Protein AF-A0A1P8XC54-F1 (afdb_monomer_lite)

Secondary structure (DSSP, 8-state):
-BEEE-TT--SPPPPGGG-EEEEEEEEEETTEEEEEEEESS-PPPPPPEEEETTEEEEPTT-EEEEEEEEESSSS--EEEEPPBGGGTB-SEEEESTT-TTSPP-EEEEEEETTEEEEEEE-TT-HHHH-SSS--EEEEEEEEEE--TTSSS-EEEEEEEEE-TT-PPPPPPPP---PPPPP-------PPPPPPPTTEETTEESS-GGGB--TTSEEEEEEE-SSEEEEEEEETTEEEEEEEETTT--EEEEEEEEEETTEEEEE-TTT--EEEEETTEEEEE-SS-EEEEE-SEEEETT----S-------PEEEEETTSSEEEEE-SSEEEEEESSTT--TTSPBPTTSS-B--EEEEETT--EEEE-S----S-GGGSEEE-TT-EEEETTEEEEE-SS-EEEEETTT--EEEE-SS-EEE-

Foldseek 3Di:
DAKDFDPVDPFAADDQLPAWGDWDWDDDDPQKIKIKTFHPAAHQDAWDWDQDPVGIATAFFHKKKWKWWAWPQADKTKIWIDADPSVLRHTFIFIHPDDPPTDTQWDDWAGDGRIIMTMGGCVVPDRQCDPDDTATKIKMWMWGQHDPPDVVRIGTGTIMIHHRPDDRDDDDDDDDDDDDDDDDDDDDDDDFDQDDDCDDQQEHVVQPQAGHHPPWGFFKWFDFLFWTKTWTHDPPFIKIKIATPVSSDIDIFRQWDDDVAFIWTADPVFGWIWTDGQQFTWIDGPVDIDTTGTLDMGGGCPPPPDDDDDFPDFAWEAELVNQKIWTDGLFKIKIFGPDQQAAPPADADPPDNHGFGIWMATLQFDIDTHHGDNDDDDPVPHHYDDAPDWDDDNQWTWHHHPVFIWTARNPNRKGWTDDSHDIDID

pLDDT: mean 71.03, std 15.68, range [28.78, 96.88]

Structure (mmCIF, N/CA/C/O backbone):
data_AF-A0A1P8XC54-F1
#
_entry.id   AF-A0A1P8XC54-F1
#
loop_
_atom_site.group_PDB
_atom_site.id
_atom_site.type_symbol
_atom_site.label_atom_id
_atom_site.label_alt_id
_atom_site.label_comp_id
_atom_site.label_asym_id
_atom_site.label_entity_id
_atom_site.label_seq_id
_atom_site.pdbx_PDB_ins_code
_atom_site.Cartn_x
_atom_site.Cartn_y
_atom_site.Cartn_z
_atom_site.occupancy
_atom_site.B_iso_or_equiv
_atom_site.auth_seq_id
_atom_site.auth_comp_id
_atom_site.auth_asym_id
_atom_site.auth_atom_id
_atom_site.pdbx_PDB_model_num
ATOM 1 N N . MET A 1 1 ? 22.145 8.755 -16.764 1.00 84.75 1 MET A N 1
ATOM 2 C CA . MET A 1 1 ? 22.881 7.594 -17.297 1.00 84.75 1 MET A CA 1
ATOM 3 C C . MET A 1 1 ? 21.987 6.857 -18.277 1.00 84.75 1 MET A C 1
ATOM 5 O O . MET A 1 1 ? 20.850 6.568 -17.927 1.00 84.75 1 MET A O 1
ATOM 9 N N . ALA A 1 2 ? 22.441 6.614 -19.505 1.00 84.25 2 ALA A N 1
ATOM 10 C CA . ALA A 1 2 ? 21.738 5.711 -20.422 1.00 84.25 2 ALA A CA 1
ATOM 11 C C . ALA A 1 2 ? 22.023 4.256 -20.039 1.00 84.25 2 ALA A C 1
ATOM 13 O O . ALA A 1 2 ? 23.128 3.958 -19.583 1.00 84.25 2 ALA A O 1
ATOM 14 N N . CYS A 1 3 ? 21.057 3.373 -20.265 1.00 84.62 3 CYS A N 1
ATOM 15 C CA . CYS A 1 3 ? 21.201 1.947 -19.999 1.00 84.62 3 CYS A CA 1
ATOM 16 C C . CYS A 1 3 ? 21.340 1.169 -21.307 1.00 84.62 3 CYS A C 1
ATOM 18 O O . CYS A 1 3 ? 20.662 1.458 -22.295 1.00 84.62 3 CYS A O 1
ATOM 20 N N . VAL A 1 4 ? 22.234 0.184 -21.321 1.00 86.81 4 VAL A N 1
ATOM 21 C CA . VAL A 1 4 ? 22.440 -0.722 -22.454 1.00 86.81 4 VAL A CA 1
ATOM 22 C C . VAL A 1 4 ? 22.403 -2.163 -21.971 1.00 86.81 4 VAL A C 1
ATOM 24 O O . VAL A 1 4 ? 22.850 -2.455 -20.866 1.00 86.81 4 VAL A O 1
ATOM 27 N N . LEU A 1 5 ? 21.880 -3.072 -22.794 1.00 84.31 5 LEU A N 1
ATOM 28 C CA . LEU A 1 5 ? 21.961 -4.504 -22.507 1.00 84.31 5 LEU A CA 1
ATOM 29 C C . LEU A 1 5 ? 23.427 -4.939 -22.448 1.00 84.31 5 LEU A C 1
ATOM 31 O O . LEU A 1 5 ? 24.223 -4.517 -23.291 1.00 84.31 5 LEU A O 1
ATOM 35 N N . ASP A 1 6 ? 23.776 -5.784 -21.478 1.00 78.50 6 ASP A N 1
ATOM 36 C CA . ASP A 1 6 ? 25.136 -6.300 -21.348 1.00 78.50 6 ASP A CA 1
ATOM 37 C C . ASP A 1 6 ? 25.467 -7.210 -22.547 1.00 78.50 6 ASP A C 1
ATOM 39 O O . ASP A 1 6 ? 24.872 -8.280 -22.690 1.00 78.50 6 ASP A O 1
ATOM 43 N N . PRO A 1 7 ? 26.409 -6.828 -23.431 1.00 73.25 7 PRO A N 1
ATOM 44 C CA . PRO A 1 7 ? 26.729 -7.620 -24.614 1.00 73.25 7 PRO A CA 1
ATOM 45 C C . PRO A 1 7 ? 27.442 -8.939 -24.280 1.00 73.25 7 PRO A C 1
ATOM 47 O O . PRO A 1 7 ? 27.518 -9.822 -25.138 1.00 73.25 7 PRO A O 1
ATOM 50 N N . ALA A 1 8 ? 27.999 -9.073 -23.071 1.00 76.25 8 ALA A N 1
ATOM 51 C CA . ALA A 1 8 ? 28.631 -10.304 -22.612 1.00 76.25 8 ALA A CA 1
ATOM 52 C C . ALA A 1 8 ? 27.604 -11.345 -22.138 1.00 76.25 8 ALA A C 1
ATOM 54 O O . ALA A 1 8 ? 27.901 -12.543 -22.146 1.00 76.25 8 ALA A O 1
ATOM 55 N N . ASP A 1 9 ? 26.401 -10.905 -21.766 1.00 74.56 9 ASP A N 1
ATOM 56 C CA . ASP A 1 9 ? 25.347 -11.764 -21.248 1.00 74.56 9 ASP A CA 1
ATOM 57 C C . ASP A 1 9 ? 24.571 -12.442 -22.393 1.00 74.56 9 ASP A C 1
ATOM 59 O O . ASP A 1 9 ? 24.022 -11.817 -23.305 1.00 74.56 9 ASP A O 1
ATOM 63 N N . ARG A 1 10 ? 24.568 -13.777 -22.364 1.00 76.62 10 ARG A N 1
ATOM 64 C CA . ARG A 1 10 ? 23.982 -14.638 -23.399 1.00 76.62 10 ARG A CA 1
ATOM 65 C C . ARG A 1 10 ? 22.522 -15.001 -23.128 1.00 76.62 10 ARG A C 1
ATOM 67 O O . ARG A 1 10 ? 21.944 -15.718 -23.945 1.00 76.62 10 ARG A O 1
ATOM 74 N N . ALA A 1 11 ? 21.933 -14.534 -22.027 1.00 72.31 11 ALA A N 1
ATOM 75 C CA . ALA A 1 11 ? 20.525 -14.749 -21.724 1.00 72.31 11 ALA A CA 1
ATOM 76 C C . ALA A 1 11 ? 19.600 -14.112 -22.781 1.00 72.31 11 ALA A C 1
ATOM 78 O O . ALA A 1 11 ? 20.018 -13.310 -23.631 1.00 72.31 11 ALA A O 1
ATOM 79 N N . ALA A 1 12 ? 18.327 -14.511 -22.748 1.00 71.69 12 ALA A N 1
ATOM 80 C CA . ALA A 1 12 ? 17.292 -13.926 -23.593 1.00 71.69 12 ALA A CA 1
ATOM 81 C C . ALA A 1 12 ? 17.052 -12.461 -23.210 1.00 71.69 12 ALA A C 1
ATOM 83 O O . ALA A 1 12 ? 17.189 -12.103 -22.043 1.00 71.69 12 ALA A O 1
ATOM 84 N N . ASP A 1 13 ? 16.677 -11.624 -24.176 1.00 73.00 13 ASP A N 1
ATOM 85 C CA . ASP A 1 13 ? 16.356 -10.227 -23.882 1.00 73.00 13 ASP A CA 1
ATOM 86 C C . ASP A 1 13 ? 15.159 -10.138 -22.922 1.00 73.00 13 ASP A C 1
ATOM 88 O O . ASP A 1 13 ? 14.214 -10.929 -23.040 1.00 73.00 13 ASP A O 1
ATOM 92 N N . PRO A 1 14 ? 15.175 -9.180 -21.981 1.00 72.44 14 PRO A N 1
ATOM 93 C CA . PRO A 1 14 ? 14.047 -8.959 -21.095 1.00 72.44 14 PRO A CA 1
ATOM 94 C C . PRO A 1 14 ? 12.809 -8.517 -21.900 1.00 72.44 14 PRO A C 1
ATOM 96 O O . PRO A 1 14 ? 12.939 -7.939 -22.988 1.00 72.44 14 PRO A O 1
ATOM 99 N N . PRO A 1 15 ? 11.587 -8.743 -21.382 1.00 66.00 15 PRO A N 1
ATOM 100 C CA . PRO A 1 15 ? 10.367 -8.234 -22.001 1.00 66.00 15 PRO A CA 1
ATOM 101 C C . PRO A 1 15 ? 10.463 -6.726 -22.252 1.00 66.00 15 PRO A C 1
ATOM 103 O O . PRO A 1 15 ? 11.017 -5.995 -21.436 1.00 66.00 15 PRO A O 1
ATOM 106 N N . GLY A 1 16 ? 9.881 -6.223 -23.346 1.00 63.88 16 GLY A N 1
ATOM 107 C CA . GLY A 1 16 ? 10.019 -4.808 -23.722 1.00 63.88 16 GLY A CA 1
ATOM 108 C C . GLY A 1 16 ? 9.613 -3.817 -22.620 1.00 63.88 16 GLY A C 1
ATOM 109 O O . GLY A 1 16 ? 10.244 -2.774 -22.477 1.00 63.88 16 GLY A O 1
ATOM 110 N N . SER A 1 17 ? 8.624 -4.161 -21.788 1.00 60.19 17 SER A N 1
ATOM 111 C CA . SER A 1 17 ? 8.199 -3.371 -20.619 1.00 60.19 17 SER A CA 1
ATOM 112 C C . SER A 1 17 ? 9.244 -3.269 -19.504 1.00 60.19 17 SER A C 1
ATOM 114 O O . SER A 1 17 ? 9.131 -2.399 -18.658 1.00 60.19 17 SER A O 1
ATOM 116 N N . ALA A 1 18 ? 10.249 -4.138 -19.490 1.00 67.44 18 ALA A N 1
ATOM 117 C CA . ALA A 1 18 ? 11.311 -4.176 -18.490 1.00 67.44 18 ALA A CA 1
ATOM 118 C C . ALA A 1 18 ? 12.577 -3.412 -18.923 1.00 67.44 18 ALA A C 1
ATOM 120 O O . ALA A 1 18 ? 13.512 -3.260 -18.136 1.00 67.44 18 ALA A O 1
ATOM 121 N N . LEU A 1 19 ? 12.614 -2.913 -20.166 1.00 78.25 19 LEU A N 1
ATOM 122 C CA . LEU A 1 19 ? 13.751 -2.162 -20.688 1.00 78.25 19 LEU A CA 1
ATOM 123 C C . LEU A 1 19 ? 13.796 -0.755 -20.095 1.00 78.25 19 LEU A C 1
ATOM 125 O O . LEU A 1 19 ? 12.870 0.045 -20.273 1.00 78.25 19 LEU A O 1
ATOM 129 N N . VAL A 1 20 ? 14.915 -0.444 -19.453 1.00 85.19 20 VAL A N 1
ATOM 130 C CA . VAL A 1 20 ? 15.194 0.858 -18.862 1.00 85.19 20 VAL A CA 1
ATOM 131 C C . VAL A 1 20 ? 15.864 1.732 -19.910 1.00 85.19 20 VAL A C 1
ATOM 133 O O . VAL A 1 20 ? 16.850 1.366 -20.543 1.00 85.19 20 VAL A O 1
ATOM 136 N N . ARG A 1 21 ? 15.294 2.912 -20.113 1.00 83.06 21 ARG A N 1
ATOM 137 C CA . ARG A 1 21 ? 15.801 3.932 -21.024 1.00 83.06 21 ARG A CA 1
ATOM 138 C C . ARG A 1 21 ? 16.952 4.695 -20.385 1.00 83.06 21 ARG A C 1
ATOM 140 O O . ARG A 1 21 ? 18.004 4.901 -20.996 1.00 83.06 21 ARG A O 1
ATOM 147 N N . LYS A 1 22 ? 16.718 5.166 -19.164 1.00 86.31 22 LYS A N 1
ATOM 148 C CA . LYS A 1 22 ? 17.594 6.094 -18.462 1.00 86.31 22 LYS A CA 1
ATOM 149 C C . LYS A 1 22 ? 17.455 5.890 -16.965 1.00 86.31 22 LYS A C 1
ATOM 151 O O . LYS A 1 22 ? 16.361 5.680 -16.463 1.00 86.31 22 LYS A O 1
ATOM 156 N N . ILE A 1 23 ? 18.570 6.040 -16.267 1.00 91.44 23 ILE A N 1
ATOM 157 C CA . ILE A 1 23 ? 18.592 6.187 -14.820 1.00 91.44 23 ILE A CA 1
ATOM 158 C C . ILE A 1 23 ? 19.181 7.544 -14.441 1.00 91.44 23 ILE A C 1
ATOM 160 O O . ILE A 1 23 ? 20.177 7.987 -15.029 1.00 91.44 23 ILE A O 1
ATOM 164 N N . THR A 1 24 ? 18.578 8.199 -13.454 1.00 87.12 24 THR A N 1
ATOM 165 C CA . THR A 1 24 ? 19.103 9.404 -12.808 1.00 87.12 24 THR A CA 1
ATOM 166 C C . THR A 1 24 ? 19.350 9.107 -11.337 1.00 87.12 24 THR A C 1
ATOM 168 O O . THR A 1 24 ? 18.510 8.508 -10.679 1.00 87.12 24 THR A O 1
ATOM 171 N N . LEU A 1 25 ? 20.513 9.510 -10.836 1.00 86.94 25 LEU A N 1
ATOM 172 C CA . LEU A 1 25 ? 20.900 9.347 -9.441 1.00 86.94 25 LEU A CA 1
ATOM 173 C C . LEU A 1 25 ? 21.174 10.736 -8.874 1.00 86.94 25 LEU A C 1
ATOM 175 O O . LEU A 1 25 ? 21.906 11.513 -9.492 1.00 86.94 25 LEU A O 1
ATOM 179 N N . SER A 1 26 ? 20.539 11.070 -7.756 1.00 82.75 26 SER A N 1
ATOM 180 C CA . SER A 1 26 ? 20.585 12.415 -7.181 1.00 82.75 26 SER A CA 1
ATOM 181 C C . SER A 1 26 ? 20.662 12.389 -5.661 1.00 82.75 26 SER A C 1
ATOM 183 O O . SER A 1 26 ? 20.231 11.436 -5.017 1.00 82.75 26 SER A O 1
ATOM 185 N N . HIS A 1 27 ? 21.229 13.450 -5.094 1.00 80.44 27 HIS A N 1
ATOM 186 C CA . HIS A 1 27 ? 21.311 13.658 -3.655 1.00 80.44 27 HIS A CA 1
ATOM 187 C C . HIS A 1 27 ? 20.120 14.515 -3.218 1.00 80.44 27 HIS A C 1
ATOM 189 O O . HIS A 1 27 ? 19.969 15.639 -3.702 1.00 80.44 27 HIS A O 1
ATOM 195 N N . VAL A 1 28 ? 19.267 13.995 -2.335 1.00 75.19 28 VAL A N 1
ATOM 196 C CA . VAL A 1 28 ? 18.009 14.659 -1.923 1.00 75.19 28 VAL A CA 1
ATOM 197 C C . VAL A 1 28 ? 18.005 15.116 -0.463 1.00 75.19 28 VAL A C 1
ATOM 199 O O . VAL A 1 28 ? 17.098 15.819 -0.031 1.00 75.19 28 VAL A O 1
ATOM 202 N N . GLY A 1 29 ? 19.058 14.797 0.282 1.00 73.19 29 GLY A N 1
ATOM 203 C CA . GLY A 1 29 ? 19.293 15.225 1.660 1.00 73.19 29 GLY A CA 1
ATOM 204 C C . GLY A 1 29 ? 20.696 14.809 2.087 1.00 73.19 29 GLY A C 1
ATOM 205 O O . GLY A 1 29 ? 21.331 14.076 1.347 1.00 73.19 29 GLY A O 1
ATOM 206 N N . ALA A 1 30 ? 21.192 15.251 3.249 1.00 74.00 30 ALA A N 1
ATOM 207 C CA . ALA A 1 30 ? 22.599 15.061 3.648 1.00 74.00 30 ALA A CA 1
ATOM 208 C C . ALA A 1 30 ? 23.104 13.606 3.550 1.00 74.00 30 ALA A C 1
ATOM 210 O O . ALA A 1 30 ? 24.253 13.411 3.178 1.00 74.00 30 ALA A O 1
ATOM 211 N N . ASN A 1 31 ? 22.231 12.630 3.820 1.00 81.44 31 ASN A N 1
ATOM 212 C CA . ASN A 1 31 ? 22.537 11.201 3.748 1.00 81.44 31 ASN A CA 1
ATOM 213 C C . ASN A 1 31 ? 21.552 10.420 2.859 1.00 81.44 31 ASN A C 1
ATOM 215 O O . ASN A 1 31 ? 21.392 9.214 3.025 1.00 81.44 31 ASN A O 1
ATOM 219 N N . GLN A 1 32 ? 20.833 11.100 1.960 1.00 82.81 32 GLN A N 1
ATOM 220 C CA . GLN A 1 32 ? 19.754 10.486 1.186 1.00 82.81 32 GLN A CA 1
ATOM 221 C C . GLN A 1 32 ? 20.015 10.563 -0.310 1.00 82.81 32 GLN A C 1
ATOM 223 O O . GLN A 1 32 ? 20.270 11.641 -0.861 1.00 82.81 32 GLN A O 1
ATOM 228 N N . ILE A 1 33 ? 19.867 9.417 -0.972 1.00 86.75 33 ILE A N 1
ATOM 229 C CA . ILE A 1 33 ? 19.977 9.302 -2.425 1.00 86.75 33 ILE A CA 1
ATOM 230 C C . ILE A 1 33 ? 18.629 8.929 -3.037 1.00 86.75 33 ILE A C 1
ATOM 232 O O . ILE A 1 33 ? 17.871 8.137 -2.482 1.00 86.75 33 ILE A O 1
ATOM 236 N N . GLN A 1 34 ? 18.335 9.510 -4.195 1.00 85.88 34 GLN A N 1
ATOM 237 C CA . GLN A 1 34 ? 17.170 9.191 -5.010 1.00 85.88 34 GLN A CA 1
ATOM 238 C C . GLN A 1 34 ? 17.622 8.608 -6.347 1.00 85.88 34 GLN A C 1
ATOM 240 O O . GLN A 1 34 ? 18.469 9.185 -7.037 1.00 85.88 34 GLN A O 1
ATOM 245 N N . LEU A 1 35 ? 17.019 7.480 -6.706 1.00 89.81 35 LEU A N 1
ATOM 246 C CA . LEU A 1 35 ? 17.190 6.763 -7.957 1.00 89.81 35 LEU A CA 1
ATOM 247 C C . LEU A 1 35 ? 15.898 6.871 -8.779 1.00 89.81 35 LEU A C 1
ATOM 249 O O . LEU A 1 35 ? 14.880 6.304 -8.396 1.00 89.81 35 LEU A O 1
ATOM 253 N N . ASP A 1 36 ? 15.957 7.549 -9.923 1.00 87.44 36 ASP A N 1
ATOM 254 C CA . ASP A 1 36 ? 14.852 7.629 -10.882 1.00 87.44 36 ASP A CA 1
ATOM 255 C C . ASP A 1 36 ? 15.141 6.733 -12.088 1.00 87.44 36 ASP A C 1
ATOM 257 O O . ASP A 1 36 ? 16.096 6.964 -12.837 1.00 87.44 36 ASP A O 1
ATOM 261 N N . VAL A 1 37 ? 14.306 5.719 -12.292 1.00 91.38 37 VAL A N 1
ATOM 262 C CA . VAL A 1 37 ? 14.410 4.711 -13.350 1.00 91.38 37 VAL A CA 1
ATOM 263 C C . VAL A 1 37 ? 13.331 4.969 -14.396 1.00 91.38 37 VAL A C 1
ATOM 265 O O . VAL A 1 37 ? 12.159 4.677 -14.185 1.00 91.38 37 VAL A O 1
ATOM 268 N N . GLU A 1 38 ? 13.720 5.506 -15.548 1.00 87.12 38 GLU A N 1
ATOM 269 C CA . GLU A 1 38 ? 12.829 5.743 -16.682 1.00 87.12 38 GLU A CA 1
ATOM 270 C C . GLU A 1 38 ? 12.808 4.516 -17.600 1.00 87.12 38 GLU A C 1
ATOM 272 O O . GLU A 1 38 ? 13.828 4.148 -18.187 1.00 87.12 38 GLU A O 1
ATOM 277 N N . PHE A 1 39 ? 11.643 3.903 -17.778 1.00 82.69 39 PHE A N 1
ATOM 278 C CA . PHE A 1 39 ? 11.425 2.776 -18.682 1.00 82.69 39 PHE A CA 1
ATOM 279 C C . PHE A 1 39 ? 11.096 3.236 -20.106 1.00 82.69 39 PHE A C 1
ATOM 281 O O . PHE A 1 39 ? 10.486 4.282 -20.330 1.00 82.69 39 PHE A O 1
ATOM 288 N N . ASN A 1 40 ? 11.443 2.418 -21.103 1.00 73.19 40 ASN A N 1
ATOM 289 C CA . ASN A 1 40 ? 11.161 2.730 -22.508 1.00 73.19 40 ASN A CA 1
ATOM 290 C C . ASN A 1 40 ? 9.656 2.864 -22.791 1.00 73.19 40 ASN A C 1
ATOM 292 O O . ASN A 1 40 ? 9.243 3.759 -23.533 1.00 73.19 40 ASN A O 1
ATOM 296 N N . PHE A 1 41 ? 8.835 1.997 -22.190 1.00 69.50 41 PHE A N 1
ATOM 297 C CA . PHE A 1 41 ? 7.399 1.910 -22.483 1.00 69.50 41 PHE A CA 1
ATOM 298 C C . PHE A 1 41 ? 6.516 2.208 -21.272 1.00 69.50 41 PHE A C 1
ATOM 300 O O . PHE A 1 41 ? 5.676 3.100 -21.339 1.00 69.50 41 PHE A O 1
ATOM 307 N N . ARG A 1 42 ? 6.687 1.449 -20.190 1.00 68.25 42 ARG A N 1
ATOM 308 C CA . ARG A 1 42 ? 5.971 1.585 -18.917 1.00 68.25 42 ARG A CA 1
ATOM 309 C C . ARG A 1 42 ? 6.761 0.874 -17.830 1.00 68.25 42 ARG A C 1
ATOM 311 O O . ARG A 1 42 ? 7.575 0.017 -18.161 1.00 68.25 42 ARG A O 1
ATOM 318 N N . ILE A 1 43 ? 6.476 1.191 -16.578 1.00 67.38 43 ILE A N 1
ATOM 319 C CA . ILE A 1 43 ? 6.997 0.440 -15.435 1.00 67.38 43 ILE A CA 1
ATOM 320 C C . ILE A 1 43 ? 6.431 -0.995 -15.504 1.00 67.38 43 ILE A C 1
ATOM 322 O O . ILE A 1 43 ? 5.255 -1.162 -15.864 1.00 67.38 43 ILE A O 1
ATOM 326 N N . PRO A 1 44 ? 7.239 -2.042 -15.248 1.00 65.75 44 PRO A N 1
ATOM 327 C CA . PRO A 1 44 ? 6.748 -3.408 -15.131 1.00 65.75 44 PRO A CA 1
ATOM 328 C C . PRO A 1 44 ? 5.588 -3.489 -14.132 1.00 65.75 44 PRO A C 1
ATOM 330 O O . PRO A 1 44 ? 5.655 -2.848 -13.085 1.00 65.75 44 PRO A O 1
ATOM 333 N N . PRO A 1 45 ? 4.519 -4.242 -14.444 1.00 57.84 45 PRO A N 1
ATOM 334 C CA . PRO A 1 45 ? 3.470 -4.491 -13.465 1.00 57.84 45 PRO A CA 1
ATOM 335 C C . PRO A 1 45 ? 4.060 -5.224 -12.257 1.00 57.84 45 PRO A C 1
ATOM 337 O O . PRO A 1 45 ? 5.008 -5.999 -12.416 1.00 57.84 45 PRO A O 1
ATOM 340 N N . GLU A 1 46 ? 3.489 -4.997 -11.075 1.00 60.31 46 GLU A N 1
ATOM 341 C CA . GLU A 1 46 ? 3.926 -5.715 -9.880 1.00 60.31 46 GLU A CA 1
ATOM 342 C C . GLU A 1 46 ? 3.790 -7.237 -10.072 1.00 60.31 46 GLU A C 1
ATOM 344 O O . GLU A 1 46 ? 2.824 -7.696 -10.699 1.00 60.31 46 GLU A O 1
ATOM 349 N N . PRO A 1 47 ? 4.756 -8.028 -9.568 1.00 65.25 47 PRO A N 1
ATOM 350 C CA . PRO A 1 47 ? 4.694 -9.485 -9.587 1.00 65.25 47 PRO A CA 1
ATOM 351 C C . PRO A 1 47 ? 3.380 -10.028 -9.018 1.00 65.25 47 PRO A C 1
ATOM 353 O O . PRO A 1 47 ? 2.858 -9.530 -8.027 1.00 65.25 47 PRO A O 1
ATOM 356 N N . GLY A 1 48 ? 2.835 -11.065 -9.652 1.00 63.00 48 GLY A N 1
ATOM 357 C CA . GLY A 1 48 ? 1.626 -11.750 -9.191 1.00 63.00 48 GLY A CA 1
ATOM 358 C C . GLY A 1 48 ? 1.952 -13.041 -8.442 1.00 63.00 48 GLY A C 1
ATOM 359 O O . GLY A 1 48 ? 3.064 -13.554 -8.530 1.00 63.00 48 GLY A O 1
ATOM 360 N N . VAL A 1 49 ? 0.960 -13.626 -7.766 1.00 72.75 49 VAL A N 1
ATOM 361 C CA . VAL A 1 49 ? 1.093 -14.934 -7.098 1.00 72.75 49 VAL A CA 1
ATOM 362 C C . VAL A 1 49 ? 0.268 -15.992 -7.828 1.00 72.75 49 VAL A C 1
ATOM 364 O O . VAL A 1 49 ? -0.924 -15.811 -8.066 1.00 72.75 49 VAL A O 1
ATOM 367 N N . ALA A 1 50 ? 0.887 -17.127 -8.138 1.00 67.56 50 ALA A N 1
ATOM 368 C CA . ALA A 1 50 ? 0.227 -18.352 -8.568 1.00 67.56 50 ALA A CA 1
ATOM 369 C C . ALA A 1 50 ? 0.310 -19.411 -7.459 1.00 67.56 50 ALA A C 1
ATOM 371 O O . ALA A 1 50 ? 1.313 -19.520 -6.755 1.00 67.56 50 ALA A O 1
ATOM 372 N N . ARG A 1 51 ? -0.745 -20.219 -7.304 1.00 70.00 51 ARG A N 1
ATOM 373 C CA . ARG A 1 51 ? -0.768 -21.346 -6.359 1.00 70.00 51 ARG A CA 1
ATOM 374 C C . ARG A 1 51 ? -0.670 -22.665 -7.114 1.00 70.00 51 ARG A C 1
ATOM 376 O O . ARG A 1 51 ? -1.424 -22.887 -8.058 1.00 70.00 51 ARG A O 1
ATOM 383 N N . ASN A 1 52 ? 0.237 -23.530 -6.680 1.00 62.75 52 ASN A N 1
ATOM 384 C CA . ASN A 1 52 ? 0.450 -24.866 -7.232 1.00 62.75 52 ASN A CA 1
ATOM 385 C C . ASN A 1 52 ? 0.622 -25.900 -6.099 1.00 62.75 52 ASN A C 1
ATOM 387 O O . ASN A 1 52 ? 0.460 -25.586 -4.919 1.00 62.75 52 ASN A O 1
ATOM 391 N N . GLU A 1 53 ? 0.958 -27.140 -6.457 1.00 63.06 53 GLU A N 1
ATOM 392 C CA . GLU A 1 53 ? 1.212 -28.236 -5.507 1.00 63.06 53 GLU A CA 1
ATOM 393 C C . GLU A 1 53 ? 2.393 -27.986 -4.547 1.00 63.06 53 GLU A C 1
ATOM 395 O O . GLU A 1 53 ? 2.482 -28.627 -3.502 1.00 63.06 53 GLU A O 1
ATOM 400 N N . PHE A 1 54 ? 3.264 -27.026 -4.867 1.00 60.19 54 PHE A N 1
ATOM 401 C CA . PHE A 1 54 ? 4.412 -26.608 -4.062 1.00 60.19 54 PHE A CA 1
ATOM 402 C C . PHE A 1 54 ? 4.123 -25.375 -3.189 1.00 60.19 54 PHE A C 1
ATOM 404 O O . PHE A 1 54 ? 4.982 -24.967 -2.412 1.00 60.19 54 PHE A O 1
ATOM 411 N N . GLY A 1 55 ? 2.919 -24.797 -3.277 1.00 63.41 55 GLY A N 1
ATOM 412 C CA . GLY A 1 55 ? 2.509 -23.620 -2.513 1.00 63.41 55 GLY A CA 1
ATOM 413 C C . GLY A 1 55 ? 2.375 -22.358 -3.367 1.00 63.41 55 GLY A C 1
ATOM 414 O O . GLY A 1 55 ? 1.945 -22.407 -4.520 1.00 63.41 55 GLY A O 1
ATOM 415 N N . ALA A 1 56 ? 2.653 -21.201 -2.765 1.00 67.38 56 ALA A N 1
ATOM 416 C CA . ALA A 1 56 ? 2.663 -19.924 -3.471 1.00 67.38 56 ALA A CA 1
ATOM 417 C C . ALA A 1 56 ? 3.967 -19.780 -4.270 1.00 67.38 56 ALA A C 1
ATOM 419 O O . ALA A 1 56 ? 5.050 -20.017 -3.748 1.00 67.38 56 ALA A O 1
ATOM 420 N N . THR A 1 57 ? 3.854 -19.389 -5.536 1.00 63.81 57 THR A N 1
ATOM 421 C CA . THR A 1 57 ? 4.973 -19.133 -6.454 1.00 63.81 57 THR A CA 1
ATOM 422 C C . THR A 1 57 ? 4.699 -17.861 -7.246 1.00 63.81 57 THR A C 1
ATOM 424 O O . THR A 1 57 ? 3.543 -17.454 -7.370 1.00 63.81 57 THR A O 1
ATOM 427 N N . ASP A 1 58 ? 5.730 -17.213 -7.783 1.00 68.88 58 ASP A N 1
ATOM 428 C CA . ASP A 1 58 ? 5.523 -16.034 -8.630 1.00 68.88 58 ASP A CA 1
ATOM 429 C C . ASP A 1 58 ? 4.802 -16.424 -9.927 1.00 68.88 58 ASP A C 1
ATOM 431 O O . ASP A 1 58 ? 5.168 -17.390 -10.610 1.00 68.88 58 ASP A O 1
ATOM 435 N N . ALA A 1 59 ? 3.739 -15.686 -10.249 1.00 72.56 59 ALA A N 1
ATOM 436 C CA . ALA A 1 59 ? 2.888 -15.966 -11.394 1.00 72.56 59 ALA A CA 1
ATOM 437 C C . ALA A 1 59 ? 3.668 -15.800 -12.708 1.00 72.56 59 ALA A C 1
ATOM 439 O O . ALA A 1 59 ? 4.486 -14.880 -12.808 1.00 72.56 59 ALA A O 1
ATOM 440 N N . PRO A 1 60 ? 3.399 -16.623 -13.739 1.00 72.69 60 PRO A N 1
ATOM 441 C CA . PRO A 1 60 ? 4.051 -16.500 -15.038 1.00 72.69 60 PRO A CA 1
ATOM 442 C C . PRO A 1 60 ? 4.018 -15.071 -15.587 1.00 72.69 60 PRO A C 1
ATOM 444 O O . PRO A 1 60 ? 2.965 -14.440 -15.639 1.00 72.69 60 PRO A O 1
ATOM 447 N N . GLY A 1 61 ? 5.172 -14.571 -16.021 1.00 66.81 61 GLY A N 1
ATOM 448 C CA . GLY A 1 61 ? 5.343 -13.205 -16.515 1.00 66.81 61 GLY A CA 1
ATOM 449 C C . GLY A 1 61 ? 5.665 -12.163 -15.441 1.00 66.81 61 GLY A C 1
ATOM 450 O O . GLY A 1 61 ? 5.936 -11.021 -15.806 1.00 66.81 61 GLY A O 1
ATOM 451 N N . SER A 1 62 ? 5.691 -12.537 -14.157 1.00 77.56 62 SER A N 1
ATOM 452 C CA . SER A 1 62 ? 6.221 -11.678 -13.091 1.00 77.56 62 SER A CA 1
ATOM 453 C C . SER A 1 62 ? 7.693 -11.371 -13.347 1.00 77.56 62 SER A C 1
ATOM 455 O O . SER A 1 62 ? 8.457 -12.268 -13.711 1.00 77.56 62 SER A O 1
ATOM 457 N N . ILE A 1 63 ? 8.085 -10.110 -13.178 1.00 74.44 63 ILE A N 1
ATOM 458 C CA . ILE A 1 63 ? 9.458 -9.655 -13.403 1.00 74.44 63 ILE A CA 1
ATOM 459 C C . ILE A 1 63 ? 10.046 -9.266 -12.056 1.00 74.44 63 ILE A C 1
ATOM 461 O O . ILE A 1 63 ? 9.612 -8.287 -11.454 1.00 74.44 63 ILE A O 1
ATOM 465 N N . LEU A 1 64 ? 11.046 -10.020 -11.619 1.00 75.25 64 LEU A N 1
ATOM 466 C CA . LEU A 1 64 ? 11.865 -9.678 -10.466 1.00 75.25 64 LEU A CA 1
ATOM 467 C C . LEU A 1 64 ? 13.040 -8.841 -10.963 1.00 75.25 64 LEU A C 1
ATOM 469 O O . LEU A 1 64 ? 13.664 -9.191 -11.967 1.00 75.25 64 LEU A O 1
ATOM 473 N N . THR A 1 65 ? 13.294 -7.708 -10.322 1.00 81.56 65 THR A N 1
ATOM 474 C CA . THR A 1 65 ? 14.333 -6.756 -10.713 1.00 81.56 65 THR A CA 1
ATOM 475 C C . THR A 1 65 ? 15.161 -6.360 -9.505 1.00 81.56 65 THR A C 1
ATOM 477 O O . THR A 1 65 ? 14.605 -5.865 -8.528 1.00 81.56 65 THR A O 1
ATOM 480 N N . ASP A 1 66 ? 16.478 -6.479 -9.645 1.00 79.69 66 ASP A N 1
ATOM 481 C CA . ASP A 1 66 ? 17.449 -5.937 -8.704 1.00 79.69 66 ASP A CA 1
ATOM 482 C C . ASP A 1 66 ? 18.201 -4.773 -9.347 1.00 79.69 66 ASP A C 1
ATOM 484 O O . ASP A 1 66 ? 18.766 -4.896 -10.442 1.00 79.69 66 ASP A O 1
ATOM 488 N N . TYR A 1 67 ? 18.231 -3.637 -8.654 1.00 88.38 67 TYR A N 1
ATOM 489 C CA . TYR A 1 67 ? 19.084 -2.503 -8.994 1.00 88.38 67 TYR A CA 1
ATOM 490 C C . TYR A 1 67 ? 20.321 -2.533 -8.107 1.00 88.38 67 TYR A C 1
ATOM 492 O O . TYR A 1 67 ? 20.245 -2.237 -6.919 1.00 88.38 67 TYR A O 1
ATOM 500 N N . LEU A 1 68 ? 21.461 -2.878 -8.696 1.00 84.00 68 LEU A N 1
ATOM 501 C CA . LEU A 1 68 ? 22.748 -2.946 -8.017 1.00 84.00 68 LEU A CA 1
ATOM 502 C C . LEU A 1 68 ? 23.502 -1.641 -8.266 1.00 84.00 68 LEU A C 1
ATOM 504 O O . LEU A 1 68 ? 24.029 -1.418 -9.359 1.00 84.00 68 LEU A O 1
ATOM 508 N N . ILE A 1 69 ? 23.524 -0.762 -7.268 1.00 89.12 69 ILE A N 1
ATOM 509 C CA . ILE A 1 69 ? 24.256 0.504 -7.306 1.00 89.12 69 ILE A CA 1
ATOM 510 C C . ILE A 1 69 ? 25.672 0.243 -6.801 1.00 89.12 69 ILE A C 1
ATOM 512 O O . ILE A 1 69 ? 25.862 -0.132 -5.644 1.00 89.12 69 ILE A O 1
ATOM 516 N N . GLN A 1 70 ? 26.665 0.471 -7.657 1.00 88.31 70 GLN A N 1
ATOM 517 C CA . GLN A 1 70 ? 28.077 0.299 -7.337 1.00 88.31 70 GLN A CA 1
ATOM 518 C C . GLN A 1 70 ? 28.783 1.663 -7.299 1.00 88.31 70 GLN A C 1
ATOM 520 O O . GLN A 1 70 ? 29.129 2.202 -8.359 1.00 88.31 70 GLN A O 1
ATOM 525 N N . PRO A 1 71 ? 29.001 2.244 -6.103 1.00 87.44 71 PRO A N 1
ATOM 526 C CA . PRO A 1 71 ? 29.739 3.492 -5.960 1.00 87.44 71 PRO A CA 1
ATOM 527 C C . PRO A 1 71 ? 31.181 3.345 -6.456 1.00 87.44 71 PRO A C 1
ATOM 529 O O . PRO A 1 71 ? 31.829 2.323 -6.245 1.00 87.44 71 PRO A O 1
ATOM 532 N N . HIS A 1 72 ? 31.716 4.380 -7.101 1.00 88.44 72 HIS A N 1
ATOM 533 C CA . HIS A 1 72 ? 33.081 4.362 -7.646 1.00 88.44 72 HIS A CA 1
ATOM 534 C C . HIS A 1 72 ? 34.163 4.479 -6.569 1.00 88.44 72 HIS A C 1
ATOM 536 O O . HIS A 1 72 ? 35.293 4.045 -6.785 1.00 88.44 72 HIS A O 1
ATOM 542 N N . HIS A 1 73 ? 33.841 5.093 -5.428 1.00 82.56 73 HIS A N 1
ATOM 543 C CA . HIS A 1 73 ? 34.793 5.393 -4.353 1.00 82.56 73 HIS A CA 1
ATOM 544 C C . HIS A 1 73 ? 34.758 4.398 -3.190 1.00 82.56 73 HIS A C 1
ATOM 546 O O . HIS A 1 73 ? 35.652 4.439 -2.347 1.00 82.56 73 HIS A O 1
ATOM 552 N N . ALA A 1 74 ? 33.744 3.535 -3.121 1.00 79.38 74 ALA A N 1
ATOM 553 C CA . ALA A 1 74 ? 33.536 2.619 -2.008 1.00 79.38 74 ALA A CA 1
ATOM 554 C C . ALA A 1 74 ? 33.551 1.160 -2.471 1.00 79.38 74 ALA A C 1
ATOM 556 O O . ALA A 1 74 ? 33.143 0.826 -3.581 1.00 79.38 74 ALA A O 1
ATOM 557 N N . HIS A 1 75 ? 34.001 0.278 -1.583 1.00 72.38 75 HIS A N 1
ATOM 558 C CA . HIS A 1 75 ? 33.801 -1.156 -1.734 1.00 72.38 75 HIS A CA 1
ATOM 559 C C . HIS A 1 75 ? 32.468 -1.519 -1.075 1.00 72.38 75 HIS A C 1
ATOM 561 O O . HIS A 1 75 ? 32.326 -1.382 0.136 1.00 72.38 75 HIS A O 1
ATOM 567 N N . GLY A 1 76 ? 31.494 -1.934 -1.880 1.00 72.44 76 GLY A N 1
ATOM 568 C CA . GLY A 1 76 ? 30.141 -2.265 -1.439 1.00 72.44 76 GLY A CA 1
ATOM 569 C C . GLY A 1 76 ? 29.134 -2.037 -2.563 1.00 72.44 76 GLY A C 1
ATOM 570 O O . GLY A 1 76 ? 29.393 -1.262 -3.483 1.00 72.44 76 GLY A O 1
ATOM 571 N N . VAL A 1 77 ? 28.006 -2.734 -2.500 1.00 80.12 77 VAL A N 1
ATOM 572 C CA . VAL A 1 77 ? 26.892 -2.593 -3.445 1.00 80.12 77 VAL A CA 1
ATOM 573 C C . VAL A 1 77 ? 25.651 -2.263 -2.636 1.00 80.12 77 VAL A C 1
ATOM 575 O O . VAL A 1 77 ? 25.440 -2.864 -1.587 1.00 80.12 77 VAL A O 1
ATOM 578 N N . VAL A 1 78 ? 24.852 -1.312 -3.107 1.00 82.75 78 VAL A N 1
ATOM 579 C CA . VAL A 1 78 ? 23.486 -1.133 -2.607 1.00 82.75 78 VAL A CA 1
ATOM 580 C C . VAL A 1 78 ? 22.570 -1.901 -3.547 1.00 82.75 78 VAL A C 1
ATOM 582 O O . VAL A 1 78 ? 22.551 -1.582 -4.739 1.00 82.75 78 VAL A O 1
ATOM 585 N N . ALA A 1 79 ? 21.865 -2.917 -3.053 1.00 79.38 79 ALA A N 1
ATOM 586 C CA . ALA A 1 79 ? 20.915 -3.670 -3.860 1.00 79.38 79 ALA A CA 1
ATOM 587 C C . ALA A 1 79 ? 19.490 -3.257 -3.495 1.00 79.38 79 ALA A C 1
ATOM 589 O O . ALA A 1 79 ? 19.119 -3.217 -2.329 1.00 79.38 79 ALA A O 1
ATOM 590 N N . ILE A 1 80 ? 18.686 -2.930 -4.505 1.00 84.94 80 ILE A N 1
ATOM 591 C CA . ILE A 1 80 ? 17.256 -2.655 -4.341 1.00 84.94 80 ILE A CA 1
ATOM 592 C C . ILE A 1 80 ? 16.495 -3.763 -5.054 1.00 84.94 80 ILE A C 1
ATOM 594 O O . ILE A 1 80 ? 16.578 -3.852 -6.279 1.00 84.94 80 ILE A O 1
ATOM 598 N N . SER A 1 81 ? 15.767 -4.576 -4.293 1.00 78.81 81 SER A N 1
ATOM 599 C CA . SER A 1 81 ? 15.000 -5.719 -4.794 1.00 78.81 81 SER A CA 1
ATOM 600 C C . SER A 1 81 ? 13.529 -5.348 -4.979 1.00 78.81 81 SER A C 1
ATOM 602 O O . SER A 1 81 ? 12.909 -4.745 -4.096 1.00 78.81 81 SER A O 1
ATOM 604 N N . SER A 1 82 ? 12.953 -5.719 -6.122 1.00 72.00 82 SER A N 1
ATOM 605 C CA . SER A 1 82 ? 11.511 -5.605 -6.378 1.00 72.00 82 SER A CA 1
ATOM 606 C C . SER A 1 82 ? 10.685 -6.568 -5.507 1.00 72.00 82 SER A C 1
ATOM 608 O O . SER A 1 82 ? 11.222 -7.596 -5.096 1.00 72.00 82 SER A O 1
ATOM 610 N N . PRO A 1 83 ? 9.374 -6.330 -5.304 1.00 70.25 83 PRO A N 1
ATOM 611 C CA . PRO A 1 83 ? 8.518 -7.197 -4.502 1.00 70.25 83 PRO A CA 1
ATOM 612 C C . PRO A 1 83 ? 8.506 -8.647 -4.988 1.00 70.25 83 PRO A C 1
ATOM 614 O O . PRO A 1 83 ? 8.463 -8.908 -6.189 1.00 70.25 83 PRO A O 1
ATOM 617 N N . GLN A 1 84 ? 8.448 -9.584 -4.046 1.00 61.72 84 GLN A N 1
ATOM 618 C CA . GLN A 1 84 ? 8.238 -11.006 -4.295 1.00 61.72 84 GLN A CA 1
ATOM 619 C C . GLN A 1 84 ? 7.081 -11.513 -3.412 1.00 61.72 84 GLN A C 1
ATOM 621 O O . GLN A 1 84 ? 7.282 -12.041 -2.311 1.00 61.72 84 GLN A O 1
ATOM 626 N N . PRO A 1 85 ? 5.827 -11.352 -3.867 1.00 49.41 85 PRO A N 1
ATOM 627 C CA . PRO A 1 85 ? 4.649 -11.602 -3.041 1.00 49.41 85 PRO A CA 1
ATOM 628 C C . PRO A 1 85 ? 4.436 -13.087 -2.730 1.00 49.41 85 PRO A C 1
ATOM 630 O O . PRO A 1 85 ? 3.755 -13.414 -1.760 1.00 49.41 85 PRO A O 1
ATOM 633 N N . SER A 1 86 ? 5.038 -13.999 -3.501 1.00 54.66 86 SER A N 1
ATOM 634 C CA . SER A 1 86 ? 4.988 -15.441 -3.227 1.00 54.66 86 SER A CA 1
ATOM 635 C C . SER A 1 86 ? 5.612 -15.825 -1.880 1.00 54.66 86 SER A C 1
ATOM 637 O O . SER A 1 86 ? 5.177 -16.802 -1.270 1.00 54.66 86 SER A O 1
ATOM 639 N N . ILE A 1 87 ? 6.564 -15.026 -1.388 1.00 53.31 87 ILE A N 1
ATOM 640 C CA . ILE A 1 87 ? 7.207 -15.186 -0.076 1.00 53.31 87 ILE A CA 1
ATOM 641 C C . ILE A 1 87 ? 6.901 -14.026 0.885 1.00 53.31 87 ILE A C 1
ATOM 643 O O . ILE A 1 87 ? 7.488 -13.947 1.960 1.00 53.31 87 ILE A O 1
ATOM 647 N N . GLY A 1 88 ? 5.969 -13.137 0.519 1.00 47.00 88 GLY A N 1
ATOM 648 C CA . GLY A 1 88 ? 5.577 -11.983 1.334 1.00 47.00 88 GLY A CA 1
ATOM 649 C C . GLY A 1 88 ? 6.606 -10.848 1.373 1.00 47.00 88 GLY A C 1
ATOM 650 O O . GLY A 1 88 ? 6.558 -10.025 2.282 1.00 47.00 88 GLY A O 1
ATOM 651 N N . GLN A 1 89 ? 7.535 -10.797 0.415 1.00 52.69 89 GLN A N 1
ATOM 652 C CA . GLN A 1 89 ? 8.555 -9.754 0.342 1.00 52.69 89 GLN A CA 1
ATOM 653 C C . GLN A 1 89 ? 8.028 -8.539 -0.438 1.00 52.69 89 GLN A C 1
ATOM 655 O O . GLN A 1 89 ? 7.555 -8.675 -1.567 1.00 52.69 89 GLN A O 1
ATOM 660 N N . GLY A 1 90 ? 8.109 -7.350 0.163 1.00 57.06 90 GLY A N 1
ATOM 661 C CA . GLY A 1 90 ? 7.856 -6.068 -0.506 1.00 57.06 90 GLY A CA 1
ATOM 662 C C . GLY A 1 90 ? 9.101 -5.526 -1.212 1.00 57.06 90 GLY A C 1
ATOM 663 O O . GLY A 1 90 ? 10.106 -6.222 -1.335 1.00 57.06 90 GLY A O 1
ATOM 664 N N . TRP A 1 91 ? 9.054 -4.269 -1.659 1.00 70.56 91 TRP A N 1
ATOM 665 C CA . TRP A 1 91 ? 10.288 -3.573 -2.028 1.00 70.56 91 TRP A CA 1
ATOM 666 C C . TRP A 1 91 ? 11.210 -3.492 -0.810 1.00 70.56 91 TRP A C 1
ATOM 668 O O . TRP A 1 91 ? 10.742 -3.210 0.290 1.00 70.56 91 TRP A O 1
ATOM 678 N N . TYR A 1 92 ? 12.499 -3.720 -1.022 1.00 69.94 92 TYR A N 1
ATOM 679 C CA . TYR A 1 92 ? 13.503 -3.710 0.038 1.00 69.94 92 TYR A CA 1
ATOM 680 C C . TYR A 1 92 ? 14.845 -3.260 -0.536 1.00 69.94 92 TYR A C 1
ATOM 682 O O . TYR A 1 92 ? 15.139 -3.554 -1.701 1.00 69.94 92 TYR A O 1
ATOM 690 N N . ALA A 1 93 ? 15.655 -2.559 0.257 1.00 76.19 93 ALA A N 1
ATOM 691 C CA . ALA A 1 93 ? 17.030 -2.262 -0.118 1.00 76.19 93 ALA A CA 1
ATOM 692 C C . ALA A 1 93 ? 18.016 -2.578 1.006 1.00 76.19 93 ALA A C 1
ATOM 694 O O . ALA A 1 93 ? 17.813 -2.183 2.153 1.00 76.19 93 ALA A O 1
ATOM 695 N N . ASP A 1 94 ? 19.129 -3.212 0.648 1.00 73.12 94 ASP A N 1
ATOM 696 C CA . ASP A 1 94 ? 20.247 -3.480 1.544 1.00 73.12 94 ASP A CA 1
ATOM 697 C C . ASP A 1 94 ? 21.562 -2.907 1.019 1.00 73.12 94 ASP A C 1
ATOM 699 O O . ASP A 1 94 ? 21.718 -2.480 -0.130 1.00 73.12 94 ASP A O 1
ATOM 703 N N . VAL A 1 95 ? 22.530 -2.859 1.927 1.00 68.88 95 VAL A N 1
ATOM 704 C CA . VAL A 1 95 ? 23.880 -2.387 1.665 1.00 68.88 95 VAL A CA 1
ATOM 705 C C . VAL A 1 95 ? 24.840 -3.515 1.992 1.00 68.88 95 VAL A C 1
ATOM 707 O O . VAL A 1 95 ? 24.898 -3.953 3.134 1.00 68.88 95 VAL A O 1
ATOM 710 N N . SER A 1 96 ? 25.643 -3.921 1.008 1.00 56.50 96 SER A N 1
ATOM 711 C CA . SER A 1 96 ? 26.551 -5.071 1.055 1.00 56.50 96 SER A CA 1
ATOM 712 C C . SER A 1 96 ? 25.826 -6.422 1.082 1.00 56.50 96 SER A C 1
ATOM 714 O O . SER A 1 96 ? 24.954 -6.667 1.903 1.00 56.50 96 SER A O 1
ATOM 716 N N . GLU A 1 97 ? 26.252 -7.310 0.182 1.00 45.62 97 GLU A N 1
ATOM 717 C CA . GLU A 1 97 ? 25.699 -8.645 -0.071 1.00 45.62 97 GLU A CA 1
ATOM 718 C C . GLU A 1 97 ? 25.238 -9.399 1.195 1.00 45.62 97 GLU A C 1
ATOM 720 O O . GLU A 1 97 ? 26.061 -9.892 1.967 1.00 45.62 97 GLU A O 1
ATOM 725 N N . PHE A 1 98 ? 23.917 -9.561 1.334 1.00 39.22 98 PHE A N 1
ATOM 726 C CA . PHE A 1 98 ? 23.256 -10.616 2.114 1.00 39.22 98 PHE A CA 1
ATOM 727 C C . PHE A 1 98 ? 23.603 -10.698 3.608 1.00 39.22 98 PHE A C 1
ATOM 729 O O . PHE A 1 98 ? 23.480 -11.772 4.208 1.00 39.22 98 PHE A O 1
ATOM 736 N N . ASP A 1 99 ? 23.993 -9.589 4.239 1.00 43.94 99 ASP A N 1
ATOM 737 C CA . ASP A 1 99 ? 24.010 -9.524 5.697 1.00 43.94 99 ASP A CA 1
ATOM 738 C C . ASP A 1 99 ? 22.652 -9.036 6.209 1.00 43.94 99 ASP A C 1
ATOM 740 O O . ASP A 1 99 ? 22.370 -7.841 6.262 1.00 43.94 99 ASP A O 1
ATOM 744 N N . SER A 1 100 ? 21.812 -9.983 6.634 1.00 42.19 100 SER A N 1
ATOM 745 C CA . SER A 1 100 ? 20.527 -9.719 7.303 1.00 42.19 100 SER A CA 1
ATOM 746 C C . SER A 1 100 ? 20.636 -8.843 8.565 1.00 42.19 100 SER A C 1
ATOM 748 O O . SER A 1 100 ? 19.613 -8.479 9.141 1.00 42.19 100 SER A O 1
ATOM 750 N N . ALA A 1 101 ? 21.854 -8.538 9.031 1.00 42.66 101 ALA A N 1
ATOM 751 C CA . ALA A 1 101 ? 22.101 -7.592 10.110 1.00 42.66 101 ALA A CA 1
ATOM 752 C C . ALA A 1 101 ? 22.000 -6.117 9.679 1.00 42.66 101 ALA A C 1
ATOM 754 O O . ALA A 1 101 ? 21.973 -5.250 10.556 1.00 42.66 101 ALA A O 1
ATOM 755 N N . ASN A 1 102 ? 21.934 -5.817 8.376 1.00 51.78 102 ASN A N 1
ATOM 756 C CA . ASN A 1 102 ? 21.804 -4.446 7.892 1.00 51.78 102 ASN A CA 1
ATOM 757 C C . ASN A 1 102 ? 20.328 -4.002 7.834 1.00 51.78 102 ASN A C 1
ATOM 759 O O . ASN A 1 102 ? 19.470 -4.756 7.368 1.00 51.78 102 ASN A O 1
ATOM 763 N N . PRO A 1 103 ? 20.005 -2.787 8.320 1.00 61.50 103 PRO A N 1
ATOM 764 C CA . PRO A 1 103 ? 18.647 -2.253 8.265 1.00 61.50 103 PRO A CA 1
ATOM 765 C C . PRO A 1 103 ? 18.207 -2.021 6.812 1.00 61.50 103 PRO A C 1
ATOM 767 O O . PRO A 1 103 ? 19.040 -1.700 5.965 1.00 61.50 103 PRO A O 1
ATOM 770 N N . ASP A 1 104 ? 16.903 -2.156 6.542 1.00 75.19 104 ASP A N 1
ATOM 771 C CA . ASP A 1 104 ? 16.314 -1.713 5.271 1.00 75.19 104 ASP A CA 1
ATOM 772 C C . ASP A 1 104 ? 16.610 -0.225 5.079 1.00 75.19 104 ASP A C 1
ATOM 774 O O . ASP A 1 104 ? 16.212 0.603 5.904 1.00 75.19 104 ASP A O 1
ATOM 778 N N . VAL A 1 105 ? 17.330 0.109 4.011 1.00 79.62 105 VAL A N 1
ATOM 779 C CA . VAL A 1 105 ? 17.676 1.500 3.697 1.00 79.62 105 VAL A CA 1
ATOM 780 C C . VAL A 1 105 ? 16.660 2.145 2.758 1.00 79.62 105 VAL A C 1
ATOM 782 O O . VAL A 1 105 ? 16.771 3.338 2.475 1.00 79.62 105 VAL A O 1
ATOM 785 N N . LEU A 1 106 ? 15.665 1.401 2.261 1.00 80.00 106 LEU A N 1
ATOM 786 C CA . LEU A 1 106 ? 14.613 1.937 1.406 1.00 80.00 106 LEU A CA 1
ATOM 787 C C . LEU A 1 106 ? 13.590 2.723 2.230 1.00 80.00 106 LEU A C 1
ATOM 789 O O . LEU A 1 106 ? 12.962 2.215 3.149 1.00 80.00 106 LEU A O 1
ATOM 793 N N . THR A 1 107 ? 13.376 3.982 1.856 1.00 73.56 107 THR A N 1
ATOM 794 C CA . THR A 1 107 ? 12.458 4.882 2.575 1.00 73.56 107 THR A CA 1
ATOM 795 C C . THR A 1 107 ? 11.203 5.225 1.790 1.00 73.56 107 THR A C 1
ATOM 797 O O . THR A 1 107 ? 10.179 5.558 2.383 1.00 73.56 107 THR A O 1
ATOM 800 N N . SER A 1 108 ? 11.252 5.170 0.457 1.00 66.88 108 SER A N 1
ATOM 801 C CA . SER A 1 108 ? 10.065 5.395 -0.368 1.00 66.88 108 SER A CA 1
ATOM 802 C C . SER A 1 108 ? 10.211 4.815 -1.767 1.00 66.88 108 SER A C 1
ATOM 804 O O . SER A 1 108 ? 11.294 4.876 -2.356 1.00 66.88 108 SER A O 1
ATOM 806 N N . VAL A 1 109 ? 9.080 4.382 -2.316 1.00 67.56 109 VAL A N 1
ATOM 807 C CA . VAL A 1 109 ? 8.891 3.975 -3.709 1.00 67.56 109 VAL A CA 1
ATOM 808 C C . VAL A 1 109 ? 7.756 4.824 -4.274 1.00 67.56 109 VAL A C 1
ATOM 810 O O . VAL A 1 109 ? 6.705 4.942 -3.646 1.00 67.56 109 VAL A O 1
ATOM 813 N N . ALA A 1 110 ? 7.957 5.427 -5.439 1.00 57.75 110 ALA A N 1
ATOM 814 C CA . ALA A 1 110 ? 6.935 6.185 -6.150 1.00 57.75 110 ALA A CA 1
ATOM 815 C C . ALA A 1 110 ? 6.995 5.881 -7.645 1.00 57.75 110 ALA A C 1
ATOM 817 O O . ALA A 1 110 ? 8.049 5.534 -8.176 1.00 57.75 110 ALA A O 1
ATOM 818 N N . THR A 1 111 ? 5.872 6.024 -8.337 1.00 63.06 111 THR A N 1
ATOM 819 C CA . THR A 1 111 ? 5.786 5.763 -9.773 1.00 63.06 111 THR A CA 1
ATOM 820 C C . THR A 1 111 ? 5.090 6.909 -10.480 1.00 63.06 111 THR A C 1
ATOM 822 O O . THR A 1 111 ? 4.015 7.318 -10.078 1.00 63.06 111 THR A O 1
ATOM 825 N N . GLU A 1 112 ? 5.657 7.414 -11.567 1.00 58.78 112 GLU A N 1
ATOM 826 C CA . GLU A 1 112 ? 5.027 8.458 -12.369 1.00 58.78 112 GLU A CA 1
ATOM 827 C C . GLU A 1 112 ? 5.211 8.154 -13.857 1.00 58.78 112 GLU A C 1
ATOM 829 O O . GLU A 1 112 ? 6.305 8.251 -14.421 1.00 58.78 112 GLU A O 1
ATOM 834 N N . GLY A 1 113 ? 4.129 7.734 -14.516 1.00 74.69 113 GLY A N 1
ATOM 835 C CA . GLY A 1 113 ? 4.135 7.366 -15.931 1.00 74.69 113 GLY A CA 1
ATOM 836 C C . GLY A 1 113 ? 5.099 6.216 -16.244 1.00 74.69 113 GLY A C 1
ATOM 837 O O . GLY A 1 113 ? 4.755 5.042 -16.124 1.00 74.69 113 GLY A O 1
ATOM 838 N N . ARG A 1 114 ? 6.307 6.551 -16.709 1.00 79.69 114 ARG A N 1
ATOM 839 C CA . ARG A 1 114 ? 7.375 5.580 -17.011 1.00 79.69 114 ARG A CA 1
ATOM 840 C C . ARG A 1 114 ? 8.536 5.647 -16.027 1.00 79.69 114 ARG A C 1
ATOM 842 O O . ARG A 1 114 ? 9.541 4.995 -16.281 1.00 79.69 114 ARG A O 1
ATOM 849 N N . ILE A 1 115 ? 8.439 6.448 -14.973 1.00 73.94 115 ILE A N 1
ATOM 850 C CA . ILE A 1 115 ? 9.524 6.696 -14.028 1.00 73.94 115 ILE A CA 1
ATOM 851 C C . ILE A 1 115 ? 9.192 6.013 -12.706 1.00 73.94 115 ILE A C 1
ATOM 853 O O . ILE A 1 115 ? 8.161 6.293 -12.108 1.00 73.94 115 ILE A O 1
ATOM 857 N N . LEU A 1 116 ? 10.065 5.119 -12.259 1.00 80.75 116 LEU A N 1
ATOM 858 C CA . LEU A 1 116 ? 10.073 4.583 -10.901 1.00 80.75 116 LEU A CA 1
ATOM 859 C C . LEU A 1 116 ? 11.094 5.380 -10.080 1.00 80.75 116 LEU A C 1
ATOM 861 O O . LEU A 1 116 ? 12.266 5.411 -10.444 1.00 80.75 116 LEU A O 1
ATOM 865 N N . THR A 1 117 ? 10.662 5.993 -8.986 1.00 73.88 117 THR A N 1
ATOM 866 C CA . THR A 1 117 ? 11.499 6.768 -8.066 1.00 73.88 117 THR A CA 1
ATOM 867 C C . THR A 1 117 ? 11.681 6.000 -6.762 1.00 73.88 117 THR A C 1
ATOM 869 O O . THR A 1 117 ? 10.712 5.671 -6.082 1.00 73.88 117 THR A O 1
ATOM 872 N N . LEU A 1 118 ? 12.933 5.737 -6.398 1.00 82.88 118 LEU A N 1
ATOM 873 C CA . LEU A 1 118 ? 13.333 5.005 -5.195 1.00 82.88 118 LEU A CA 1
ATOM 874 C C . LEU A 1 118 ? 14.195 5.926 -4.327 1.00 82.88 118 LEU A C 1
ATOM 876 O O . LEU A 1 118 ? 15.142 6.528 -4.838 1.00 82.88 118 LEU A O 1
ATOM 880 N N . ARG A 1 119 ? 13.890 6.057 -3.031 1.00 78.25 119 ARG A N 1
ATOM 881 C CA . ARG A 1 119 ? 14.697 6.862 -2.093 1.00 78.25 119 ARG A CA 1
ATOM 882 C C . ARG A 1 119 ? 15.313 6.002 -1.014 1.00 78.25 119 ARG A C 1
ATOM 884 O O . ARG A 1 119 ? 14.618 5.200 -0.393 1.00 78.25 119 ARG A O 1
ATOM 891 N N . LEU A 1 120 ? 16.590 6.236 -0.755 1.00 85.62 120 LEU A N 1
ATOM 892 C CA . LEU A 1 120 ? 17.380 5.484 0.205 1.00 85.62 120 LEU A CA 1
ATOM 893 C C . LEU A 1 120 ? 17.924 6.413 1.291 1.00 85.62 120 LEU A C 1
ATOM 895 O O . LEU A 1 120 ? 18.394 7.509 0.972 1.00 85.62 120 LEU A O 1
ATOM 899 N N . ASP A 1 121 ? 17.890 5.963 2.543 1.00 86.69 121 ASP A N 1
ATOM 900 C CA . ASP A 1 121 ? 18.568 6.603 3.670 1.00 86.69 121 ASP A CA 1
ATOM 901 C C . ASP A 1 121 ? 19.844 5.837 4.016 1.00 86.69 121 ASP A C 1
ATOM 903 O O . ASP A 1 121 ? 19.817 4.694 4.461 1.00 86.69 121 ASP A O 1
ATOM 907 N N . LEU A 1 122 ? 20.981 6.487 3.788 1.00 83.25 122 LEU A N 1
ATOM 908 C CA . LEU A 1 122 ? 22.310 5.933 4.005 1.00 83.25 122 LEU A CA 1
ATOM 909 C C . LEU A 1 122 ? 22.986 6.545 5.239 1.00 83.25 122 LEU A C 1
ATOM 911 O O . LEU A 1 122 ? 24.212 6.534 5.335 1.00 83.25 122 LEU A O 1
ATOM 915 N N . SER A 1 123 ? 22.213 7.086 6.188 1.00 82.44 123 SER A N 1
ATOM 916 C CA . SER A 1 123 ? 22.744 7.722 7.405 1.00 82.44 123 SER A CA 1
ATOM 917 C C . SER A 1 123 ? 23.630 6.790 8.232 1.00 82.44 123 SER A C 1
ATOM 919 O O . SER A 1 123 ? 24.668 7.221 8.733 1.00 82.44 123 SER A O 1
ATOM 921 N N . ASP A 1 124 ? 23.272 5.509 8.303 1.00 79.81 124 ASP A N 1
ATOM 922 C CA . ASP A 1 124 ? 24.055 4.481 8.999 1.00 79.81 124 ASP A CA 1
ATOM 923 C C . ASP A 1 124 ? 25.140 3.847 8.107 1.00 79.81 124 ASP A C 1
ATOM 925 O O . ASP A 1 124 ? 25.843 2.929 8.525 1.00 79.81 124 ASP A O 1
ATOM 929 N N . GLN A 1 125 ? 25.310 4.349 6.877 1.00 79.31 125 GLN A N 1
ATOM 930 C CA . GLN A 1 125 ? 26.207 3.811 5.846 1.00 79.31 125 GLN A CA 1
ATOM 931 C C . GLN A 1 125 ? 27.182 4.883 5.304 1.00 79.31 125 GLN A C 1
ATOM 933 O O . GLN A 1 125 ? 27.300 5.078 4.087 1.00 79.31 125 GLN A O 1
ATOM 938 N N . PRO A 1 126 ? 27.934 5.588 6.175 1.00 74.94 126 PRO A N 1
ATOM 939 C CA . PRO A 1 126 ? 28.729 6.759 5.787 1.00 74.94 126 PRO A CA 1
ATOM 940 C C . PRO A 1 126 ? 29.854 6.441 4.788 1.00 74.94 126 PRO A C 1
ATOM 942 O O . PRO A 1 126 ? 30.253 7.294 3.997 1.00 74.94 126 PRO A O 1
ATOM 945 N N . THR A 1 127 ? 30.364 5.207 4.787 1.00 77.38 127 THR A N 1
ATOM 946 C CA . THR A 1 127 ? 31.413 4.753 3.860 1.00 77.38 127 THR A CA 1
ATOM 947 C C . THR A 1 127 ? 30.903 4.565 2.433 1.00 77.38 127 THR A C 1
ATOM 949 O O . THR A 1 127 ? 31.672 4.746 1.491 1.00 77.38 127 THR A O 1
ATOM 952 N N . ILE A 1 128 ? 29.620 4.233 2.263 1.00 80.00 128 ILE A N 1
ATOM 953 C CA . ILE A 1 128 ? 28.996 4.015 0.955 1.00 80.00 128 ILE A CA 1
ATOM 954 C C . ILE A 1 128 ? 28.712 5.341 0.273 1.00 80.00 128 ILE A C 1
ATOM 956 O O . ILE A 1 128 ? 29.056 5.501 -0.895 1.00 80.00 128 ILE A O 1
ATOM 960 N N . LEU A 1 129 ? 28.152 6.311 0.999 1.00 76.75 129 LEU A N 1
ATOM 961 C CA . LEU A 1 129 ? 27.901 7.642 0.452 1.00 76.75 129 LEU A CA 1
ATOM 962 C C . LEU A 1 129 ? 29.213 8.393 0.170 1.00 76.75 129 LEU A C 1
ATOM 964 O O . LEU A 1 129 ? 29.366 8.980 -0.899 1.00 76.75 129 LEU A O 1
ATOM 968 N N . GLY A 1 130 ? 30.190 8.286 1.078 1.00 70.50 130 GLY A N 1
ATOM 969 C CA . GLY A 1 130 ? 31.490 8.952 0.973 1.00 70.50 130 GLY A CA 1
ATOM 970 C C . GLY A 1 130 ? 31.422 10.477 1.113 1.00 70.50 130 GLY A C 1
ATOM 971 O O . GLY A 1 130 ? 30.369 11.064 1.345 1.00 70.50 130 GLY A O 1
ATOM 972 N N . GLU A 1 131 ? 32.575 11.134 0.971 1.00 66.56 131 GLU A N 1
ATOM 973 C CA . GLU A 1 131 ? 32.680 12.596 0.977 1.00 66.56 131 GLU A CA 1
ATOM 974 C C . GLU A 1 131 ? 32.875 13.106 -0.463 1.00 66.56 131 GLU A C 1
ATOM 976 O O . GLU A 1 131 ? 33.899 12.830 -1.090 1.00 66.56 131 GLU A O 1
ATOM 981 N N . GLY A 1 132 ? 31.908 13.859 -1.004 1.00 66.62 132 GLY A N 1
ATOM 982 C CA . GLY A 1 132 ? 32.023 14.514 -2.317 1.00 66.62 132 GLY A CA 1
ATOM 983 C C . GLY A 1 132 ? 30.936 14.139 -3.331 1.00 66.62 132 GLY A C 1
ATOM 984 O O . GLY A 1 132 ? 29.807 13.826 -2.971 1.00 66.62 132 GLY A O 1
ATOM 985 N N . GLU A 1 133 ? 31.254 14.247 -4.627 1.00 73.12 133 GLU A N 1
ATOM 986 C CA . GLU A 1 133 ? 30.317 13.926 -5.714 1.00 73.12 133 GLU A CA 1
ATOM 987 C C . GLU A 1 133 ? 30.075 12.408 -5.780 1.00 73.12 133 GLU A C 1
ATOM 989 O O . GLU A 1 133 ? 30.978 11.651 -6.140 1.00 73.12 133 GLU A O 1
ATOM 994 N N . PHE A 1 134 ? 28.854 11.971 -5.463 1.00 80.12 134 PHE A N 1
ATOM 995 C CA . PHE A 1 134 ? 28.465 10.562 -5.506 1.00 80.12 134 PHE A CA 1
ATOM 996 C C . PHE A 1 134 ? 28.361 10.060 -6.954 1.00 80.12 134 PHE A C 1
ATOM 998 O O . PHE A 1 134 ? 27.436 10.426 -7.684 1.00 80.12 134 PHE A O 1
ATOM 1005 N N . LYS A 1 135 ? 29.316 9.218 -7.369 1.00 86.12 135 LYS A N 1
ATOM 1006 C CA . LYS A 1 135 ? 29.347 8.567 -8.690 1.00 86.12 135 LYS A CA 1
ATOM 1007 C C . LYS A 1 135 ? 29.173 7.072 -8.531 1.00 86.12 135 LYS A C 1
ATOM 1009 O O . LYS A 1 135 ? 29.876 6.454 -7.734 1.00 86.12 135 LYS A O 1
ATOM 1014 N N . ALA A 1 136 ? 28.278 6.498 -9.323 1.00 89.00 136 ALA A N 1
ATOM 1015 C CA . ALA A 1 136 ? 28.024 5.069 -9.321 1.00 89.00 136 ALA A CA 1
ATOM 1016 C C . ALA A 1 136 ? 27.689 4.571 -10.724 1.00 89.00 136 ALA A C 1
ATOM 1018 O O . ALA A 1 136 ? 27.090 5.296 -11.522 1.00 89.00 136 ALA A O 1
ATOM 1019 N N . ASP A 1 137 ? 28.036 3.315 -10.985 1.00 88.56 137 ASP A N 1
ATOM 1020 C CA . ASP A 1 137 ? 27.455 2.555 -12.086 1.00 88.56 137 ASP A CA 1
ATOM 1021 C C . ASP A 1 137 ? 26.322 1.688 -11.543 1.00 88.56 137 ASP A C 1
ATOM 1023 O O . ASP A 1 137 ? 26.360 1.246 -10.393 1.00 88.56 137 ASP A O 1
ATOM 1027 N N . ILE A 1 138 ? 25.295 1.466 -12.363 1.00 89.81 138 ILE A N 1
ATOM 1028 C CA . ILE A 1 138 ? 24.124 0.689 -11.954 1.00 89.81 138 ILE A CA 1
ATOM 1029 C C . ILE A 1 138 ? 23.970 -0.511 -12.872 1.00 89.81 138 ILE A C 1
ATOM 1031 O O . ILE A 1 138 ? 23.882 -0.367 -14.096 1.00 89.81 138 ILE A O 1
ATOM 1035 N N . GLN A 1 139 ? 23.924 -1.695 -12.273 1.00 84.81 139 GLN A N 1
ATOM 1036 C CA . GLN A 1 139 ? 23.580 -2.932 -12.954 1.00 84.81 139 GLN A CA 1
ATOM 1037 C C . GLN A 1 139 ? 22.143 -3.311 -12.608 1.00 84.81 139 GLN A C 1
ATOM 1039 O O . GLN A 1 139 ? 21.767 -3.371 -11.445 1.00 84.81 139 GLN A O 1
ATOM 1044 N N . ILE A 1 140 ? 21.342 -3.564 -13.636 1.00 88.69 140 ILE A N 1
ATOM 1045 C CA . ILE A 1 140 ? 19.965 -4.024 -13.504 1.00 88.69 140 ILE A CA 1
ATOM 1046 C C . ILE A 1 140 ? 19.960 -5.513 -13.813 1.00 88.69 140 ILE A C 1
ATOM 1048 O O . ILE A 1 140 ? 20.219 -5.914 -14.955 1.00 88.69 140 ILE A O 1
ATOM 1052 N N . VAL A 1 141 ? 19.689 -6.319 -12.794 1.00 79.56 141 VAL A N 1
ATOM 1053 C CA . VAL A 1 141 ? 19.526 -7.767 -12.918 1.00 79.56 141 VAL A CA 1
ATOM 1054 C C . VAL A 1 141 ? 18.039 -8.058 -12.939 1.00 79.56 141 VAL A C 1
ATOM 1056 O O . VAL A 1 141 ? 17.285 -7.508 -12.146 1.00 79.56 141 VAL A O 1
ATOM 1059 N N . GLN A 1 142 ? 17.600 -8.876 -13.889 1.00 80.06 142 GLN A N 1
ATOM 1060 C CA . GLN A 1 142 ? 16.192 -9.209 -14.024 1.00 80.06 142 GLN A CA 1
ATOM 1061 C C . GLN A 1 142 ? 16.009 -10.705 -14.166 1.00 80.06 142 GLN A C 1
ATOM 1063 O O . GLN A 1 142 ? 16.773 -11.396 -14.846 1.00 80.06 142 GLN A O 1
ATOM 1068 N N . MET A 1 143 ? 14.938 -11.188 -13.558 1.00 72.38 143 MET A N 1
ATOM 1069 C CA . MET A 1 143 ? 14.449 -12.532 -13.755 1.00 72.38 143 MET A CA 1
ATOM 1070 C C . MET A 1 143 ? 12.967 -12.504 -14.097 1.00 72.38 143 MET A C 1
ATOM 1072 O O . MET A 1 143 ? 12.223 -11.634 -13.653 1.00 72.38 143 MET A O 1
ATOM 1076 N N . VAL A 1 144 ? 12.532 -13.469 -14.897 1.00 74.94 144 VAL A N 1
ATOM 1077 C CA . VAL A 1 144 ? 11.136 -13.607 -15.303 1.00 74.94 144 VAL A CA 1
ATOM 1078 C C . VAL A 1 144 ? 10.606 -14.937 -14.802 1.00 74.94 144 VAL A C 1
ATOM 1080 O O . VAL A 1 144 ? 11.202 -15.990 -15.049 1.00 74.94 144 VAL A O 1
ATOM 1083 N N . ALA A 1 145 ? 9.463 -14.892 -14.125 1.00 76.00 145 ALA A N 1
ATOM 1084 C CA . ALA A 1 145 ? 8.726 -16.082 -13.756 1.00 76.00 145 ALA A CA 1
ATOM 1085 C C . ALA A 1 145 ? 8.202 -16.776 -15.026 1.00 76.00 145 ALA A C 1
ATOM 1087 O O . ALA A 1 145 ? 7.447 -16.204 -15.814 1.00 76.00 145 ALA A O 1
ATOM 1088 N N . GLY A 1 146 ? 8.650 -18.006 -15.250 1.00 68.88 146 GLY A N 1
ATOM 1089 C CA . GLY A 1 146 ? 8.225 -18.895 -16.319 1.00 68.88 146 GLY A CA 1
ATOM 1090 C C . GLY A 1 146 ? 6.952 -19.645 -15.945 1.00 68.88 146 GLY A C 1
ATOM 1091 O O . GLY A 1 146 ? 5.966 -19.045 -15.534 1.00 68.88 146 GLY A O 1
ATOM 1092 N N . ARG A 1 147 ? 6.920 -20.967 -16.136 1.00 64.31 147 ARG A N 1
ATOM 1093 C CA . ARG A 1 147 ? 5.697 -21.732 -15.867 1.00 64.31 147 ARG A CA 1
ATOM 1094 C C . ARG A 1 147 ? 5.534 -22.021 -14.379 1.00 64.31 147 ARG A C 1
ATOM 1096 O O . ARG A 1 147 ? 6.491 -22.419 -13.715 1.00 64.31 147 ARG A O 1
ATOM 1103 N N . ALA A 1 148 ? 4.300 -21.900 -13.897 1.00 54.12 148 ALA A N 1
ATOM 1104 C CA . ALA A 1 148 ? 3.953 -22.157 -12.504 1.00 54.12 148 ALA A CA 1
ATOM 1105 C C . ALA A 1 148 ? 4.142 -23.629 -12.092 1.00 54.12 148 ALA A C 1
ATOM 1107 O O . ALA A 1 148 ? 4.218 -23.908 -10.911 1.00 54.12 148 ALA A O 1
ATOM 1108 N N . ASP A 1 149 ? 4.232 -24.576 -13.027 1.00 57.47 149 ASP A N 1
ATOM 1109 C CA . ASP A 1 149 ? 4.431 -26.013 -12.777 1.00 57.47 149 ASP A CA 1
ATOM 1110 C C . ASP A 1 149 ? 5.907 -26.457 -12.865 1.00 57.47 149 ASP A C 1
ATOM 1112 O O . ASP A 1 149 ? 6.206 -27.650 -12.828 1.00 57.47 149 ASP A O 1
ATOM 1116 N N . SER A 1 150 ? 6.846 -25.512 -12.992 1.00 53.19 150 SER A N 1
ATOM 1117 C CA . SER A 1 150 ? 8.280 -25.793 -13.136 1.00 53.19 150 SER A CA 1
ATOM 1118 C C . SER A 1 150 ? 9.086 -25.345 -11.915 1.00 53.19 150 SER A C 1
ATOM 1120 O O . SER A 1 150 ? 8.771 -24.331 -11.307 1.00 53.19 150 SER A O 1
ATOM 1122 N N . MET A 1 151 ? 10.142 -26.085 -11.558 1.00 58.34 151 MET A N 1
ATOM 1123 C CA . MET A 1 151 ? 11.103 -25.702 -10.514 1.00 58.34 151 MET A CA 1
ATOM 1124 C C . MET A 1 151 ? 12.541 -25.809 -11.060 1.00 58.34 151 MET A C 1
ATOM 1126 O O . MET A 1 151 ? 12.941 -26.911 -11.450 1.00 58.34 151 MET A O 1
ATOM 1130 N N . PRO A 1 152 ? 13.322 -24.705 -11.100 1.00 57.88 152 PRO A N 1
ATOM 1131 C CA . PRO A 1 152 ? 12.936 -23.341 -10.708 1.00 57.88 152 PRO A CA 1
ATOM 1132 C C . PRO A 1 152 ? 11.909 -22.729 -11.679 1.00 57.88 152 PRO A C 1
ATOM 1134 O O . PRO A 1 152 ? 11.981 -22.969 -12.882 1.00 57.88 152 PRO A O 1
ATOM 1137 N N . ASN A 1 153 ? 10.966 -21.929 -11.165 1.00 63.56 153 ASN A N 1
ATOM 1138 C CA . ASN A 1 153 ? 9.991 -21.188 -11.979 1.00 63.56 153 ASN A CA 1
ATOM 1139 C C . ASN A 1 153 ? 10.501 -19.799 -12.384 1.00 63.56 153 ASN A C 1
ATOM 1141 O O . ASN A 1 153 ? 9.768 -19.073 -13.038 1.00 63.56 153 ASN A O 1
ATOM 1145 N N . ILE A 1 154 ? 11.716 -19.410 -12.000 1.00 67.75 154 ILE A N 1
ATOM 1146 C CA . ILE A 1 154 ? 12.281 -18.075 -12.215 1.00 67.75 154 ILE A CA 1
ATOM 1147 C C . ILE A 1 154 ? 13.518 -18.221 -13.105 1.00 67.75 154 ILE A C 1
ATOM 1149 O O . ILE A 1 154 ? 14.389 -19.048 -12.829 1.00 67.75 154 ILE A O 1
ATOM 1153 N N . PHE A 1 155 ? 13.600 -17.431 -14.178 1.00 71.31 155 PHE A N 1
ATOM 1154 C CA . PHE A 1 155 ? 14.662 -17.543 -15.178 1.00 71.31 155 PHE A CA 1
ATOM 1155 C C . PHE A 1 155 ? 15.353 -16.197 -15.412 1.00 71.31 155 PHE A C 1
ATOM 1157 O O . PHE A 1 155 ? 14.660 -15.201 -15.629 1.00 71.31 155 PHE A O 1
ATOM 1164 N N . PRO A 1 156 ? 16.697 -16.143 -15.415 1.00 68.62 156 PRO A N 1
ATOM 1165 C CA . PRO A 1 156 ? 17.416 -14.907 -15.685 1.00 68.62 156 PRO A CA 1
ATOM 1166 C C . PRO A 1 156 ? 17.209 -14.459 -17.134 1.00 68.62 156 PRO A C 1
ATOM 1168 O O . PRO A 1 156 ? 17.226 -15.266 -18.070 1.00 68.62 156 PRO A O 1
ATOM 1171 N N . VAL A 1 157 ? 17.050 -13.152 -17.309 1.00 74.44 157 VAL A N 1
ATOM 1172 C CA . VAL A 1 157 ? 17.077 -12.478 -18.611 1.00 74.44 157 VAL A CA 1
ATOM 1173 C C . VAL A 1 157 ? 18.290 -11.560 -18.682 1.00 74.44 157 VAL A C 1
ATOM 1175 O O . VAL A 1 157 ? 18.944 -11.296 -17.673 1.00 74.44 157 VAL A O 1
ATOM 1178 N N . ARG A 1 158 ? 18.612 -11.096 -19.889 1.00 78.69 158 ARG A N 1
ATOM 1179 C CA . ARG A 1 158 ? 19.808 -10.303 -20.138 1.00 78.69 158 ARG A CA 1
ATOM 1180 C C . ARG A 1 158 ? 19.786 -9.020 -19.309 1.00 78.69 158 ARG A C 1
ATOM 1182 O O . ARG A 1 158 ? 18.863 -8.215 -19.443 1.00 78.69 158 ARG A O 1
ATOM 1189 N N . GLY A 1 159 ? 20.822 -8.820 -18.497 1.00 77.88 159 GLY A N 1
ATOM 1190 C CA . GLY A 1 159 ? 20.954 -7.640 -17.643 1.00 77.88 159 GLY A CA 1
ATOM 1191 C C . GLY A 1 159 ? 21.215 -6.343 -18.418 1.00 77.88 159 GLY A C 1
ATOM 1192 O O . GLY A 1 159 ? 21.677 -6.354 -19.564 1.00 77.88 159 GLY A O 1
ATOM 1193 N N . GLN A 1 160 ? 20.950 -5.204 -17.775 1.00 86.31 160 GLN A N 1
ATOM 1194 C CA . GLN A 1 160 ? 21.254 -3.870 -18.309 1.00 86.31 160 GLN A CA 1
ATOM 1195 C C . GLN A 1 160 ? 22.337 -3.196 -17.463 1.00 86.31 160 GLN A C 1
ATOM 1197 O O . GLN A 1 160 ? 22.342 -3.308 -16.241 1.00 86.31 160 GLN A O 1
ATOM 1202 N N . LYS A 1 161 ? 23.250 -2.472 -18.107 1.00 87.31 161 LYS A N 1
ATOM 1203 C CA . LYS A 1 161 ? 24.281 -1.659 -17.455 1.00 87.31 161 LYS A CA 1
ATOM 1204 C C . LYS A 1 161 ? 24.055 -0.190 -17.772 1.00 87.31 161 LYS A C 1
ATOM 1206 O O . LYS A 1 161 ? 23.960 0.193 -18.939 1.00 87.31 161 LYS A O 1
ATOM 1211 N N . CYS A 1 162 ? 23.990 0.626 -16.730 1.00 87.81 162 CYS A N 1
ATOM 1212 C CA . CYS A 1 162 ? 23.801 2.066 -16.802 1.00 87.81 162 CYS A CA 1
ATOM 1213 C C . CYS A 1 162 ? 25.053 2.743 -16.239 1.00 87.81 162 CYS A C 1
ATOM 1215 O O . CYS A 1 162 ? 25.190 2.903 -15.028 1.00 87.81 162 CYS A O 1
ATOM 1217 N N . GLY A 1 163 ? 25.991 3.093 -17.121 1.00 85.94 163 GLY A N 1
ATOM 1218 C CA . GLY A 1 163 ? 27.261 3.692 -16.710 1.00 85.94 163 GLY A CA 1
ATOM 1219 C C . GLY A 1 163 ? 27.152 5.200 -16.478 1.00 85.94 163 GLY A C 1
ATOM 1220 O O . GLY A 1 163 ? 26.503 5.893 -17.273 1.00 85.94 163 GLY A O 1
ATOM 1221 N N . TRP A 1 164 ? 27.847 5.723 -15.463 1.00 80.06 164 TRP A N 1
ATOM 1222 C CA . TRP A 1 164 ? 27.847 7.148 -15.094 1.00 80.06 164 TRP A CA 1
ATOM 1223 C C . TRP A 1 164 ? 28.153 8.078 -16.277 1.00 80.06 164 TRP A C 1
ATOM 1225 O O . TRP A 1 164 ? 27.462 9.070 -16.513 1.00 80.06 164 TRP A O 1
ATOM 1235 N N . SER A 1 165 ? 29.153 7.717 -17.085 1.00 77.12 165 SER A N 1
ATOM 1236 C CA . SER A 1 165 ? 29.621 8.484 -18.247 1.00 77.12 165 SER A CA 1
ATOM 1237 C C . SER A 1 165 ? 28.778 8.298 -19.516 1.00 77.12 165 SER A C 1
ATOM 1239 O O . SER A 1 165 ? 29.080 8.897 -20.550 1.00 77.12 165 SER A O 1
ATOM 1241 N N . THR A 1 166 ? 27.706 7.500 -19.466 1.00 72.44 166 THR A N 1
ATOM 1242 C CA . THR A 1 166 ? 26.865 7.218 -20.637 1.00 72.44 166 THR A CA 1
ATOM 1243 C C . THR A 1 166 ? 25.744 8.250 -20.748 1.00 72.44 166 THR A C 1
ATOM 1245 O O . THR A 1 166 ? 24.772 8.233 -19.983 1.00 72.44 166 THR A O 1
ATOM 1248 N N . THR A 1 167 ? 25.851 9.159 -21.719 1.00 63.78 167 THR A N 1
ATOM 1249 C CA . THR A 1 167 ? 24.818 10.168 -21.995 1.00 63.78 167 THR A CA 1
ATOM 1250 C C . THR A 1 167 ? 23.603 9.532 -22.674 1.00 63.78 167 THR A C 1
ATOM 1252 O O . THR A 1 167 ? 23.744 8.758 -23.620 1.00 63.78 167 THR A O 1
ATOM 1255 N N . ALA A 1 168 ? 22.396 9.855 -22.199 1.00 54.28 168 ALA A N 1
ATOM 1256 C CA . ALA A 1 168 ? 21.158 9.381 -22.813 1.00 54.28 168 ALA A CA 1
ATOM 1257 C C . ALA A 1 168 ? 21.018 9.944 -24.234 1.00 54.28 168 ALA A C 1
ATOM 1259 O O . ALA A 1 168 ? 21.153 11.148 -24.443 1.00 54.28 168 ALA A O 1
ATOM 1260 N N . ARG A 1 169 ? 20.743 9.078 -25.214 1.00 49.78 169 ARG A N 1
ATOM 1261 C CA . ARG A 1 169 ? 20.435 9.516 -26.577 1.00 49.78 169 ARG A CA 1
ATOM 1262 C C . ARG A 1 169 ? 18.965 9.928 -26.638 1.00 49.78 169 ARG A C 1
ATOM 1264 O O . ARG A 1 169 ? 18.079 9.094 -26.443 1.00 49.78 169 ARG A O 1
ATOM 1271 N N . GLU A 1 170 ? 18.699 11.201 -26.914 1.00 46.31 170 GLU A N 1
ATOM 1272 C CA . GLU A 1 170 ? 17.348 11.668 -27.226 1.00 46.31 170 GLU A CA 1
ATOM 1273 C C . GLU A 1 170 ? 16.838 10.917 -28.465 1.00 46.31 170 GLU A C 1
ATOM 1275 O O . GLU A 1 170 ? 17.463 10.919 -29.527 1.00 46.31 170 GLU A O 1
ATOM 1280 N N . THR A 1 171 ? 15.726 10.204 -28.304 1.00 38.75 171 THR A N 1
ATOM 1281 C CA . THR A 1 171 ? 14.994 9.578 -29.411 1.00 38.75 171 THR A CA 1
ATOM 1282 C C . THR A 1 171 ? 13.825 10.508 -29.727 1.00 38.75 171 THR A C 1
ATOM 1284 O O . THR A 1 171 ? 13.186 10.954 -28.772 1.00 38.75 171 THR A O 1
ATOM 1287 N N . PRO A 1 172 ? 13.544 10.834 -31.003 1.00 36.56 172 PRO A N 1
ATOM 1288 C CA . PRO A 1 172 ? 12.486 11.775 -31.335 1.00 36.56 172 PRO A CA 1
ATOM 1289 C C . PRO A 1 172 ? 11.134 11.240 -30.860 1.00 36.56 172 PRO A C 1
ATOM 1291 O O . PRO A 1 172 ? 10.747 10.109 -31.153 1.00 36.56 172 PRO A O 1
ATOM 1294 N N . GLU A 1 173 ? 10.448 12.072 -30.090 1.00 36.38 173 GLU A N 1
ATOM 1295 C CA . GLU A 1 173 ? 9.161 11.812 -29.466 1.00 36.38 173 GLU A CA 1
ATOM 1296 C C . GLU A 1 173 ? 8.075 11.621 -30.540 1.00 36.38 173 GLU A C 1
ATOM 1298 O O . GLU A 1 173 ? 7.838 12.500 -31.371 1.00 36.38 173 GLU A O 1
ATOM 1303 N N . SER A 1 174 ? 7.417 10.455 -30.566 1.00 31.53 174 SER A N 1
ATOM 1304 C CA . SER A 1 174 ? 6.216 10.269 -31.390 1.00 31.53 174 SER A CA 1
ATOM 1305 C C . SER A 1 174 ? 5.075 11.087 -30.798 1.00 31.53 174 SER A 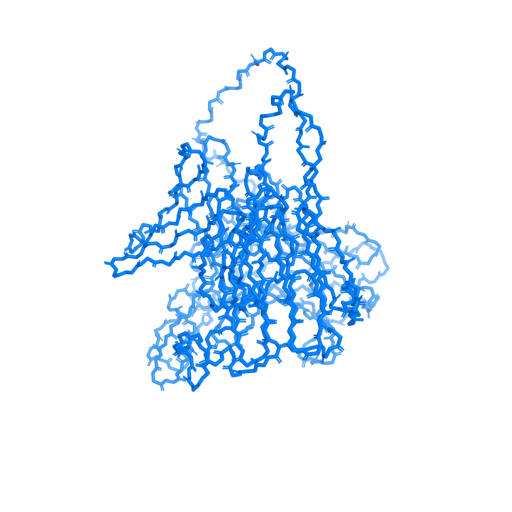C 1
ATOM 1307 O O . SER A 1 174 ? 4.629 10.844 -29.680 1.00 31.53 174 SER A O 1
ATOM 1309 N N . THR A 1 175 ? 4.609 12.061 -31.573 1.00 32.19 175 THR A N 1
ATOM 1310 C CA . THR A 1 175 ? 3.572 13.023 -31.206 1.00 32.19 175 THR A CA 1
ATOM 1311 C C . THR A 1 175 ? 2.218 12.332 -31.018 1.00 32.19 175 THR A C 1
ATOM 1313 O O . THR A 1 175 ? 1.553 11.980 -31.992 1.00 32.19 175 THR A O 1
ATOM 1316 N N . ILE A 1 176 ? 1.760 12.196 -29.774 1.00 34.88 176 ILE A N 1
ATOM 1317 C CA . ILE A 1 176 ? 0.331 12.062 -29.469 1.00 34.88 176 ILE A CA 1
ATOM 1318 C C . ILE A 1 176 ? -0.177 13.486 -29.205 1.00 34.88 176 ILE A C 1
ATOM 1320 O O . ILE A 1 176 ? 0.340 14.179 -28.334 1.00 34.88 176 ILE A O 1
ATOM 1324 N N . ARG A 1 177 ? -1.134 13.973 -30.008 1.00 28.78 177 ARG A N 1
ATOM 1325 C CA . ARG A 1 177 ? -1.686 15.335 -29.872 1.00 28.78 177 ARG A CA 1
ATOM 1326 C C . ARG A 1 177 ? -2.448 15.479 -28.554 1.00 28.78 177 ARG A C 1
ATOM 1328 O O . ARG A 1 177 ? -3.525 14.913 -28.400 1.00 28.78 177 ARG A O 1
ATOM 1335 N N . GLN A 1 178 ? -1.909 16.307 -27.670 1.00 34.03 178 GLN A N 1
ATOM 1336 C CA . GLN A 1 178 ? -2.564 16.843 -26.480 1.00 34.03 178 GLN A CA 1
ATOM 1337 C C . GLN A 1 178 ? -3.457 18.043 -26.887 1.00 34.03 178 GLN A C 1
ATOM 1339 O O . GLN A 1 178 ? -3.007 18.863 -27.696 1.00 34.03 178 GLN A O 1
ATOM 1344 N N . PRO A 1 179 ? -4.715 18.176 -26.415 1.00 30.98 179 PRO A N 1
ATOM 1345 C CA . PRO A 1 179 ? -5.531 19.361 -26.690 1.00 30.98 179 PRO A CA 1
ATOM 1346 C C . PRO A 1 179 ? -4.995 20.590 -25.941 1.00 30.98 179 PRO A C 1
ATOM 1348 O O . PRO A 1 179 ? -4.446 20.467 -24.849 1.00 30.98 179 PRO A O 1
ATOM 1351 N N . ALA A 1 180 ? -5.150 21.775 -26.538 1.00 32.12 180 ALA A N 1
ATOM 1352 C CA . ALA A 1 180 ? -4.615 23.031 -26.013 1.00 32.12 180 ALA A CA 1
ATOM 1353 C C . ALA A 1 180 ? -5.308 23.484 -24.706 1.00 32.12 180 ALA A C 1
ATOM 1355 O O . ALA A 1 180 ? -6.510 23.247 -24.552 1.00 32.12 180 ALA A O 1
ATOM 1356 N N . PRO A 1 181 ? -4.600 24.193 -23.802 1.00 34.38 181 PRO A N 1
ATOM 1357 C CA . PRO A 1 181 ? -5.174 24.686 -22.554 1.00 34.38 181 PRO A CA 1
ATOM 1358 C C . PRO A 1 181 ? -6.192 25.794 -22.837 1.00 34.38 181 PRO A C 1
ATOM 1360 O O . PRO A 1 181 ? -5.886 26.755 -23.545 1.00 34.38 181 PRO A O 1
ATOM 1363 N N . GLN A 1 182 ? -7.390 25.684 -22.265 1.00 29.42 182 GLN A N 1
ATOM 1364 C CA . GLN A 1 182 ? -8.336 26.796 -22.212 1.00 29.42 182 GLN A CA 1
ATOM 1365 C C . GLN A 1 182 ? -8.116 27.590 -20.924 1.00 29.42 182 GLN A C 1
ATOM 1367 O O . GLN A 1 182 ? -8.057 27.031 -19.832 1.00 29.42 182 GLN A O 1
ATOM 1372 N N . THR A 1 183 ? -7.982 28.906 -21.067 1.00 34.94 183 THR A N 1
ATOM 1373 C CA . THR A 1 183 ? -7.970 29.862 -19.960 1.00 34.94 183 THR A CA 1
ATOM 1374 C C . THR A 1 183 ? -9.370 29.930 -19.355 1.00 34.94 183 THR A C 1
ATOM 1376 O O . THR A 1 183 ? -10.300 30.370 -20.027 1.00 34.94 183 THR A O 1
ATOM 1379 N N . VAL A 1 184 ? -9.520 29.501 -18.102 1.00 31.55 184 VAL A N 1
ATOM 1380 C CA . VAL A 1 184 ? -10.761 29.662 -17.332 1.00 31.55 184 VAL A CA 1
ATOM 1381 C C . VAL A 1 184 ? -10.583 30.828 -16.360 1.00 31.55 184 VAL A C 1
ATOM 1383 O O . VAL A 1 184 ? -9.566 30.924 -15.672 1.00 31.55 184 VAL A O 1
ATOM 1386 N N . GLU A 1 185 ? -11.559 31.737 -16.356 1.00 29.69 185 GLU A N 1
ATOM 1387 C CA . GLU A 1 185 ? -11.679 32.862 -15.422 1.00 29.69 185 GLU A CA 1
ATOM 1388 C C . GLU A 1 185 ? -11.669 32.402 -13.952 1.00 29.69 185 GLU A C 1
ATOM 1390 O O . GLU A 1 185 ? -12.109 31.290 -13.645 1.00 29.69 185 GLU A O 1
ATOM 1395 N N . PRO A 1 186 ? -11.199 33.252 -13.018 1.00 33.31 186 PRO A N 1
ATOM 1396 C CA . PRO A 1 186 ? -11.020 32.871 -11.626 1.00 33.31 186 PRO A CA 1
ATOM 1397 C C . PRO A 1 186 ? -12.380 32.717 -10.937 1.00 33.31 186 PRO A C 1
ATOM 1399 O O . PRO A 1 186 ? -12.991 33.677 -10.471 1.00 33.31 186 PRO A O 1
ATOM 1402 N N . THR A 1 187 ? -12.849 31.474 -10.879 1.00 32.78 187 THR A N 1
ATOM 1403 C CA . THR A 1 187 ? -13.936 31.048 -9.996 1.00 32.78 187 THR A CA 1
ATOM 1404 C C . THR A 1 187 ? -13.373 30.945 -8.583 1.00 32.78 187 THR A C 1
ATOM 1406 O O . THR A 1 187 ? -12.270 30.434 -8.397 1.00 32.78 187 THR A O 1
ATOM 1409 N N . ALA A 1 188 ? -14.103 31.486 -7.604 1.00 36.56 188 ALA A N 1
ATOM 1410 C CA . ALA A 1 188 ? -13.711 31.533 -6.198 1.00 36.56 188 ALA A CA 1
ATOM 1411 C C . ALA A 1 188 ? -13.104 30.198 -5.735 1.00 36.56 188 ALA A C 1
ATOM 1413 O O . ALA A 1 188 ? -13.711 29.142 -5.920 1.00 36.56 188 ALA A O 1
ATOM 1414 N N . ALA A 1 189 ? -11.896 30.268 -5.174 1.00 37.53 189 ALA A N 1
ATOM 1415 C CA . ALA A 1 189 ? -11.144 29.112 -4.711 1.00 37.53 189 ALA A CA 1
ATOM 1416 C C . ALA A 1 189 ? -11.992 28.301 -3.719 1.00 37.53 189 ALA A C 1
ATOM 1418 O O . ALA A 1 189 ? -12.327 28.788 -2.640 1.00 37.53 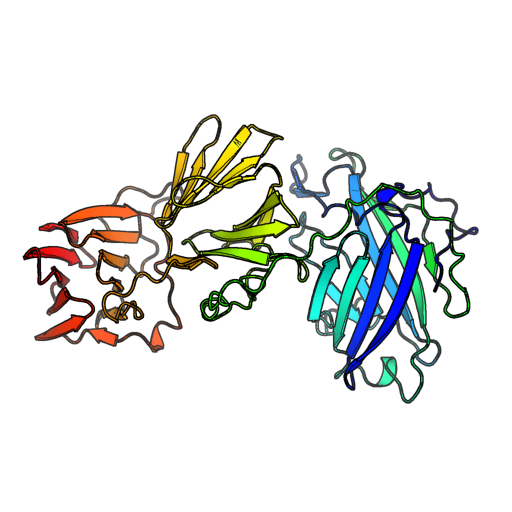189 ALA A O 1
ATOM 1419 N N . ARG A 1 190 ? -12.366 27.079 -4.111 1.00 48.25 190 ARG A N 1
ATOM 1420 C CA . ARG A 1 190 ? -12.911 26.077 -3.192 1.00 48.25 190 ARG A CA 1
ATOM 1421 C C . ARG A 1 190 ? -11.778 25.654 -2.261 1.00 48.25 190 ARG A C 1
ATOM 1423 O O . ARG A 1 190 ? -10.720 25.243 -2.734 1.00 48.25 190 ARG A O 1
ATOM 1430 N N . GLU A 1 191 ? -11.973 25.808 -0.956 1.00 47.91 191 GLU A N 1
ATOM 1431 C CA . GLU A 1 191 ? -10.995 25.362 0.036 1.00 47.91 191 GLU A CA 1
ATOM 1432 C C . GLU A 1 191 ? -11.022 23.834 0.128 1.00 47.91 191 GLU A C 1
ATOM 1434 O O . GLU A 1 191 ? -12.064 23.234 0.379 1.00 47.91 191 GLU A O 1
ATOM 1439 N N . ILE A 1 192 ? -9.864 23.212 -0.102 1.00 56.47 192 ILE A N 1
ATOM 1440 C CA . ILE A 1 192 ? -9.668 21.768 0.050 1.00 56.47 192 ILE A CA 1
ATOM 1441 C C . ILE A 1 192 ? -9.703 21.442 1.552 1.00 56.47 192 ILE A C 1
ATOM 1443 O O . ILE A 1 192 ? -8.942 22.055 2.309 1.00 56.47 192 ILE A O 1
ATOM 1447 N N . PRO A 1 193 ? -10.524 20.478 2.007 1.00 58.03 193 PRO A N 1
ATOM 1448 C CA . PRO A 1 193 ? -10.548 20.077 3.409 1.00 58.03 193 PRO A CA 1
ATOM 1449 C C . PRO A 1 193 ? -9.187 19.529 3.869 1.00 58.03 193 PRO A C 1
ATOM 1451 O O . PRO A 1 193 ? -8.515 18.833 3.101 1.00 58.03 193 PRO A O 1
ATOM 1454 N N . PRO A 1 194 ? -8.760 19.786 5.118 1.00 53.56 194 PRO A N 1
ATOM 1455 C CA . PRO A 1 194 ? -7.506 19.245 5.632 1.00 53.56 194 PRO A CA 1
ATOM 1456 C C . PRO A 1 194 ? -7.515 17.701 5.603 1.00 53.56 194 PRO A C 1
ATOM 1458 O O . PRO A 1 194 ? -8.559 17.105 5.878 1.00 53.56 194 PRO A O 1
ATOM 1461 N N . PRO A 1 195 ? -6.391 17.037 5.268 1.00 62.78 195 PRO A N 1
ATOM 1462 C CA . PRO A 1 195 ? -6.293 15.575 5.285 1.00 62.78 195 PRO A CA 1
ATOM 1463 C C . PRO A 1 195 ? -6.533 14.982 6.681 1.00 62.78 195 PRO A C 1
ATOM 1465 O O . PRO A 1 195 ? -6.241 15.629 7.689 1.00 62.78 195 PRO A O 1
ATOM 1468 N N . LEU A 1 196 ? -7.002 13.731 6.741 1.00 61.44 196 LEU A N 1
ATOM 1469 C CA . LEU A 1 196 ? -7.135 12.980 7.996 1.00 61.44 196 LEU A CA 1
ATOM 1470 C C . LEU A 1 196 ? -5.765 12.669 8.631 1.00 61.44 196 LEU A C 1
ATOM 1472 O O . LEU A 1 196 ? -4.705 12.796 8.008 1.00 61.44 196 LEU A O 1
ATOM 1476 N N . THR A 1 197 ? -5.775 12.245 9.896 1.00 58.53 197 THR A N 1
ATOM 1477 C CA . THR A 1 197 ? -4.545 11.854 10.602 1.00 58.53 197 THR A CA 1
ATOM 1478 C C . THR A 1 197 ? -3.967 10.603 9.941 1.00 58.53 197 THR A C 1
ATOM 1480 O O . THR A 1 197 ? -4.698 9.670 9.646 1.00 58.53 197 THR A O 1
ATOM 1483 N N . GLY A 1 198 ? -2.664 10.591 9.644 1.00 54.34 198 GLY A N 1
ATOM 1484 C CA . GLY A 1 198 ? -2.065 9.514 8.843 1.00 54.34 198 GLY A CA 1
ATOM 1485 C C . GLY A 1 198 ? -2.264 9.673 7.331 1.00 54.34 198 GLY A C 1
ATOM 1486 O O . GLY A 1 198 ? -1.702 8.895 6.568 1.00 54.34 198 GLY A O 1
ATOM 1487 N N . MET A 1 199 ? -2.962 10.716 6.862 1.00 72.00 199 MET A N 1
ATOM 1488 C CA . MET A 1 199 ? -3.061 11.054 5.440 1.00 72.00 199 MET A CA 1
ATOM 1489 C C . MET A 1 199 ? -2.230 12.275 5.055 1.00 72.00 199 MET A C 1
ATOM 1491 O O . MET A 1 199 ? -1.854 13.108 5.881 1.00 72.00 199 MET A O 1
ATOM 1495 N N . ASP A 1 200 ? -1.952 12.382 3.767 1.00 71.75 200 ASP A N 1
ATOM 1496 C CA . ASP A 1 200 ? -1.608 13.625 3.086 1.00 71.75 200 ASP A CA 1
ATOM 1497 C C . ASP A 1 200 ? -2.528 13.810 1.867 1.00 71.75 200 ASP A C 1
ATOM 1499 O O . ASP A 1 200 ? -3.519 13.095 1.705 1.00 71.75 200 ASP A O 1
ATOM 1503 N N . LEU A 1 201 ? -2.227 14.785 1.008 1.00 74.62 201 LEU A N 1
ATOM 1504 C CA . LEU A 1 201 ? -3.044 15.089 -0.171 1.00 74.62 201 LEU A CA 1
ATOM 1505 C C . LEU A 1 201 ? -3.024 13.990 -1.246 1.00 74.62 201 LEU A C 1
ATOM 1507 O O . LEU A 1 201 ? -3.720 14.126 -2.250 1.00 74.62 201 LEU A O 1
ATOM 1511 N N . ASN A 1 202 ? -2.265 12.912 -1.038 1.00 78.56 202 ASN A N 1
ATOM 1512 C CA . ASN A 1 202 ? -2.217 11.759 -1.922 1.00 78.56 202 ASN A CA 1
ATOM 1513 C C . ASN A 1 202 ? -2.864 10.515 -1.302 1.00 78.56 202 ASN A C 1
ATOM 1515 O O . ASN A 1 202 ? -2.991 9.523 -1.999 1.00 78.56 202 ASN A O 1
ATOM 1519 N N . GLY A 1 203 ? -3.315 10.526 -0.045 1.00 71.44 203 GLY A N 1
ATOM 1520 C CA . GLY A 1 203 ? -3.994 9.381 0.578 1.00 71.44 203 GLY A CA 1
ATOM 1521 C C . GLY A 1 203 ? -3.341 8.942 1.885 1.00 71.44 203 GLY A C 1
ATOM 1522 O O . GLY A 1 203 ? -2.682 9.735 2.559 1.00 71.44 203 GLY A O 1
ATOM 1523 N N . PHE A 1 204 ? -3.510 7.674 2.259 1.00 73.12 204 PHE A N 1
ATOM 1524 C CA . PHE A 1 204 ? -3.051 7.121 3.542 1.00 73.12 204 PHE A CA 1
ATOM 1525 C C . PHE A 1 204 ? -1.551 6.814 3.524 1.00 73.12 204 PHE A C 1
ATOM 1527 O O . PHE A 1 204 ? -1.078 6.137 2.618 1.00 73.12 204 PHE A O 1
ATOM 1534 N N . ARG A 1 205 ? -0.766 7.331 4.474 1.00 74.00 205 ARG A N 1
ATOM 1535 C CA . ARG A 1 205 ? 0.702 7.151 4.526 1.00 74.00 205 ARG A CA 1
ATOM 1536 C C . ARG A 1 205 ? 1.095 5.726 4.904 1.00 74.00 205 ARG A C 1
ATOM 1538 O O . ARG A 1 205 ? 2.047 5.199 4.342 1.00 74.00 205 ARG A O 1
ATOM 1545 N N . ASP A 1 206 ? 0.302 5.102 5.769 1.00 67.56 206 ASP A N 1
ATOM 1546 C CA . ASP A 1 206 ? 0.545 3.748 6.282 1.00 67.56 206 ASP A CA 1
ATOM 1547 C C . ASP A 1 206 ? -0.040 2.649 5.372 1.00 67.56 206 ASP A C 1
ATOM 1549 O O . ASP A 1 206 ? 0.204 1.461 5.577 1.00 67.56 206 ASP A O 1
ATOM 1553 N N . HIS A 1 207 ? -0.792 3.038 4.333 1.00 65.19 207 HIS A N 1
ATOM 1554 C CA . HIS A 1 207 ? -1.405 2.126 3.362 1.00 65.19 207 HIS A CA 1
ATOM 1555 C C . HIS A 1 207 ? -1.041 2.548 1.937 1.00 65.19 207 HIS A C 1
ATOM 1557 O O . HIS A 1 207 ? -1.844 3.184 1.251 1.00 65.19 207 HIS A O 1
ATOM 1563 N N . PRO A 1 208 ? 0.171 2.203 1.465 1.00 56.75 208 PRO A N 1
ATOM 1564 C CA . PRO A 1 208 ? 0.694 2.696 0.193 1.00 56.75 208 PRO A CA 1
ATOM 1565 C C . PRO A 1 208 ? -0.159 2.288 -1.017 1.00 56.75 208 PRO A C 1
ATOM 1567 O O . PRO A 1 208 ? -0.254 3.048 -1.978 1.00 56.75 208 PRO A O 1
ATOM 1570 N N . GLY A 1 209 ? -0.858 1.149 -0.943 1.00 51.28 209 GLY A N 1
ATOM 1571 C CA . GLY A 1 209 ? -1.810 0.705 -1.966 1.00 51.28 209 GLY A CA 1
ATOM 1572 C C . GLY A 1 209 ? -3.105 1.526 -2.046 1.00 51.28 209 GLY A C 1
ATOM 1573 O O . GLY A 1 209 ? -3.897 1.317 -2.957 1.00 51.28 209 GLY A O 1
ATOM 1574 N N . ALA A 1 210 ? -3.328 2.452 -1.112 1.00 74.06 210 ALA A N 1
ATOM 1575 C CA . ALA A 1 210 ? -4.464 3.368 -1.051 1.00 74.06 210 ALA A CA 1
ATOM 1576 C C . ALA A 1 210 ? -3.980 4.825 -1.132 1.00 74.06 210 ALA A C 1
ATOM 1578 O O . ALA A 1 210 ? -4.315 5.674 -0.300 1.00 74.06 210 ALA A O 1
ATOM 1579 N N . ARG A 1 211 ? -3.134 5.095 -2.133 1.00 84.75 211 ARG A N 1
ATOM 1580 C CA . ARG A 1 211 ? -2.588 6.421 -2.428 1.00 84.75 211 ARG A CA 1
ATOM 1581 C C . ARG A 1 211 ? -2.700 6.753 -3.912 1.00 84.75 211 ARG A C 1
ATOM 1583 O O . ARG A 1 211 ? -2.367 5.933 -4.771 1.00 84.75 211 ARG A O 1
ATOM 1590 N N . CYS A 1 212 ? -3.162 7.964 -4.194 1.00 62.78 212 CYS A N 1
ATOM 1591 C CA . CYS A 1 212 ? -3.082 8.597 -5.497 1.00 62.78 212 CYS A CA 1
ATOM 1592 C C . CYS A 1 212 ? -1.633 8.839 -5.888 1.00 62.78 212 CYS A C 1
ATOM 1594 O O . CYS A 1 212 ? -0.757 8.990 -5.033 1.00 62.78 212 CYS A O 1
ATOM 1596 N N . GLU A 1 213 ? -1.396 8.919 -7.191 1.00 77.31 213 GLU A N 1
ATOM 1597 C CA . GLU A 1 213 ? -0.096 9.335 -7.678 1.00 77.31 213 GLU A CA 1
ATOM 1598 C C . GLU A 1 213 ? 0.145 10.798 -7.277 1.00 77.31 213 GLU A C 1
ATOM 1600 O O . GLU A 1 213 ? -0.813 11.568 -7.161 1.00 77.31 213 GLU A O 1
ATOM 1605 N N . PRO A 1 214 ? 1.401 11.216 -7.056 1.00 62.91 214 PRO A N 1
ATOM 1606 C CA . PRO A 1 214 ? 1.727 12.578 -6.630 1.00 62.91 214 PRO A CA 1
ATOM 1607 C C . PRO A 1 214 ? 1.146 13.687 -7.522 1.00 62.91 214 PRO A C 1
ATOM 1609 O O . PRO A 1 214 ? 0.806 14.758 -7.021 1.00 62.91 214 PRO A O 1
ATOM 1612 N N . ALA A 1 215 ? 1.030 13.418 -8.827 1.00 61.47 215 ALA A N 1
ATOM 1613 C CA . ALA A 1 215 ? 0.503 14.338 -9.834 1.00 61.47 215 ALA A CA 1
ATOM 1614 C C . ALA A 1 215 ? -1.031 14.305 -9.969 1.00 61.47 215 ALA A C 1
ATOM 1616 O O . ALA A 1 215 ? -1.602 15.189 -10.609 1.00 61.47 215 ALA A O 1
ATOM 1617 N N . ASP A 1 216 ? -1.683 13.303 -9.377 1.00 76.69 216 ASP A N 1
ATOM 1618 C CA . ASP A 1 216 ? -3.115 13.076 -9.499 1.00 76.69 216 ASP A CA 1
ATOM 1619 C C . ASP A 1 216 ? -3.853 13.622 -8.277 1.00 76.69 216 ASP A C 1
ATOM 1621 O O . ASP A 1 216 ? -3.365 13.653 -7.144 1.00 76.69 216 ASP A O 1
ATOM 1625 N N . GLU A 1 217 ? -5.071 14.085 -8.509 1.00 82.19 217 GLU A N 1
ATOM 1626 C CA . GLU A 1 217 ? -5.843 14.739 -7.471 1.00 82.19 217 GLU A CA 1
ATOM 1627 C C . GLU A 1 217 ? -6.609 13.710 -6.642 1.00 82.19 217 GLU A C 1
ATOM 1629 O O . GLU A 1 217 ? -7.515 13.056 -7.153 1.00 82.19 217 GLU A O 1
ATOM 1634 N N . LEU A 1 218 ? -6.312 13.601 -5.345 1.00 85.50 218 LEU A N 1
ATOM 1635 C CA . LEU A 1 218 ? -7.152 12.838 -4.419 1.00 85.50 218 LEU A CA 1
ATOM 1636 C C . LEU A 1 218 ? -8.552 13.454 -4.346 1.00 85.50 218 LEU A C 1
ATOM 1638 O O . LEU A 1 218 ? -8.687 14.594 -3.905 1.00 85.50 218 LEU A O 1
ATOM 1642 N N . GLN A 1 219 ? -9.576 12.707 -4.751 1.00 85.19 219 GLN A N 1
ATOM 1643 C CA . GLN A 1 219 ? -10.976 13.150 -4.754 1.00 85.19 219 GLN A CA 1
ATOM 1644 C C . GLN A 1 219 ? -11.751 12.595 -3.566 1.00 85.19 219 GLN A C 1
ATOM 1646 O O . GLN A 1 219 ? -12.575 13.295 -2.978 1.00 85.19 219 GLN A O 1
ATOM 1651 N N . LEU A 1 220 ? -11.453 11.353 -3.193 1.00 89.56 220 LEU A N 1
ATOM 1652 C CA . LEU A 1 220 ? -12.035 10.673 -2.047 1.00 89.56 220 LEU A CA 1
ATOM 1653 C C . LEU A 1 220 ? -10.978 9.765 -1.428 1.00 89.56 220 LEU A C 1
ATOM 1655 O O . LEU A 1 220 ? -10.279 9.063 -2.152 1.00 89.56 220 LEU A O 1
ATOM 1659 N N . ALA A 1 221 ? -10.877 9.759 -0.106 1.00 82.56 221 ALA A N 1
ATOM 1660 C CA . ALA A 1 221 ? -10.164 8.738 0.647 1.00 82.56 221 ALA A CA 1
ATOM 1661 C C . ALA A 1 221 ? -11.081 8.186 1.724 1.00 82.56 221 ALA A C 1
ATOM 1663 O O . ALA A 1 221 ? -11.815 8.944 2.354 1.00 82.56 221 ALA A O 1
ATOM 1664 N N . GLN A 1 222 ? -11.030 6.885 1.949 1.00 81.38 222 GLN A N 1
ATOM 1665 C CA . GLN A 1 222 ? -11.826 6.249 2.977 1.00 81.38 222 GLN A CA 1
ATOM 1666 C C . GLN A 1 222 ? -11.075 5.064 3.573 1.00 81.38 222 GLN A C 1
ATOM 1668 O O . GLN A 1 222 ? -10.440 4.303 2.848 1.00 81.38 222 GLN A O 1
ATOM 1673 N N . THR A 1 223 ? -11.159 4.888 4.885 1.00 69.19 223 THR A N 1
ATOM 1674 C CA . THR A 1 223 ? -10.820 3.617 5.531 1.00 69.19 223 THR A CA 1
ATOM 1675 C C . THR A 1 223 ? -12.090 2.859 5.876 1.00 69.19 223 THR A C 1
ATOM 1677 O O . THR A 1 223 ? -13.148 3.438 6.113 1.00 69.19 223 THR A O 1
ATOM 1680 N N . THR A 1 224 ? -11.987 1.544 5.903 1.00 66.25 224 THR A N 1
ATOM 1681 C CA . THR A 1 224 ? -12.981 0.601 6.408 1.00 66.25 224 THR A CA 1
ATOM 1682 C C . THR A 1 224 ? -12.270 -0.315 7.413 1.00 66.25 224 THR A C 1
ATOM 1684 O O . THR A 1 224 ? -11.053 -0.209 7.580 1.00 66.25 224 THR A O 1
ATOM 1687 N N . PRO A 1 225 ? -12.958 -1.261 8.070 1.00 63.62 225 PRO A N 1
ATOM 1688 C CA . PRO A 1 225 ? -12.286 -2.250 8.912 1.00 63.62 225 PRO A CA 1
ATOM 1689 C C . PRO A 1 225 ? -11.287 -3.141 8.156 1.00 63.62 225 PRO A C 1
ATOM 1691 O O . PRO A 1 225 ? -10.438 -3.776 8.781 1.00 63.62 225 PRO A O 1
ATOM 1694 N N . TYR A 1 226 ? -11.394 -3.216 6.825 1.00 54.94 226 TYR A N 1
ATOM 1695 C CA . TYR A 1 226 ? -10.625 -4.152 6.005 1.00 54.94 226 TYR A CA 1
ATOM 1696 C C . TYR A 1 226 ? -9.858 -3.500 4.871 1.00 54.94 226 TYR A C 1
ATOM 1698 O O . TYR A 1 226 ? -8.924 -4.121 4.369 1.00 54.94 226 TYR A O 1
ATOM 1706 N N . SER A 1 227 ? -10.203 -2.276 4.490 1.00 62.81 227 SER A N 1
ATOM 1707 C CA . SER A 1 227 ? -9.680 -1.629 3.298 1.00 62.81 227 SER A CA 1
ATOM 1708 C C . SER A 1 227 ? -9.363 -0.162 3.561 1.00 62.81 227 SER A C 1
ATOM 1710 O O . SER A 1 227 ? -10.167 0.573 4.119 1.00 62.81 227 SER A O 1
ATOM 1712 N N . ALA A 1 228 ? -8.211 0.301 3.100 1.00 72.19 228 ALA A N 1
ATOM 1713 C CA . ALA A 1 228 ? -8.001 1.703 2.782 1.00 72.19 228 ALA A CA 1
ATOM 1714 C C . ALA A 1 228 ? -8.283 1.882 1.290 1.00 72.19 228 ALA A C 1
ATOM 1716 O O . ALA A 1 228 ? -7.811 1.091 0.476 1.00 72.19 228 ALA A O 1
ATOM 1717 N N . VAL A 1 229 ? -9.050 2.897 0.912 1.00 86.00 229 VAL A N 1
ATOM 1718 C CA . VAL A 1 229 ? -9.394 3.167 -0.484 1.00 86.00 229 VAL A CA 1
ATOM 1719 C C . VAL A 1 229 ? -9.232 4.635 -0.814 1.00 86.00 229 VAL A C 1
ATOM 1721 O O . VAL A 1 229 ? -9.513 5.508 0.003 1.00 86.00 229 VAL A O 1
ATOM 1724 N N . VAL A 1 230 ? -8.816 4.913 -2.039 1.00 86.25 230 VAL A N 1
ATOM 1725 C CA . VAL A 1 230 ? -8.806 6.254 -2.606 1.00 86.25 230 VAL A CA 1
ATOM 1726 C C . VAL A 1 230 ? -9.392 6.241 -4.008 1.00 86.25 230 VAL A C 1
ATOM 1728 O O . VAL A 1 230 ? -9.237 5.278 -4.763 1.00 86.25 230 VAL A O 1
ATOM 1731 N N . VAL A 1 231 ? -10.053 7.337 -4.359 1.00 89.94 231 VAL A N 1
ATOM 1732 C CA . VAL A 1 231 ? -10.422 7.664 -5.732 1.00 89.94 231 VAL A CA 1
ATOM 1733 C C . VAL A 1 231 ? -9.669 8.918 -6.125 1.00 89.94 231 VAL A C 1
ATOM 1735 O O . VAL A 1 231 ? -9.687 9.931 -5.422 1.00 89.94 231 VAL A O 1
ATOM 1738 N N . CYS A 1 232 ? -8.999 8.825 -7.259 1.00 86.75 232 CYS A N 1
ATOM 1739 C CA . CYS A 1 232 ? -8.054 9.809 -7.742 1.00 86.75 232 CYS A CA 1
ATOM 1740 C C . CYS A 1 232 ? -8.500 10.289 -9.118 1.00 86.75 232 CYS A C 1
ATOM 1742 O O . CYS A 1 232 ? -8.972 9.493 -9.931 1.00 86.75 232 CYS A O 1
ATOM 1744 N N . LEU A 1 233 ? -8.353 11.581 -9.382 1.00 80.94 233 LEU A N 1
ATOM 1745 C CA . LEU A 1 233 ? -8.611 12.180 -10.682 1.00 80.94 233 LEU A CA 1
ATOM 1746 C C . LEU A 1 233 ? -7.283 12.370 -11.417 1.00 80.94 233 LEU A C 1
ATOM 1748 O O . LEU A 1 233 ? -6.418 13.123 -10.971 1.00 80.94 233 LEU A O 1
ATOM 1752 N N . GLN A 1 234 ? -7.163 11.702 -12.560 1.00 84.19 234 GLN A N 1
ATOM 1753 C CA . GLN A 1 234 ? -6.058 11.812 -13.502 1.00 84.19 234 GLN A CA 1
ATOM 1754 C C . GLN A 1 234 ? -6.573 12.469 -14.788 1.00 84.19 234 GLN A C 1
ATOM 1756 O O . GLN A 1 234 ? -7.186 11.832 -15.655 1.00 84.19 234 GLN A O 1
ATOM 1761 N N . GLY A 1 235 ? -6.356 13.778 -14.916 1.00 77.81 235 GLY A N 1
ATOM 1762 C CA . GLY A 1 235 ? -6.949 14.565 -15.999 1.00 77.81 235 GLY A CA 1
ATOM 1763 C C . GLY A 1 235 ? -8.485 14.539 -15.919 1.00 77.81 235 GLY A C 1
ATOM 1764 O O . GLY A 1 235 ? -9.024 14.990 -14.916 1.00 77.81 235 GLY A O 1
ATOM 1765 N N . PRO A 1 236 ? -9.215 14.051 -16.943 1.00 69.50 236 PRO A N 1
ATOM 1766 C CA . PRO A 1 236 ? -10.675 13.929 -16.891 1.00 69.50 236 PRO A CA 1
ATOM 1767 C C . PRO A 1 236 ? -11.173 12.578 -16.348 1.00 69.50 236 PRO A C 1
ATOM 1769 O O . PRO A 1 236 ? -12.381 12.370 -16.288 1.00 69.50 236 PRO A O 1
ATOM 1772 N N . ASN A 1 237 ? -10.276 11.633 -16.041 1.00 68.75 237 ASN A N 1
ATOM 1773 C CA . ASN A 1 237 ? -10.646 10.257 -15.712 1.00 68.75 237 ASN A CA 1
ATOM 1774 C C . ASN A 1 237 ? -10.394 9.957 -14.238 1.00 68.75 237 ASN A C 1
ATOM 1776 O O . ASN A 1 237 ? -9.372 10.361 -13.684 1.00 68.75 237 ASN A O 1
ATOM 1780 N N . TYR A 1 238 ? -11.285 9.178 -13.634 1.00 80.88 238 TYR A N 1
ATOM 1781 C CA . TYR A 1 238 ? -11.090 8.664 -12.285 1.00 80.88 238 TYR A CA 1
ATOM 1782 C C . TYR A 1 238 ? -10.394 7.305 -12.315 1.00 80.88 238 TYR A C 1
ATOM 1784 O O . TYR A 1 238 ? -10.600 6.503 -13.228 1.00 80.88 238 TYR A O 1
ATOM 1792 N N . TYR A 1 239 ? -9.616 7.019 -11.280 1.00 72.50 239 TYR A N 1
ATOM 1793 C CA . TYR A 1 239 ? -9.162 5.669 -10.983 1.00 72.50 239 TYR A CA 1
ATOM 1794 C C . TYR A 1 239 ? -9.272 5.387 -9.485 1.00 72.50 239 TYR A C 1
ATOM 1796 O O . TYR A 1 239 ? -9.209 6.287 -8.647 1.00 72.50 239 TYR A O 1
ATOM 1804 N N . TYR A 1 240 ? -9.483 4.118 -9.163 1.00 88.75 240 TYR A N 1
ATOM 1805 C CA . TYR A 1 240 ? -9.661 3.608 -7.814 1.00 88.75 240 TYR A CA 1
ATOM 1806 C C . TYR A 1 240 ? -8.399 2.873 -7.397 1.00 88.75 240 TYR A C 1
ATOM 1808 O O . TYR A 1 240 ? -7.836 2.101 -8.179 1.00 88.75 240 TYR A O 1
ATOM 1816 N N . ARG A 1 241 ? -7.995 3.073 -6.148 1.00 82.31 241 ARG A N 1
ATOM 1817 C CA . ARG A 1 241 ? -6.974 2.273 -5.488 1.00 82.31 241 ARG A CA 1
ATOM 1818 C C . ARG A 1 241 ? -7.477 1.799 -4.146 1.00 82.31 241 ARG A C 1
ATOM 1820 O O . ARG A 1 241 ? -7.889 2.612 -3.329 1.00 82.31 241 ARG A O 1
ATOM 1827 N N . GLY A 1 242 ? -7.441 0.493 -3.935 1.00 64.06 242 GLY A N 1
ATOM 1828 C CA . GLY A 1 242 ? -7.804 -0.122 -2.668 1.00 64.06 242 GLY A CA 1
ATOM 1829 C C . GLY A 1 242 ? -6.646 -0.947 -2.147 1.00 64.06 242 GLY A C 1
ATOM 1830 O O . GLY A 1 242 ? -6.030 -1.672 -2.917 1.00 64.06 242 GLY A O 1
ATOM 1831 N N . SER A 1 243 ? -6.377 -0.858 -0.853 1.00 70.69 243 SER A N 1
ATOM 1832 C CA . SER A 1 243 ? -5.423 -1.680 -0.120 1.00 70.69 243 SER A CA 1
ATOM 1833 C C . SER A 1 243 ? -6.156 -2.378 1.000 1.00 70.69 243 SER A C 1
ATOM 1835 O O . SER A 1 243 ? -6.796 -1.720 1.814 1.00 70.69 243 SER A O 1
ATOM 1837 N N . ARG A 1 244 ? -6.008 -3.691 1.110 1.00 67.31 244 ARG A N 1
ATOM 1838 C CA . ARG A 1 244 ? -6.465 -4.414 2.289 1.00 67.31 244 ARG A CA 1
ATOM 1839 C C . ARG A 1 244 ? -5.585 -4.052 3.478 1.00 67.31 244 ARG A C 1
ATOM 1841 O O . ARG A 1 244 ? -4.366 -3.998 3.351 1.00 67.31 244 ARG A O 1
ATOM 1848 N N . LEU A 1 245 ? -6.187 -3.803 4.630 1.00 54.69 245 LEU A N 1
ATOM 1849 C CA . LEU A 1 245 ? -5.472 -3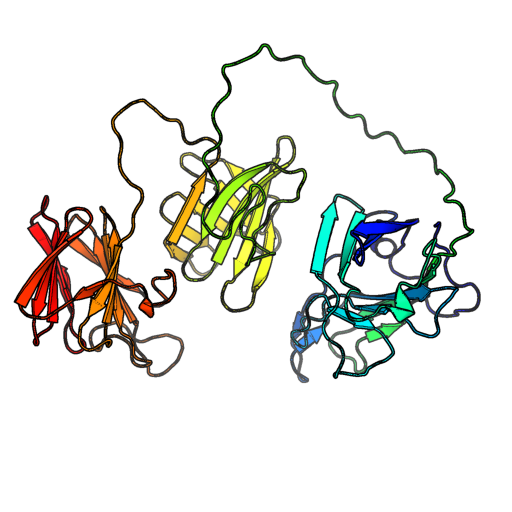.415 5.847 1.00 54.69 245 LEU A CA 1
ATOM 1850 C C . LEU A 1 245 ? -4.748 -4.595 6.491 1.00 54.69 245 LEU A C 1
ATOM 1852 O O . LEU A 1 245 ? -3.737 -4.409 7.159 1.00 54.69 245 LEU A O 1
ATOM 1856 N N . ASN A 1 246 ? -5.267 -5.810 6.299 1.00 50.31 246 ASN A N 1
ATOM 1857 C CA . ASN A 1 246 ? -4.744 -6.994 6.969 1.00 50.31 246 ASN A CA 1
ATOM 1858 C C . ASN A 1 246 ? -3.426 -7.503 6.378 1.00 50.31 246 ASN A C 1
ATOM 1860 O O . ASN A 1 246 ? -2.603 -8.038 7.113 1.00 50.31 246 ASN A O 1
ATOM 1864 N N . ASP A 1 247 ? -3.238 -7.368 5.068 1.00 46.25 247 ASP A N 1
ATOM 1865 C CA . ASP A 1 247 ? -2.062 -7.886 4.368 1.00 46.25 247 ASP A CA 1
ATOM 1866 C C . ASP A 1 247 ? -1.476 -6.908 3.345 1.00 46.25 247 ASP A C 1
ATOM 1868 O O . ASP A 1 247 ? -0.556 -7.266 2.614 1.00 46.25 247 ASP A O 1
ATOM 1872 N N . GLY A 1 248 ? -2.000 -5.682 3.270 1.00 44.66 248 GLY A N 1
ATOM 1873 C CA . GLY A 1 248 ? -1.527 -4.664 2.335 1.00 44.66 248 GLY A CA 1
ATOM 1874 C C . GLY A 1 248 ? -1.836 -4.969 0.869 1.00 44.66 248 GLY A C 1
ATOM 1875 O O . GLY A 1 248 ? -1.412 -4.210 -0.002 1.00 44.66 248 GLY A O 1
ATOM 1876 N N . ALA A 1 249 ? -2.554 -6.058 0.563 1.00 46.12 249 ALA A N 1
ATOM 1877 C CA . ALA A 1 249 ? -2.831 -6.436 -0.813 1.00 46.12 249 ALA A CA 1
ATOM 1878 C C . ALA A 1 249 ? -3.648 -5.346 -1.490 1.00 46.12 249 ALA A C 1
ATOM 1880 O O . ALA A 1 249 ? -4.717 -4.966 -1.004 1.00 46.12 249 ALA A O 1
ATOM 1881 N N . SER A 1 250 ? -3.155 -4.867 -2.625 1.00 58.09 250 SER A N 1
ATOM 1882 C CA . SER A 1 250 ? -3.730 -3.706 -3.277 1.00 58.09 250 SER A CA 1
ATOM 1883 C C . SER A 1 250 ? -4.218 -3.995 -4.687 1.00 58.09 250 SER A C 1
ATOM 1885 O O . SER A 1 250 ? -3.838 -4.976 -5.327 1.00 58.09 250 SER A O 1
ATOM 1887 N N . ILE A 1 251 ? -5.119 -3.143 -5.157 1.00 47.41 251 ILE A N 1
ATOM 1888 C CA . ILE A 1 251 ? -5.672 -3.188 -6.501 1.00 47.41 251 ILE A CA 1
ATOM 1889 C C . ILE A 1 251 ? -5.822 -1.769 -7.033 1.00 47.41 251 ILE A C 1
ATOM 1891 O O . ILE A 1 251 ? -6.231 -0.862 -6.311 1.00 47.41 251 ILE A O 1
ATOM 1895 N N . THR A 1 252 ? -5.514 -1.587 -8.316 1.00 73.38 252 THR A N 1
ATOM 1896 C CA . THR A 1 252 ? -5.782 -0.350 -9.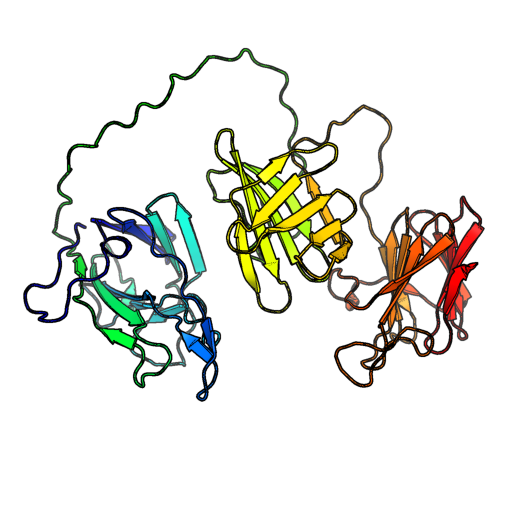055 1.00 73.38 252 THR A CA 1
ATOM 1897 C C . THR A 1 252 ? -6.771 -0.638 -10.176 1.00 73.38 252 THR A C 1
ATOM 1899 O O . THR A 1 252 ? -6.541 -1.540 -10.980 1.00 73.38 252 THR A O 1
ATOM 1902 N N . LEU A 1 253 ? -7.847 0.144 -10.258 1.00 65.44 253 LEU A N 1
ATOM 1903 C CA . LEU A 1 253 ? -8.892 0.010 -11.272 1.00 65.44 253 LEU A CA 1
ATOM 1904 C C . LEU A 1 253 ? -9.087 1.335 -12.006 1.00 65.44 253 LEU A C 1
ATOM 1906 O O . LEU A 1 253 ? -9.239 2.378 -11.380 1.00 65.44 253 LEU A O 1
ATOM 1910 N N . THR A 1 254 ? -9.118 1.294 -13.335 1.00 74.31 254 THR A N 1
ATOM 1911 C CA . THR A 1 254 ? -9.240 2.492 -14.189 1.00 74.31 254 THR A CA 1
ATOM 1912 C C . THR A 1 254 ? -10.636 2.685 -14.775 1.00 74.31 254 THR A C 1
ATOM 1914 O O . THR A 1 254 ? -10.948 3.758 -15.282 1.00 74.31 254 THR A O 1
ATOM 1917 N N . ALA A 1 255 ? -11.496 1.666 -14.716 1.00 75.12 255 ALA A N 1
ATOM 1918 C CA . ALA A 1 255 ? -12.893 1.784 -15.114 1.00 75.12 255 ALA A CA 1
ATOM 1919 C C . ALA A 1 255 ? -13.707 2.332 -13.936 1.00 75.12 255 ALA A C 1
ATOM 1921 O O . ALA A 1 255 ? -14.335 1.560 -13.215 1.00 75.12 255 ALA A O 1
ATOM 1922 N N . VAL A 1 256 ? -13.650 3.651 -13.723 1.00 82.00 256 VAL A N 1
ATOM 1923 C CA . VAL A 1 256 ? -14.325 4.335 -12.611 1.00 82.00 256 VAL A CA 1
ATOM 1924 C C . VAL A 1 256 ? -15.288 5.393 -13.129 1.00 82.00 256 VAL A C 1
ATOM 1926 O O . VAL A 1 256 ? -14.940 6.200 -13.988 1.00 82.00 256 VAL A O 1
ATOM 1929 N N . THR A 1 257 ? -16.505 5.384 -12.596 1.00 77.31 257 THR A N 1
ATOM 1930 C CA . THR A 1 257 ? -17.568 6.337 -12.923 1.00 77.31 257 THR A CA 1
ATOM 1931 C C . THR A 1 257 ? -17.982 7.082 -11.661 1.00 77.31 257 THR A C 1
ATOM 1933 O O . THR A 1 257 ? -18.255 6.463 -10.634 1.00 77.31 257 THR A O 1
ATOM 1936 N N . GLU A 1 258 ? -18.041 8.408 -11.732 1.00 76.19 258 GLU A N 1
ATOM 1937 C CA . GLU A 1 258 ? -18.642 9.223 -10.677 1.00 76.19 258 GLU A CA 1
ATOM 1938 C C . GLU A 1 258 ? -20.169 9.082 -10.709 1.00 76.19 258 GLU A C 1
ATOM 1940 O O . GLU A 1 258 ? -20.796 9.105 -11.772 1.00 76.19 258 GLU A O 1
ATOM 1945 N N . VAL A 1 259 ? -20.774 8.933 -9.536 1.00 71.19 259 VAL A N 1
ATOM 1946 C CA . VAL A 1 259 ? -22.220 8.782 -9.354 1.00 71.19 259 VAL A CA 1
ATOM 1947 C C . VAL A 1 259 ? -22.694 9.690 -8.217 1.00 71.19 259 VAL A C 1
ATOM 1949 O O . VAL A 1 259 ? -21.885 10.137 -7.403 1.00 71.19 259 VAL A O 1
ATOM 1952 N N . PRO A 1 260 ? -24.004 9.980 -8.098 1.00 67.06 260 PRO A N 1
ATOM 1953 C CA . PRO A 1 260 ? -24.500 10.757 -6.968 1.00 67.06 260 PRO A CA 1
ATOM 1954 C C . PRO A 1 260 ? -24.085 10.125 -5.628 1.00 67.06 260 PRO A C 1
ATOM 1956 O O . PRO A 1 260 ? -24.484 9.004 -5.316 1.00 67.06 260 PRO A O 1
ATOM 1959 N N . GLY A 1 261 ? -23.284 10.849 -4.841 1.00 63.50 261 GLY A N 1
ATOM 1960 C CA . GLY A 1 261 ? -22.835 10.417 -3.514 1.00 63.50 261 GLY A CA 1
ATOM 1961 C C . GLY A 1 261 ? -21.593 9.514 -3.477 1.00 63.50 261 GLY A C 1
ATOM 1962 O O . GLY A 1 261 ? -21.282 9.002 -2.400 1.00 63.50 261 GLY A O 1
ATOM 1963 N N . GLY A 1 262 ? -20.881 9.308 -4.594 1.00 79.94 262 GLY A N 1
ATOM 1964 C CA . GLY A 1 262 ? -19.613 8.571 -4.591 1.00 79.94 262 GLY A CA 1
ATOM 1965 C C . GLY A 1 262 ? -19.132 8.105 -5.968 1.00 79.94 262 GLY A C 1
ATOM 1966 O O . GLY A 1 262 ? -19.333 8.784 -6.971 1.00 79.94 262 GLY A O 1
ATOM 1967 N N . PHE A 1 263 ? -18.487 6.938 -6.018 1.00 86.94 263 PHE A N 1
ATOM 1968 C CA . PHE A 1 263 ? -17.862 6.398 -7.231 1.00 86.94 263 PHE A CA 1
ATOM 1969 C C . PHE A 1 263 ? -18.104 4.898 -7.376 1.00 86.94 263 PHE A C 1
ATOM 1971 O O . PHE A 1 263 ? -18.110 4.173 -6.384 1.00 86.94 263 PHE A O 1
ATOM 1978 N N . ASP A 1 264 ? -18.241 4.431 -8.614 1.00 75.31 264 ASP A N 1
ATOM 1979 C CA . ASP A 1 264 ? -18.305 3.011 -8.956 1.00 75.31 264 ASP A CA 1
ATOM 1980 C C . ASP A 1 264 ? -17.090 2.627 -9.800 1.00 75.31 264 ASP A C 1
ATOM 1982 O O . ASP A 1 264 ? -16.883 3.182 -10.879 1.00 75.31 264 ASP A O 1
ATOM 1986 N N . ALA A 1 265 ? -16.292 1.673 -9.322 1.00 74.06 265 ALA A N 1
ATOM 1987 C CA . ALA A 1 265 ? -15.150 1.112 -10.034 1.00 74.06 265 ALA A CA 1
ATOM 1988 C C . ALA A 1 265 ? -15.418 -0.339 -10.452 1.00 74.06 265 ALA A C 1
ATOM 1990 O O . ALA A 1 265 ? -16.019 -1.103 -9.704 1.00 74.06 265 ALA A O 1
ATOM 1991 N N . VAL A 1 266 ? -14.958 -0.742 -11.636 1.00 71.38 266 VAL A N 1
ATOM 1992 C CA . VAL A 1 266 ? -15.160 -2.101 -12.159 1.00 71.38 266 VAL A CA 1
ATOM 1993 C C . VAL A 1 266 ? -13.824 -2.760 -12.466 1.00 71.38 266 VAL A C 1
ATOM 1995 O O . VAL A 1 266 ? -13.014 -2.244 -13.240 1.00 71.38 266 VAL A O 1
ATOM 1998 N N . ASN A 1 267 ? -13.609 -3.949 -11.912 1.00 72.75 267 ASN A N 1
ATOM 1999 C CA . ASN A 1 267 ? -12.555 -4.837 -12.365 1.00 72.75 267 ASN A CA 1
ATOM 2000 C C . ASN A 1 267 ? -12.987 -5.507 -13.671 1.00 72.75 267 ASN A C 1
ATOM 2002 O O . ASN A 1 267 ? -13.788 -6.436 -13.689 1.00 72.75 267 ASN A O 1
ATOM 2006 N N . THR A 1 268 ? -12.455 -5.031 -14.793 1.00 68.62 268 THR A N 1
ATOM 2007 C CA . THR A 1 268 ? -12.815 -5.553 -16.122 1.00 68.62 268 THR A CA 1
ATOM 2008 C C . THR A 1 268 ? -12.329 -6.982 -16.376 1.00 68.62 268 THR A C 1
ATOM 2010 O O . THR A 1 268 ? -12.800 -7.613 -17.320 1.00 68.62 268 THR A O 1
ATOM 2013 N N . ALA A 1 269 ? -11.421 -7.506 -15.543 1.00 60.84 269 ALA A N 1
ATOM 2014 C CA . ALA A 1 269 ? -10.925 -8.873 -15.662 1.00 60.84 269 ALA A CA 1
ATOM 2015 C C . ALA A 1 269 ? -11.972 -9.925 -15.257 1.00 60.84 269 ALA A C 1
ATOM 2017 O O . ALA A 1 269 ? -12.014 -10.997 -15.858 1.00 60.84 269 ALA A O 1
ATOM 2018 N N . ASP A 1 270 ? -12.813 -9.621 -14.263 1.00 65.19 270 ASP A N 1
ATOM 2019 C CA . ASP A 1 270 ? -13.772 -10.573 -13.682 1.00 65.19 270 ASP A CA 1
ATOM 2020 C C . ASP A 1 270 ? -15.196 -10.012 -13.492 1.00 65.19 270 ASP A C 1
ATOM 2022 O O . ASP A 1 270 ? -16.120 -10.763 -13.185 1.00 65.19 270 ASP A O 1
ATOM 2026 N N . GLY A 1 271 ? -15.401 -8.714 -13.725 1.00 65.50 271 GLY A N 1
ATOM 2027 C CA . GLY A 1 271 ? -16.686 -8.032 -13.575 1.00 65.50 271 GLY A CA 1
ATOM 2028 C C . GLY A 1 271 ? -17.009 -7.575 -12.149 1.00 65.50 271 GLY A C 1
ATOM 2029 O O . GLY A 1 271 ? -18.112 -7.075 -11.931 1.00 65.50 271 GLY A O 1
ATOM 2030 N N . THR A 1 272 ? -16.087 -7.718 -11.191 1.00 58.66 272 THR A N 1
ATOM 2031 C CA . THR A 1 272 ? -16.285 -7.275 -9.803 1.00 58.66 272 THR A CA 1
ATOM 2032 C C . THR A 1 272 ? -16.439 -5.758 -9.738 1.00 58.66 272 THR A C 1
ATOM 2034 O O . THR A 1 272 ? -15.643 -5.020 -10.318 1.00 58.66 272 THR A O 1
ATOM 2037 N N . GLN A 1 273 ? -17.453 -5.283 -9.020 1.00 64.88 273 GLN A N 1
ATOM 2038 C CA . GLN A 1 273 ? -17.751 -3.862 -8.853 1.00 64.88 273 GLN A CA 1
ATOM 2039 C C . GLN A 1 273 ? -17.405 -3.405 -7.438 1.00 64.88 273 GLN A C 1
ATOM 2041 O O . GLN A 1 273 ? -17.672 -4.112 -6.473 1.00 64.88 273 GLN A O 1
ATOM 2046 N N . TYR A 1 274 ? -16.857 -2.205 -7.322 1.00 83.00 274 TYR A N 1
ATOM 2047 C CA . TYR A 1 274 ? -16.476 -1.554 -6.078 1.00 83.00 274 TYR A CA 1
ATOM 2048 C C . TYR A 1 274 ? -17.232 -0.231 -6.007 1.00 83.00 274 TYR A C 1
ATOM 2050 O O . TYR A 1 274 ? -16.917 0.714 -6.729 1.00 83.00 274 TYR A O 1
ATOM 2058 N N . GLN A 1 275 ? -18.259 -0.180 -5.170 1.00 83.00 275 GLN A N 1
ATOM 2059 C CA . GLN A 1 275 ? -19.076 1.005 -4.948 1.00 83.00 275 GLN A CA 1
ATOM 2060 C C . GLN A 1 275 ? -18.557 1.721 -3.707 1.00 83.00 275 GLN A C 1
ATOM 2062 O O . GLN A 1 275 ? -18.703 1.227 -2.591 1.00 83.00 275 GLN A O 1
ATOM 2067 N N . VAL A 1 276 ? -17.939 2.879 -3.903 1.00 80.69 276 VAL A N 1
ATOM 2068 C CA . VAL A 1 276 ? -17.451 3.742 -2.827 1.00 80.69 276 VAL A CA 1
ATOM 2069 C C . VAL A 1 276 ? -18.508 4.803 -2.564 1.00 80.69 276 VAL A C 1
ATOM 2071 O O . VAL A 1 276 ? -18.898 5.530 -3.483 1.00 80.69 276 VAL A O 1
ATOM 2074 N N . ARG A 1 277 ? -19.018 4.867 -1.338 1.00 82.12 277 ARG A N 1
ATOM 2075 C CA . ARG A 1 277 ? -20.074 5.787 -0.900 1.00 82.12 277 ARG A CA 1
ATOM 2076 C C . ARG A 1 277 ? -19.710 6.375 0.455 1.00 82.12 277 ARG A C 1
ATOM 2078 O O . ARG A 1 277 ? -18.826 5.874 1.135 1.00 82.12 277 ARG A O 1
ATOM 2085 N N . GLY A 1 278 ? -20.419 7.428 0.862 1.00 62.91 278 GLY A N 1
ATOM 2086 C CA . GLY A 1 278 ? -20.171 8.069 2.155 1.00 62.91 278 GLY A CA 1
ATOM 2087 C C . GLY A 1 278 ? -20.372 7.156 3.374 1.00 62.91 278 GLY A C 1
ATOM 2088 O O . GLY A 1 278 ? -19.816 7.429 4.431 1.00 62.91 278 GLY A O 1
ATOM 2089 N N . ASP A 1 279 ? -21.146 6.080 3.233 1.00 58.94 279 ASP A N 1
ATOM 2090 C CA . ASP A 1 279 ? -21.422 5.090 4.275 1.00 58.94 279 ASP A CA 1
ATOM 2091 C C . ASP A 1 279 ? -20.494 3.863 4.234 1.00 58.94 279 ASP A C 1
ATOM 2093 O O . ASP A 1 279 ? -20.411 3.145 5.231 1.00 58.94 279 ASP A O 1
ATOM 2097 N N . GLY A 1 280 ? -19.769 3.607 3.138 1.00 53.94 280 GLY A N 1
ATOM 2098 C CA . GLY A 1 280 ? -18.946 2.403 3.036 1.00 53.94 280 GLY A CA 1
ATOM 2099 C C . GLY A 1 280 ? -18.422 2.052 1.645 1.00 53.94 280 GLY A C 1
ATOM 2100 O O . GLY A 1 280 ? -18.733 2.689 0.639 1.00 53.94 280 GLY A O 1
ATOM 2101 N N . LEU A 1 281 ? -17.599 1.005 1.607 1.00 70.62 281 LEU A N 1
ATOM 2102 C CA . LEU A 1 281 ? -17.188 0.305 0.394 1.00 70.62 281 LEU A CA 1
ATOM 2103 C C . LEU A 1 281 ? -18.080 -0.927 0.218 1.00 70.62 281 LEU A C 1
ATOM 2105 O O . LEU A 1 281 ? -18.142 -1.778 1.099 1.00 70.62 281 LEU A O 1
ATOM 2109 N N . THR A 1 282 ? -18.733 -1.062 -0.933 1.00 67.00 282 THR A N 1
ATOM 2110 C CA . THR A 1 282 ? -19.457 -2.288 -1.295 1.00 67.00 282 THR A CA 1
ATOM 2111 C C . THR A 1 282 ? -18.762 -2.982 -2.459 1.00 67.00 282 THR A C 1
ATOM 2113 O O . THR A 1 282 ? -18.604 -2.392 -3.523 1.00 67.00 282 THR A O 1
ATOM 2116 N N . ILE A 1 283 ? -18.360 -4.237 -2.274 1.00 68.00 283 ILE A N 1
ATOM 2117 C CA . ILE A 1 283 ? -17.706 -5.069 -3.287 1.00 68.00 283 ILE A CA 1
ATOM 2118 C C . ILE A 1 283 ? -18.711 -6.110 -3.779 1.00 68.00 283 ILE A C 1
ATOM 2120 O O . ILE A 1 283 ? -19.165 -6.952 -3.007 1.00 68.00 283 ILE A O 1
ATOM 2124 N N . ILE A 1 284 ? -19.064 -6.063 -5.060 1.00 62.34 284 ILE A N 1
ATOM 2125 C CA . ILE A 1 284 ? -20.070 -6.924 -5.686 1.00 62.34 284 ILE A CA 1
ATOM 2126 C C . ILE A 1 284 ? -19.372 -7.811 -6.713 1.00 62.34 284 ILE A C 1
ATOM 2128 O O . ILE A 1 284 ? -18.916 -7.330 -7.749 1.00 62.34 284 ILE A O 1
ATOM 2132 N N . THR A 1 285 ? -19.295 -9.106 -6.438 1.00 64.50 285 THR A N 1
ATOM 2133 C CA . THR A 1 285 ? -18.787 -10.121 -7.368 1.00 64.50 285 THR A CA 1
ATOM 2134 C C . THR A 1 285 ? -19.945 -10.766 -8.135 1.00 64.50 285 THR A C 1
ATOM 2136 O O . THR A 1 285 ? -21.116 -10.448 -7.916 1.00 64.50 285 THR A O 1
ATOM 2139 N N . ALA A 1 286 ? -19.644 -11.716 -9.025 1.00 58.03 286 ALA A N 1
ATOM 2140 C CA . ALA A 1 286 ? -20.674 -12.509 -9.701 1.00 58.03 286 ALA A CA 1
ATOM 2141 C C . ALA A 1 286 ? -21.539 -13.347 -8.733 1.00 58.03 286 ALA A C 1
ATOM 2143 O O . ALA A 1 286 ? -22.646 -13.747 -9.087 1.00 58.03 286 ALA A O 1
ATOM 2144 N N . GLU A 1 287 ? -21.036 -13.623 -7.527 1.00 50.91 287 GLU A N 1
ATOM 2145 C CA . GLU A 1 287 ? -21.627 -14.584 -6.594 1.00 50.91 287 GLU A CA 1
ATOM 2146 C C . GLU A 1 287 ? -22.132 -13.929 -5.304 1.00 50.91 287 GLU A C 1
ATOM 2148 O O . GLU A 1 287 ? -23.072 -14.435 -4.688 1.00 50.91 287 GLU A O 1
ATOM 2153 N N . GLN A 1 288 ? -21.497 -12.838 -4.859 1.00 47.28 288 GLN A N 1
ATOM 2154 C CA . GLN A 1 288 ? -21.682 -12.279 -3.517 1.00 47.28 288 GLN A CA 1
ATOM 2155 C C . GLN A 1 288 ? -21.524 -10.754 -3.492 1.00 47.28 288 GLN A C 1
ATOM 2157 O O . GLN A 1 288 ? -20.887 -10.159 -4.357 1.00 47.28 288 GLN A O 1
ATOM 2162 N N . SER A 1 289 ? -22.097 -10.127 -2.463 1.00 57.91 289 SER A N 1
ATOM 2163 C CA . SER A 1 289 ? -21.944 -8.702 -2.164 1.00 57.91 289 SER A CA 1
ATOM 2164 C C . SER A 1 289 ? -21.416 -8.546 -0.742 1.00 57.91 289 SER A C 1
ATOM 2166 O O . SER A 1 289 ? -22.017 -9.067 0.197 1.00 57.91 289 SER A O 1
ATOM 2168 N N . PHE A 1 290 ? -20.326 -7.803 -0.586 1.00 49.94 290 PHE A N 1
ATOM 2169 C CA . PHE A 1 290 ? -19.682 -7.503 0.689 1.00 49.94 290 PHE A CA 1
ATOM 2170 C C . PHE A 1 290 ? -19.785 -6.009 0.953 1.00 49.94 290 PHE A C 1
ATOM 2172 O O . PHE A 1 290 ? -19.476 -5.222 0.067 1.00 49.94 290 PHE A O 1
ATOM 2179 N N . HIS A 1 291 ? -20.219 -5.615 2.146 1.00 67.50 291 HIS A N 1
ATOM 2180 C CA . HIS A 1 291 ? -20.284 -4.212 2.540 1.00 67.50 291 HIS A CA 1
ATOM 2181 C C . HIS A 1 291 ? -19.364 -3.972 3.734 1.00 67.50 291 HIS A C 1
ATOM 2183 O O . HIS A 1 291 ? -19.489 -4.636 4.763 1.00 67.50 291 HIS A O 1
ATOM 2189 N N . GLU A 1 292 ? -18.455 -3.018 3.582 1.00 66.00 292 GLU A N 1
ATOM 2190 C CA . GLU A 1 292 ? -17.513 -2.573 4.597 1.00 66.00 292 GLU A CA 1
ATOM 2191 C C . GLU A 1 292 ? -17.869 -1.127 4.977 1.00 66.00 292 GLU A C 1
ATOM 2193 O O . GLU A 1 292 ? -17.753 -0.237 4.130 1.00 66.00 292 GLU A O 1
ATOM 2198 N N . PRO A 1 293 ? -18.312 -0.856 6.216 1.00 49.22 293 PRO A N 1
ATOM 2199 C CA . PRO A 1 293 ? -18.696 0.496 6.607 1.00 49.22 293 PRO A CA 1
ATOM 2200 C C . PRO A 1 293 ? -17.486 1.439 6.606 1.00 49.22 293 PRO A C 1
ATOM 2202 O O . PRO A 1 293 ? -16.358 1.023 6.882 1.00 49.22 293 PRO A O 1
ATOM 2205 N N . ALA A 1 294 ? -17.717 2.719 6.315 1.00 57.94 294 ALA A N 1
ATOM 2206 C CA . ALA A 1 294 ? -16.683 3.745 6.400 1.00 57.94 294 ALA A CA 1
ATOM 2207 C C . ALA A 1 294 ? -16.266 3.976 7.866 1.00 57.94 294 ALA A C 1
ATOM 2209 O O . ALA A 1 294 ? -17.111 4.216 8.727 1.00 57.94 294 ALA A O 1
ATOM 2210 N N . VAL A 1 295 ? -14.963 3.906 8.143 1.00 55.25 295 VAL A N 1
ATOM 2211 C CA . VAL A 1 295 ? -14.345 4.241 9.438 1.00 55.25 295 VAL A CA 1
ATOM 2212 C C . VAL A 1 295 ? -13.922 5.706 9.434 1.00 55.25 295 VAL A C 1
ATOM 2214 O O . VAL A 1 295 ? -14.325 6.470 10.307 1.00 55.25 295 VAL A O 1
ATOM 2217 N N . GLU A 1 296 ? -13.176 6.123 8.414 1.00 58.62 296 GLU A N 1
ATOM 2218 C CA . GLU A 1 296 ? -12.892 7.529 8.144 1.00 58.62 296 GLU A CA 1
ATOM 2219 C C . GLU A 1 296 ? -13.171 7.841 6.676 1.00 58.62 296 GLU A C 1
ATOM 2221 O O . GLU A 1 296 ? -12.942 6.995 5.814 1.00 58.62 296 GLU A O 1
ATOM 2226 N N . LEU A 1 297 ? -13.651 9.052 6.389 1.00 71.94 297 LEU A N 1
ATOM 2227 C CA . LEU A 1 297 ? -13.937 9.531 5.039 1.00 71.94 297 LEU A CA 1
ATOM 2228 C C . LEU A 1 297 ? -13.406 10.953 4.870 1.00 71.94 297 LEU A C 1
ATOM 2230 O O . LEU A 1 297 ? -13.675 11.839 5.679 1.00 71.94 297 LEU A O 1
ATOM 2234 N N . TRP A 1 298 ? -12.711 11.179 3.765 1.00 79.06 298 TRP A N 1
ATOM 2235 C CA . TRP A 1 298 ? -12.261 12.480 3.302 1.00 79.06 298 TRP A CA 1
ATOM 2236 C C . TRP A 1 298 ? -12.698 12.667 1.847 1.00 79.06 298 TRP A C 1
ATOM 2238 O O . TRP A 1 298 ? -12.560 11.751 1.038 1.00 79.06 298 TRP A O 1
ATOM 2248 N N . GLN A 1 299 ? -13.230 13.839 1.494 1.00 78.25 299 GLN A N 1
ATOM 2249 C CA . GLN A 1 299 ? -13.653 14.168 0.126 1.00 78.25 299 GLN A CA 1
ATOM 2250 C C . GLN A 1 299 ? -13.225 15.590 -0.243 1.00 78.25 299 GLN A C 1
ATOM 2252 O O . GLN A 1 299 ? -13.365 16.502 0.570 1.00 78.25 299 GLN A O 1
ATOM 2257 N N . ARG A 1 300 ? -12.735 15.784 -1.473 1.00 72.75 300 ARG A N 1
ATOM 2258 C CA . ARG A 1 300 ? -12.183 17.065 -1.946 1.00 72.75 300 ARG A CA 1
ATOM 2259 C C . ARG A 1 300 ? -13.247 18.153 -2.093 1.00 72.75 300 ARG A C 1
ATOM 2261 O O . ARG A 1 300 ? -13.069 19.254 -1.586 1.00 72.75 300 ARG A O 1
ATOM 2268 N N . ASP A 1 301 ? -14.348 17.841 -2.770 1.00 64.38 301 ASP A N 1
ATOM 2269 C CA . ASP A 1 301 ? -15.434 18.778 -3.086 1.00 64.38 301 ASP A CA 1
ATOM 2270 C C . ASP A 1 301 ? -16.585 18.683 -2.068 1.00 64.38 301 ASP A C 1
ATOM 2272 O O . ASP A 1 301 ? -17.763 18.622 -2.430 1.00 64.38 301 ASP A O 1
ATOM 2276 N N . GLN A 1 302 ? -16.272 18.689 -0.767 1.00 51.03 302 GLN A N 1
ATOM 2277 C CA . GLN A 1 302 ? -17.311 18.909 0.239 1.00 51.03 302 GLN A CA 1
ATOM 2278 C C . GLN A 1 302 ? -17.909 20.304 0.028 1.00 51.03 302 GLN A C 1
ATOM 2280 O O . GLN A 1 302 ? -17.335 21.327 0.401 1.00 51.03 302 GLN A O 1
ATOM 2285 N N . GLN A 1 303 ? -19.067 20.354 -0.627 1.00 35.34 303 GLN A N 1
ATOM 2286 C CA . GLN A 1 303 ? -19.813 21.580 -0.840 1.00 35.34 303 GLN A CA 1
ATOM 2287 C C . GLN A 1 303 ? -20.292 22.081 0.529 1.00 35.34 303 GLN A C 1
ATOM 2289 O O . GLN A 1 303 ? -21.319 21.640 1.042 1.00 35.34 303 GLN A O 1
ATOM 2294 N N . VAL A 1 304 ? -19.533 23.006 1.127 1.00 33.62 304 VAL A N 1
ATOM 2295 C CA . VAL A 1 304 ? -19.942 23.743 2.327 1.00 33.62 304 VAL A CA 1
ATOM 2296 C C . VAL A 1 304 ? -21.099 24.660 1.932 1.00 33.62 304 VAL A C 1
ATOM 2298 O O . VAL A 1 304 ? -20.918 25.821 1.564 1.00 33.62 304 VAL A O 1
ATOM 2301 N N . ALA A 1 305 ? -22.322 24.136 1.973 1.00 32.78 305 ALA A N 1
ATOM 2302 C CA . ALA A 1 305 ? -23.480 24.987 2.179 1.00 32.78 305 ALA A CA 1
ATOM 2303 C C . ALA A 1 305 ? -23.380 25.555 3.608 1.00 32.78 305 ALA A C 1
ATOM 2305 O O . ALA A 1 305 ? -23.125 24.793 4.542 1.00 32.78 305 ALA A O 1
ATOM 2306 N N . PRO A 1 306 ? -23.555 26.868 3.823 1.00 32.81 306 PRO A N 1
ATOM 2307 C CA . PRO A 1 306 ? -23.406 27.434 5.154 1.00 32.81 306 PRO A CA 1
ATOM 2308 C C . PRO A 1 306 ? -24.628 27.093 6.018 1.00 32.81 306 PRO A C 1
ATOM 2310 O O . PRO A 1 306 ? -25.645 27.774 5.929 1.00 32.81 306 PRO A O 1
ATOM 2313 N N . VAL A 1 307 ? -24.514 26.074 6.877 1.00 28.78 307 VAL A N 1
ATOM 2314 C CA . VAL A 1 307 ? -25.288 25.893 8.127 1.00 28.78 307 VAL A CA 1
ATOM 2315 C C . VAL A 1 307 ? -24.429 25.064 9.122 1.00 28.78 307 VAL A C 1
ATOM 2317 O O . VAL A 1 307 ? -23.498 24.395 8.691 1.00 28.78 307 VAL A O 1
ATOM 2320 N N . PRO A 1 308 ? -24.635 25.186 10.447 1.00 31.73 308 PRO A N 1
ATOM 2321 C CA . PRO A 1 308 ? -23.638 25.543 11.458 1.00 31.73 308 PRO A CA 1
ATOM 2322 C C . PRO A 1 308 ? -22.733 24.382 11.939 1.00 31.73 308 PRO A C 1
ATOM 2324 O O . PRO A 1 308 ? -23.095 23.214 11.895 1.00 31.73 308 PRO A O 1
ATOM 2327 N N . VAL A 1 309 ? -21.564 24.763 12.460 1.00 35.03 309 VAL A N 1
ATOM 2328 C CA . VAL A 1 309 ? -20.448 23.935 12.962 1.00 35.03 309 VAL A CA 1
ATOM 2329 C C . VAL A 1 309 ? -20.840 22.967 14.095 1.00 35.03 309 VAL A C 1
ATOM 2331 O O . VAL A 1 309 ? -21.362 23.429 15.108 1.00 35.03 309 VAL A O 1
ATOM 2334 N N . ASP A 1 310 ? -20.546 21.664 13.931 1.00 33.97 310 ASP A N 1
ATOM 2335 C CA . ASP A 1 310 ? -19.578 20.846 14.720 1.00 33.97 310 ASP A CA 1
ATOM 2336 C C . ASP A 1 310 ? -19.833 19.322 14.529 1.00 33.97 310 ASP A C 1
ATOM 2338 O O . ASP A 1 310 ? -20.849 18.812 14.997 1.00 33.97 310 ASP A O 1
ATOM 2342 N N . GLN A 1 311 ? -18.945 18.588 13.832 1.00 33.94 311 GLN A N 1
ATOM 2343 C CA . GLN A 1 311 ? -19.038 17.117 13.644 1.00 33.94 311 GLN A CA 1
ATOM 2344 C C . GLN A 1 311 ? -17.689 16.360 13.656 1.00 33.94 311 GLN A C 1
ATOM 2346 O O . GLN A 1 311 ? -17.622 15.210 13.229 1.00 33.94 311 GLN A O 1
ATOM 2351 N N . SER A 1 312 ? -16.601 16.926 14.181 1.00 42.16 312 SER A N 1
ATOM 2352 C CA . SER A 1 312 ? -15.330 16.187 14.286 1.00 42.16 312 SER A CA 1
ATOM 2353 C C . SER A 1 312 ? -15.025 15.775 15.727 1.00 42.16 312 SER A C 1
ATOM 2355 O O . SER A 1 312 ? -14.326 16.511 16.420 1.00 42.16 312 SER A O 1
ATOM 2357 N N . GLN A 1 313 ? -15.511 14.605 16.166 1.00 60.53 313 GLN A N 1
ATOM 2358 C CA . GLN A 1 313 ? -14.863 13.766 17.196 1.00 60.53 313 GLN A CA 1
ATOM 2359 C C . GLN A 1 313 ? -15.646 12.464 17.423 1.00 60.53 313 GLN A C 1
ATOM 2361 O O . GLN A 1 313 ? -16.595 12.442 18.195 1.00 60.53 313 GLN A O 1
ATOM 2366 N N . THR A 1 314 ? -15.246 11.346 16.812 1.00 71.06 314 THR A N 1
ATOM 2367 C CA . THR A 1 314 ? -15.657 10.021 17.314 1.00 71.06 314 THR A CA 1
ATOM 2368 C C . THR A 1 314 ? -14.990 9.806 18.669 1.00 71.06 314 THR A C 1
ATOM 2370 O O . THR A 1 314 ? -13.763 9.823 18.763 1.00 71.06 314 THR A O 1
ATOM 2373 N N . GLN A 1 315 ? -15.779 9.623 19.729 1.00 81.31 315 GLN A N 1
ATOM 2374 C CA . GLN A 1 315 ? -15.240 9.386 21.065 1.00 81.31 315 GLN A CA 1
ATOM 2375 C C . GLN A 1 315 ? -15.057 7.886 21.287 1.00 81.31 315 GLN A C 1
ATOM 2377 O O . GLN A 1 315 ? -16.030 7.130 21.284 1.00 81.31 315 GLN A O 1
ATOM 2382 N N . TYR A 1 316 ? -13.819 7.468 21.542 1.00 83.94 316 TYR A N 1
ATOM 2383 C CA . TYR A 1 316 ? -13.510 6.099 21.947 1.00 83.94 316 TYR A CA 1
ATOM 2384 C C . TYR A 1 316 ? -13.583 5.958 23.462 1.00 83.94 316 TYR A C 1
ATOM 2386 O O . TYR A 1 316 ? -13.076 6.799 24.216 1.00 83.94 316 TYR A O 1
ATOM 2394 N N . VAL A 1 317 ? -14.232 4.890 23.908 1.00 85.50 317 VAL A N 1
ATOM 2395 C CA . VAL A 1 317 ? -14.388 4.564 25.321 1.00 85.50 317 VAL A CA 1
ATOM 2396 C C . VAL A 1 317 ? -14.038 3.105 25.561 1.00 85.50 317 VAL A C 1
ATOM 2398 O O . VAL A 1 317 ? -14.359 2.235 24.753 1.00 85.50 317 VAL A O 1
ATOM 2401 N N . THR A 1 318 ? -13.433 2.819 26.705 1.00 87.31 318 THR A N 1
ATOM 2402 C CA . THR A 1 318 ? -13.171 1.450 27.150 1.00 87.31 318 THR A CA 1
ATOM 2403 C C . THR A 1 318 ? -13.883 1.209 28.475 1.00 87.31 318 THR A C 1
ATOM 2405 O O . THR A 1 318 ? -13.872 2.045 29.377 1.00 87.31 318 THR A O 1
ATOM 2408 N N . THR A 1 319 ? -14.541 0.058 28.600 1.00 83.38 319 THR A N 1
ATOM 2409 C CA . THR A 1 319 ? -15.177 -0.364 29.859 1.00 83.38 319 THR A CA 1
ATOM 2410 C C . THR A 1 319 ? -14.144 -0.534 30.971 1.00 83.38 319 THR A C 1
ATOM 2412 O O . THR A 1 319 ? -13.021 -0.957 30.711 1.00 83.38 319 THR A O 1
ATOM 2415 N N . GLN A 1 320 ? -14.519 -0.290 32.232 1.00 81.31 320 GLN A N 1
ATOM 2416 C CA . GLN A 1 320 ? -13.610 -0.470 33.376 1.00 81.31 320 GLN A CA 1
ATOM 2417 C C . GLN A 1 320 ? -12.986 -1.878 33.458 1.00 81.31 320 GLN A C 1
ATOM 2419 O O . GLN A 1 320 ? -11.853 -2.024 33.922 1.00 81.31 320 GLN A O 1
ATOM 2424 N N . SER A 1 321 ? -13.688 -2.912 32.978 1.00 78.44 321 SER A N 1
ATOM 2425 C CA . SER A 1 321 ? -13.170 -4.285 32.875 1.00 78.44 321 SER A CA 1
ATOM 2426 C C . SER A 1 321 ? -12.166 -4.494 31.732 1.00 78.44 321 SER A C 1
ATOM 2428 O O . SER A 1 321 ? -11.481 -5.513 31.714 1.00 78.44 321 SER A O 1
ATOM 2430 N N . ARG A 1 322 ? -12.076 -3.549 30.785 1.00 80.50 322 ARG A N 1
ATOM 2431 C CA . ARG A 1 322 ? -11.317 -3.606 29.520 1.00 80.50 322 ARG A CA 1
ATOM 2432 C C . ARG A 1 322 ? -11.722 -4.736 28.572 1.00 80.50 322 ARG A C 1
ATOM 2434 O O . ARG A 1 322 ? -10.980 -5.082 27.654 1.00 80.50 322 ARG A O 1
ATOM 2441 N N . GLN A 1 323 ? -12.899 -5.316 28.788 1.00 79.75 323 GLN A N 1
ATOM 2442 C CA . GLN A 1 323 ? -13.402 -6.426 27.978 1.00 79.75 323 GLN A CA 1
ATOM 2443 C C . GLN A 1 323 ? -14.267 -5.969 26.803 1.00 79.75 323 GLN A C 1
ATOM 2445 O O . GLN A 1 323 ? -14.526 -6.757 25.897 1.00 79.75 323 GLN A O 1
ATOM 2450 N N . VAL A 1 324 ? -14.717 -4.715 26.814 1.00 85.25 324 VAL A N 1
ATOM 2451 C CA . VAL A 1 324 ? -15.457 -4.090 25.714 1.00 85.25 324 VAL A CA 1
ATOM 2452 C C . VAL A 1 324 ? -14.919 -2.681 25.483 1.00 85.25 324 VAL A C 1
ATOM 2454 O O . VAL A 1 324 ? -14.736 -1.926 26.447 1.00 85.25 324 VAL A O 1
ATOM 2457 N N . ARG A 1 325 ? -14.696 -2.340 24.215 1.00 89.44 325 ARG A N 1
ATOM 2458 C CA . ARG A 1 325 ? -14.322 -1.007 23.730 1.00 89.44 325 ARG A CA 1
ATOM 2459 C C . ARG A 1 325 ? -15.412 -0.509 22.790 1.00 89.44 325 ARG A C 1
ATOM 2461 O O . ARG A 1 325 ? -15.945 -1.313 22.037 1.00 89.44 325 ARG A O 1
ATOM 2468 N N . CYS A 1 326 ? -15.767 0.770 22.820 1.00 90.94 326 CYS A N 1
ATOM 2469 C CA . CYS A 1 326 ? -16.799 1.313 21.941 1.00 90.94 326 CYS A CA 1
ATOM 2470 C C . CYS A 1 326 ? -16.370 2.626 21.282 1.00 90.94 326 CYS A C 1
ATOM 2472 O O . CYS A 1 326 ? -15.711 3.456 21.905 1.00 90.94 326 CYS A O 1
ATOM 2474 N N . ALA A 1 327 ? -16.801 2.815 20.039 1.00 84.44 327 ALA A N 1
ATOM 2475 C CA . ALA A 1 327 ? -16.692 4.050 19.281 1.00 84.44 327 ALA A CA 1
ATOM 2476 C C . ALA A 1 327 ? -18.066 4.726 19.241 1.00 84.44 327 ALA A C 1
ATOM 2478 O O . ALA A 1 327 ? -19.064 4.115 18.848 1.00 84.44 327 ALA A O 1
ATOM 2479 N N . ILE A 1 328 ? -18.122 5.978 19.686 1.00 88.88 328 ILE A N 1
ATOM 2480 C CA . ILE A 1 328 ? -19.358 6.745 19.823 1.00 88.88 328 ILE A CA 1
ATOM 2481 C C . ILE A 1 328 ? -19.303 7.887 18.827 1.00 88.88 328 ILE A C 1
ATOM 2483 O O . ILE A 1 328 ? -18.538 8.833 19.003 1.00 88.88 328 ILE A O 1
ATOM 2487 N N . ALA A 1 329 ? -20.123 7.803 17.791 1.00 81.88 329 ALA A N 1
ATOM 2488 C CA . ALA A 1 329 ? -20.357 8.865 16.826 1.00 81.88 329 ALA A CA 1
ATOM 2489 C C . ALA A 1 329 ? -21.763 9.434 17.029 1.00 81.88 329 ALA A C 1
ATOM 2491 O O . ALA A 1 329 ? -22.591 8.848 17.727 1.00 81.88 329 ALA A O 1
ATOM 2492 N N . GLN A 1 330 ? -22.067 10.569 16.403 1.00 78.12 330 GLN A N 1
ATOM 2493 C CA . GLN A 1 330 ? -23.391 11.176 16.547 1.00 78.12 330 GLN A CA 1
ATOM 2494 C C . GLN A 1 330 ? -24.514 10.249 16.061 1.00 78.12 330 GLN A C 1
ATOM 2496 O O . GLN A 1 330 ? -25.555 10.131 16.709 1.00 78.12 330 GLN A O 1
ATOM 2501 N N . GLU A 1 331 ? -24.254 9.520 14.975 1.00 79.69 331 GLU A N 1
ATOM 2502 C CA . GLU A 1 331 ? -25.241 8.655 14.329 1.00 79.69 331 GLU A CA 1
ATOM 2503 C C . GLU A 1 331 ? -25.180 7.188 14.755 1.00 79.69 331 GLU A C 1
ATOM 2505 O O . GLU A 1 331 ? -26.072 6.420 14.400 1.00 79.69 331 GLU A O 1
ATOM 2510 N N . SER A 1 332 ? -24.175 6.766 15.525 1.00 82.38 332 SER A N 1
ATOM 2511 C CA . SER A 1 332 ? -24.052 5.360 15.915 1.00 82.38 332 SER A CA 1
ATOM 2512 C C . SER A 1 332 ? -23.134 5.124 17.104 1.00 82.38 332 SER A C 1
ATOM 2514 O O . SER A 1 332 ? -22.167 5.850 17.322 1.00 82.38 332 SER A O 1
ATOM 2516 N N . VAL A 1 333 ? -23.386 4.021 17.803 1.00 90.50 333 VAL A N 1
ATOM 2517 C CA . VAL A 1 333 ? -22.449 3.405 18.743 1.00 90.50 333 VAL A CA 1
ATOM 2518 C C . VAL A 1 333 ? -22.072 2.031 18.213 1.00 90.50 333 VAL A C 1
ATOM 2520 O O . VAL A 1 333 ? -22.952 1.215 17.937 1.00 90.50 333 VAL A O 1
ATOM 2523 N N . VAL A 1 334 ? -20.770 1.769 18.115 1.00 88.56 334 VAL A N 1
ATOM 2524 C CA . VAL A 1 334 ? -20.224 0.445 17.792 1.00 88.56 334 VAL A CA 1
ATOM 2525 C C . VAL A 1 334 ? -19.412 -0.042 18.978 1.00 88.56 334 VAL A C 1
ATOM 2527 O O . VAL A 1 334 ? -18.519 0.666 19.430 1.00 88.56 334 VAL A O 1
ATOM 2530 N N . CYS A 1 335 ? -19.697 -1.240 19.477 1.00 89.81 335 CYS A N 1
ATOM 2531 C CA . CYS A 1 335 ? -18.960 -1.852 20.577 1.00 89.81 335 CYS A CA 1
ATOM 2532 C C . CYS A 1 335 ? -18.277 -3.148 20.142 1.00 89.81 335 CYS A C 1
ATOM 2534 O O . CYS A 1 335 ? -18.931 -4.058 19.641 1.00 89.81 335 CYS A O 1
ATOM 2536 N N . GLU A 1 336 ? -16.977 -3.241 20.397 1.00 86.38 336 GLU A N 1
ATOM 2537 C CA . GLU A 1 336 ? -16.119 -4.397 20.167 1.00 86.38 336 GLU A CA 1
ATOM 2538 C C . GLU A 1 336 ? -15.878 -5.169 21.465 1.00 86.38 336 GLU A C 1
ATOM 2540 O O . GLU A 1 336 ? -15.450 -4.595 22.472 1.00 86.38 336 GLU A O 1
ATOM 2545 N N . ARG A 1 337 ? -16.098 -6.489 21.448 1.00 86.62 337 ARG A N 1
ATOM 2546 C CA . ARG A 1 337 ? -15.665 -7.370 22.539 1.00 86.62 337 ARG A CA 1
ATOM 2547 C C . ARG A 1 337 ? -14.185 -7.705 22.375 1.00 86.62 337 ARG A C 1
ATOM 2549 O O . ARG A 1 337 ? -13.790 -8.310 21.384 1.00 86.62 337 ARG A O 1
ATOM 2556 N N . ASN A 1 338 ? -13.393 -7.419 23.402 1.00 77.00 338 ASN A N 1
ATOM 2557 C CA . ASN A 1 338 ? -11.981 -7.783 23.486 1.00 77.00 338 ASN A CA 1
ATOM 2558 C C . ASN A 1 338 ? -11.827 -9.270 23.862 1.00 77.00 338 ASN A C 1
ATOM 2560 O O . ASN A 1 338 ? -11.497 -9.628 24.995 1.00 77.00 338 ASN A O 1
ATOM 2564 N N . SER A 1 339 ? -12.187 -10.155 22.932 1.00 73.75 339 SER A N 1
ATOM 2565 C CA . SER A 1 339 ? -12.101 -11.607 23.080 1.00 73.75 339 SER A CA 1
ATOM 2566 C C . SER A 1 339 ? -12.076 -12.279 21.712 1.00 73.75 339 SER A C 1
ATOM 2568 O O . SER A 1 339 ? -12.886 -11.944 20.851 1.00 73.75 339 SER A O 1
ATOM 2570 N N . ALA A 1 340 ? -11.226 -13.298 21.558 1.00 66.88 340 ALA A N 1
ATOM 2571 C CA . ALA A 1 340 ? -11.195 -14.146 20.365 1.00 66.88 340 ALA A CA 1
ATOM 2572 C C . ALA A 1 340 ? -12.515 -14.907 20.115 1.00 66.88 340 ALA A C 1
ATOM 2574 O O . ALA A 1 340 ? -12.729 -15.393 19.015 1.00 66.88 340 ALA A O 1
ATOM 2575 N N . GLU A 1 341 ? -13.404 -15.002 21.112 1.00 76.94 341 GLU A N 1
ATOM 2576 C CA . GLU A 1 341 ? -14.681 -15.720 21.008 1.00 76.94 341 GLU A CA 1
ATOM 2577 C C . GLU A 1 341 ? -15.843 -14.844 20.495 1.00 76.94 341 GLU A C 1
ATOM 2579 O O . GLU A 1 341 ? -16.905 -15.380 20.189 1.00 76.94 341 GLU A O 1
ATOM 2584 N N . GLY A 1 342 ? -15.681 -13.514 20.414 1.00 82.00 342 GLY A N 1
ATOM 2585 C CA . GLY A 1 342 ? -16.749 -12.575 20.026 1.00 82.00 342 GLY A CA 1
ATOM 2586 C C . GLY A 1 342 ? -17.942 -12.548 20.987 1.00 82.00 342 GLY A C 1
ATOM 2587 O O . GLY A 1 342 ? -17.860 -13.070 22.094 1.00 82.00 342 GLY A O 1
ATOM 2588 N N . PHE A 1 343 ? -19.061 -11.914 20.639 1.00 86.94 343 PHE A N 1
ATOM 2589 C CA . PHE A 1 343 ? -20.223 -11.873 21.538 1.00 86.94 343 PHE A CA 1
ATOM 2590 C C . PHE A 1 343 ? -21.011 -13.198 21.510 1.00 86.94 343 PHE A C 1
ATOM 2592 O O . PHE A 1 343 ? -21.325 -13.694 20.428 1.00 86.94 343 PHE A O 1
ATOM 2599 N N . PRO A 1 344 ? -21.424 -13.759 22.667 1.00 86.19 344 PRO A N 1
ATOM 2600 C CA . PRO A 1 344 ? -22.109 -15.058 22.710 1.00 86.19 344 PRO A CA 1
ATOM 2601 C C . PRO A 1 344 ? -23.406 -15.130 21.887 1.00 86.19 344 PRO A C 1
ATOM 2603 O O . PRO A 1 344 ? -23.748 -16.185 21.355 1.00 86.19 344 PRO A O 1
ATOM 2606 N N . GLN A 1 345 ? -24.128 -14.009 21.783 1.00 89.81 345 GLN A N 1
ATOM 2607 C CA . GLN A 1 345 ? -25.384 -13.901 21.031 1.00 89.81 345 GLN A CA 1
ATOM 2608 C C . GLN A 1 345 ? -25.192 -13.591 19.545 1.00 89.81 345 GLN A C 1
ATOM 2610 O O . GLN A 1 345 ? -26.162 -13.635 18.787 1.00 89.81 345 GLN A O 1
ATOM 2615 N N . ALA A 1 346 ? -23.974 -13.255 19.129 1.00 87.81 346 ALA A N 1
ATOM 2616 C CA . ALA A 1 346 ? -23.716 -12.886 17.755 1.00 87.81 346 ALA A CA 1
ATOM 2617 C C . ALA A 1 346 ? -23.714 -14.124 16.835 1.00 87.81 346 ALA A C 1
ATOM 2619 O O . ALA A 1 346 ? -23.631 -15.270 17.302 1.00 87.81 346 ALA A O 1
ATOM 2620 N N . PRO A 1 347 ? -23.830 -13.938 15.513 1.00 87.69 347 PRO A N 1
ATOM 2621 C CA . PRO A 1 347 ? -23.624 -15.014 14.551 1.00 87.69 347 PRO A CA 1
ATOM 2622 C C . PRO A 1 347 ? -22.237 -15.660 14.687 1.00 87.69 347 PRO A C 1
ATOM 2624 O O . PRO A 1 347 ? -21.300 -15.054 15.209 1.00 87.69 347 PRO A O 1
ATOM 2627 N N . ALA A 1 348 ? -22.115 -16.914 14.246 1.00 79.31 348 ALA A N 1
ATOM 2628 C CA . ALA A 1 348 ? -20.821 -17.590 14.177 1.00 79.31 348 ALA A CA 1
ATOM 2629 C C . ALA A 1 348 ? -19.937 -16.938 13.102 1.00 79.31 348 ALA A C 1
ATOM 2631 O O . ALA A 1 348 ? -20.434 -16.566 12.039 1.00 79.31 348 ALA A O 1
ATOM 2632 N N . SER A 1 349 ? -18.642 -16.820 13.387 1.00 68.88 349 SER A N 1
ATOM 2633 C CA . SER A 1 349 ? -17.644 -16.374 12.417 1.00 68.88 349 SER A CA 1
ATOM 2634 C C . SER A 1 349 ? -17.398 -17.461 11.369 1.00 68.88 349 SER A C 1
ATOM 2636 O O . SER A 1 349 ? -17.431 -18.657 11.666 1.00 68.88 349 SER A O 1
ATOM 2638 N N . ASN A 1 350 ? -17.090 -17.048 10.138 1.00 57.56 350 ASN A N 1
ATOM 2639 C CA . ASN A 1 350 ? -16.684 -17.965 9.069 1.00 57.56 350 ASN A CA 1
ATOM 2640 C C . ASN A 1 350 ? -15.226 -18.444 9.227 1.00 57.56 350 ASN A C 1
ATOM 2642 O O . ASN A 1 350 ? -14.810 -19.370 8.533 1.00 57.56 350 ASN A O 1
ATOM 2646 N N . ALA A 1 351 ? -14.454 -17.829 10.132 1.00 48.72 351 ALA A N 1
ATOM 2647 C CA . ALA A 1 351 ? -13.035 -18.104 10.352 1.00 48.72 351 ALA A CA 1
ATOM 2648 C C . ALA A 1 351 ? -12.752 -19.217 11.386 1.00 48.72 351 ALA A C 1
ATOM 2650 O O . ALA A 1 351 ? -11.588 -19.559 11.598 1.00 48.72 351 ALA A O 1
ATOM 2651 N N . GLY A 1 352 ? -13.768 -19.807 12.036 1.00 55.91 352 GLY A N 1
ATOM 2652 C CA . GLY A 1 352 ? -13.553 -20.885 13.013 1.00 55.91 352 GLY A CA 1
ATOM 2653 C C . G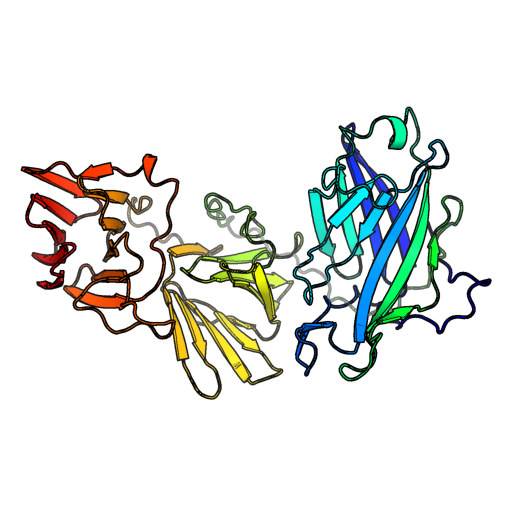LY A 1 352 ? -14.669 -21.053 14.050 1.00 55.91 352 GLY A C 1
ATOM 2654 O O . GLY A 1 352 ? -15.846 -20.929 13.735 1.00 55.91 352 GLY A O 1
ATOM 2655 N N . THR A 1 353 ? -14.305 -21.370 15.301 1.00 51.28 353 THR A N 1
ATOM 2656 C CA . THR A 1 353 ? -15.248 -21.608 16.420 1.00 51.28 353 THR A CA 1
ATOM 2657 C C . THR A 1 353 ? -15.765 -20.332 17.101 1.00 51.28 353 THR A C 1
ATOM 2659 O O . THR A 1 353 ? -16.588 -20.428 18.010 1.00 51.28 353 THR A O 1
ATOM 2662 N N . ALA A 1 354 ? -15.292 -19.159 16.674 1.00 70.88 354 ALA A N 1
ATOM 2663 C CA . ALA A 1 354 ? -15.600 -17.851 17.250 1.00 70.88 354 ALA A CA 1
ATOM 2664 C C . ALA A 1 354 ? -16.946 -17.271 16.769 1.00 70.88 354 ALA A C 1
ATOM 2666 O O . ALA A 1 354 ? -17.589 -17.787 15.851 1.00 70.88 354 ALA A O 1
ATOM 2667 N N . ARG A 1 355 ? -17.378 -16.165 17.382 1.00 80.38 355 ARG A N 1
ATOM 2668 C CA . ARG A 1 355 ? -18.567 -15.381 17.012 1.00 80.38 355 ARG A CA 1
ATOM 2669 C C . ARG A 1 355 ? -18.156 -13.984 16.553 1.00 80.38 355 ARG A C 1
ATOM 2671 O O . ARG A 1 355 ? -17.048 -13.538 16.832 1.00 80.38 355 ARG A O 1
ATOM 2678 N N . TRP A 1 356 ? -19.055 -13.270 15.886 1.00 78.75 356 TRP A N 1
ATOM 2679 C CA . TRP A 1 356 ? -18.835 -11.864 15.543 1.00 78.75 356 TRP A CA 1
ATOM 2680 C C . TRP A 1 356 ? -18.623 -11.003 16.795 1.00 78.75 356 TRP A C 1
ATOM 2682 O O . TRP A 1 356 ? -19.255 -11.206 17.837 1.00 78.75 356 TRP A O 1
ATOM 2692 N N . ASN A 1 357 ? -17.695 -10.055 16.707 1.00 78.12 357 ASN A N 1
ATOM 2693 C CA . ASN A 1 357 ? -17.179 -9.308 17.849 1.00 78.12 357 ASN A CA 1
ATOM 2694 C C . ASN A 1 357 ? -17.662 -7.854 17.915 1.00 78.12 357 ASN A C 1
ATOM 2696 O O . ASN A 1 357 ? -17.364 -7.210 18.917 1.00 78.12 357 ASN A O 1
ATOM 2700 N N . LEU A 1 358 ? -18.409 -7.352 16.922 1.00 76.25 358 LEU A N 1
ATOM 2701 C CA . LEU A 1 358 ? -18.924 -5.980 16.891 1.00 76.25 358 LEU A CA 1
ATOM 2702 C C . LEU A 1 358 ? -20.451 -5.926 16.993 1.00 76.25 358 LEU A C 1
ATOM 2704 O O . LEU A 1 358 ? -21.167 -6.580 16.234 1.00 76.25 358 LEU A O 1
ATOM 2708 N N . ALA A 1 359 ? -20.938 -5.094 17.910 1.00 82.50 359 ALA A N 1
ATOM 2709 C CA . ALA A 1 359 ? -22.343 -4.764 18.092 1.00 82.50 359 ALA A CA 1
ATOM 2710 C C . ALA A 1 359 ? -22.581 -3.288 17.759 1.00 82.50 359 ALA A C 1
ATOM 2712 O O . ALA A 1 359 ? -22.094 -2.410 18.475 1.00 82.50 359 ALA A O 1
ATOM 2713 N N . THR A 1 360 ? -23.347 -3.015 16.708 1.00 85.44 360 THR A N 1
ATOM 2714 C CA . THR A 1 360 ? -23.609 -1.656 16.228 1.00 85.44 360 THR A CA 1
ATOM 2715 C C . THR A 1 360 ? -25.065 -1.289 16.434 1.00 85.44 360 THR A C 1
ATOM 2717 O O . THR A 1 360 ? -25.960 -2.038 16.042 1.00 85.44 360 THR A O 1
ATOM 2720 N N . VAL A 1 361 ? -25.313 -0.105 16.987 1.00 85.31 361 VAL A N 1
ATOM 2721 C CA . VAL A 1 361 ? -26.630 0.530 16.964 1.00 85.31 361 VAL A CA 1
ATOM 2722 C C . VAL A 1 361 ? -26.525 1.917 16.349 1.00 85.31 361 VAL A C 1
ATOM 2724 O O . VAL A 1 361 ? -25.605 2.674 16.649 1.00 85.31 361 VAL A O 1
ATOM 2727 N N . SER A 1 362 ? -27.478 2.265 15.497 1.00 76.38 362 SER A N 1
ATOM 2728 C CA . SER A 1 362 ? -27.618 3.630 14.984 1.00 76.38 362 SER A CA 1
ATOM 2729 C C . SER A 1 362 ? -28.454 4.506 15.922 1.00 76.38 362 SER A C 1
ATOM 2731 O O . SER A 1 362 ? -29.192 4.012 16.778 1.00 76.38 362 SER A O 1
ATOM 2733 N N . SER A 1 363 ? -28.390 5.822 15.731 1.00 82.25 363 SER A N 1
ATOM 2734 C CA . SER A 1 363 ? -29.154 6.837 16.464 1.00 82.25 363 SER A CA 1
ATOM 2735 C C . SER A 1 363 ? -30.664 6.594 16.417 1.00 82.25 363 SER A C 1
ATOM 2737 O O . SER A 1 363 ? -31.370 6.973 17.348 1.00 82.25 363 SER A O 1
ATOM 2739 N N . ASN A 1 364 ? -31.177 5.910 15.389 1.00 80.25 364 ASN A N 1
ATOM 2740 C CA . ASN A 1 364 ? -32.594 5.561 15.250 1.00 80.25 364 ASN A CA 1
ATOM 2741 C C . ASN A 1 364 ? -32.977 4.189 15.851 1.00 80.25 364 ASN A C 1
ATOM 2743 O O . ASN A 1 364 ? -34.157 3.833 15.844 1.00 80.25 364 ASN A O 1
ATOM 2747 N N . GLY A 1 365 ? -32.011 3.437 16.391 1.00 78.75 365 GLY A N 1
ATOM 2748 C CA . GLY A 1 365 ? -32.223 2.137 17.032 1.00 78.75 365 GLY A CA 1
ATOM 2749 C C . GLY A 1 365 ? -32.062 0.917 16.122 1.00 78.75 365 GLY A C 1
ATOM 2750 O O . GLY A 1 365 ? -32.259 -0.204 16.596 1.00 78.75 365 GLY A O 1
ATOM 2751 N N . ALA A 1 366 ? -31.701 1.084 14.843 1.00 77.06 366 ALA A N 1
ATOM 2752 C CA . ALA A 1 366 ? -31.358 -0.057 13.996 1.00 77.06 366 ALA A CA 1
ATOM 2753 C C . ALA A 1 366 ? -30.086 -0.735 14.518 1.00 77.06 366 ALA A C 1
ATOM 2755 O O . ALA A 1 366 ? -29.086 -0.057 14.765 1.00 77.06 366 ALA A O 1
ATOM 2756 N N . PHE A 1 367 ? -30.148 -2.056 14.682 1.00 84.06 367 PHE A N 1
ATOM 2757 C CA . PHE A 1 367 ? -29.101 -2.868 15.293 1.00 84.06 367 PHE A CA 1
ATOM 2758 C C . PHE A 1 367 ? -28.530 -3.882 14.305 1.00 84.06 367 PHE A C 1
ATOM 2760 O O . PHE A 1 367 ? -29.281 -4.524 13.568 1.00 84.06 367 PHE A O 1
ATOM 2767 N N . VAL A 1 368 ? -27.208 -4.046 14.325 1.00 73.44 368 VAL A N 1
ATOM 2768 C CA . VAL A 1 368 ? -26.478 -4.968 13.457 1.00 73.44 368 VAL A CA 1
ATOM 2769 C C . VAL A 1 368 ? -25.311 -5.601 14.211 1.00 73.44 368 VAL A C 1
ATOM 2771 O O . VAL A 1 368 ? -24.637 -4.952 15.009 1.00 73.44 368 VAL A O 1
ATOM 2774 N N . TRP A 1 369 ? -25.067 -6.876 13.918 1.00 78.12 369 TRP A N 1
ATOM 2775 C CA . TRP A 1 369 ? -23.833 -7.559 14.282 1.00 78.12 369 TRP A CA 1
ATOM 2776 C C . TRP A 1 369 ? -22.867 -7.516 13.098 1.00 78.12 369 TRP A C 1
ATOM 2778 O O . TRP A 1 369 ? -23.293 -7.770 11.972 1.00 78.12 369 TRP A O 1
ATOM 2788 N N . THR A 1 370 ? -21.583 -7.277 13.348 1.00 71.88 370 THR A N 1
ATOM 2789 C CA . THR A 1 370 ? -20.514 -7.440 12.351 1.00 71.88 370 THR A CA 1
ATOM 2790 C C . THR A 1 370 ? -19.274 -8.067 12.983 1.00 71.88 370 THR A C 1
ATOM 2792 O O . THR A 1 370 ? -19.101 -8.087 14.202 1.00 71.88 370 THR A O 1
ATOM 2795 N N . GLU A 1 371 ? -18.401 -8.613 12.150 1.00 68.69 371 GLU A N 1
ATOM 2796 C CA . GLU A 1 371 ? -17.036 -8.975 12.528 1.00 68.69 371 GLU A CA 1
ATOM 2797 C C . GLU A 1 371 ? -16.109 -7.829 12.112 1.00 68.69 371 GLU A C 1
ATOM 2799 O O . GLU A 1 371 ? -16.416 -7.132 11.146 1.00 68.69 371 GLU A O 1
ATOM 2804 N N . GLY A 1 372 ? -15.016 -7.584 12.834 1.00 61.25 372 GLY A N 1
ATOM 2805 C CA . GLY A 1 372 ? -14.050 -6.548 12.452 1.00 61.25 372 GLY A CA 1
ATOM 2806 C C . GLY A 1 372 ? -13.362 -5.882 13.636 1.00 61.25 372 GLY A C 1
ATOM 2807 O O . GLY A 1 372 ? -13.330 -6.427 14.734 1.00 61.25 372 GLY A O 1
ATOM 2808 N N . ASN A 1 373 ? -12.817 -4.690 13.410 1.00 68.69 373 ASN A N 1
ATOM 2809 C CA . ASN A 1 373 ? -12.195 -3.863 14.439 1.00 68.69 373 ASN A CA 1
ATOM 2810 C C . ASN A 1 373 ? -12.742 -2.433 14.343 1.00 68.69 373 ASN A C 1
ATOM 2812 O O . ASN A 1 373 ? -12.905 -1.917 13.238 1.00 68.69 373 ASN A O 1
ATOM 2816 N N . ILE A 1 374 ? -13.041 -1.800 15.480 1.00 56.47 374 ILE A N 1
ATOM 2817 C CA . ILE A 1 374 ? -13.645 -0.451 15.511 1.00 56.47 374 ILE A CA 1
ATOM 2818 C C . ILE A 1 374 ? -12.654 0.691 15.247 1.00 56.47 374 ILE A C 1
ATOM 2820 O O . ILE A 1 374 ? -13.078 1.843 15.201 1.00 56.47 374 ILE A O 1
ATOM 2824 N N . GLY A 1 375 ? -11.360 0.402 15.073 1.00 60.47 375 GLY A N 1
ATOM 2825 C CA . GLY A 1 375 ? -10.330 1.399 14.771 1.00 60.47 375 GLY A CA 1
ATOM 2826 C C . GLY A 1 375 ? -9.984 2.308 15.956 1.00 60.47 375 GLY A C 1
ATOM 2827 O O . GLY A 1 375 ? -10.221 1.959 17.111 1.00 60.47 375 GLY A O 1
ATOM 2828 N N . GLY A 1 376 ? -9.394 3.475 15.682 1.00 54.81 376 GLY A N 1
ATOM 2829 C CA . GLY A 1 376 ? -8.965 4.458 16.690 1.00 54.81 376 GLY A CA 1
ATOM 2830 C C . GLY A 1 376 ? -7.485 4.354 17.080 1.00 54.81 376 GLY A C 1
ATOM 2831 O O . GLY A 1 376 ? -6.832 3.345 16.822 1.00 54.81 376 GLY A O 1
ATOM 2832 N N . THR A 1 377 ? -6.947 5.410 17.702 1.00 47.06 377 THR A N 1
ATOM 2833 C CA . THR A 1 377 ? -5.575 5.429 18.244 1.00 47.06 377 THR A CA 1
ATOM 2834 C C . THR A 1 377 ? -5.423 4.434 19.408 1.00 47.06 377 THR A C 1
ATOM 2836 O O . THR A 1 377 ? -6.381 3.748 19.776 1.00 47.06 377 THR A O 1
ATOM 2839 N N . ASP A 1 378 ? -4.212 4.318 19.972 1.00 57.28 378 ASP A N 1
ATOM 2840 C CA . ASP A 1 378 ? -3.897 3.416 21.091 1.00 57.28 378 ASP A CA 1
ATOM 2841 C C . ASP A 1 378 ? -5.008 3.413 22.161 1.00 57.28 378 ASP A C 1
ATOM 2843 O O . ASP A 1 378 ? -5.345 4.460 22.711 1.00 57.28 378 ASP A O 1
ATOM 2847 N N . SER A 1 379 ? -5.542 2.228 22.486 1.00 58.59 379 SER A N 1
ATOM 2848 C CA . SER A 1 379 ? -6.578 2.014 23.514 1.00 58.59 379 SER A CA 1
ATOM 2849 C C . SER A 1 379 ? -6.230 2.602 24.890 1.00 58.59 379 SER A C 1
ATOM 2851 O O . SER A 1 379 ? -7.118 2.849 25.706 1.00 58.59 379 SER A O 1
ATOM 2853 N N . ASN A 1 380 ? -4.948 2.885 25.154 1.00 60.09 380 ASN A N 1
ATOM 2854 C CA . ASN A 1 380 ? -4.504 3.618 26.342 1.00 60.09 380 ASN A CA 1
ATOM 2855 C C . ASN A 1 380 ? -4.967 5.088 26.378 1.00 60.09 380 ASN A C 1
ATOM 2857 O O . ASN A 1 380 ? -4.888 5.718 27.433 1.00 60.09 380 ASN A O 1
ATOM 2861 N N . GLN A 1 381 ? -5.435 5.636 25.254 1.00 60.84 381 GLN A N 1
ATOM 2862 C CA . GLN A 1 381 ? -5.994 6.985 25.134 1.00 60.84 381 GLN A CA 1
ATOM 2863 C C . GLN A 1 381 ? -7.529 7.019 25.205 1.00 60.84 381 GLN A C 1
ATOM 2865 O O . GLN A 1 381 ? -8.110 8.105 25.202 1.00 60.84 381 GLN A O 1
ATOM 2870 N N . ASP A 1 382 ? -8.195 5.864 25.302 1.00 79.31 382 ASP A N 1
ATOM 2871 C CA . ASP A 1 382 ? -9.648 5.801 25.434 1.00 79.31 382 ASP A CA 1
ATOM 2872 C C . ASP A 1 382 ? -10.125 6.382 26.769 1.00 79.31 382 ASP A C 1
ATOM 2874 O O . ASP A 1 382 ? -9.502 6.209 27.824 1.00 79.31 382 ASP A O 1
ATOM 2878 N N . VAL A 1 383 ? -11.317 6.979 26.759 1.00 81.25 383 VAL A N 1
ATOM 2879 C CA . VAL A 1 383 ? -11.981 7.352 28.009 1.00 81.25 383 VAL A CA 1
ATOM 2880 C C . VAL A 1 383 ? -12.442 6.085 28.726 1.00 81.25 383 VAL A C 1
ATOM 2882 O O . VAL A 1 383 ? -13.267 5.318 28.228 1.00 81.25 383 VAL A O 1
ATOM 2885 N N . MET A 1 384 ? -11.918 5.872 29.930 1.00 83.25 384 MET A N 1
ATOM 2886 C CA . MET A 1 384 ? -12.319 4.755 30.777 1.00 83.25 384 MET A CA 1
ATOM 2887 C C . MET A 1 384 ? -13.698 5.018 31.393 1.00 83.25 384 MET A C 1
ATOM 2889 O O . MET A 1 384 ? -13.876 5.972 32.152 1.00 83.25 384 MET A O 1
ATOM 2893 N N . LEU A 1 385 ? -14.665 4.144 31.120 1.00 85.00 385 LEU A N 1
ATOM 2894 C CA . LEU A 1 385 ? -16.008 4.229 31.688 1.00 85.00 385 LEU A CA 1
ATOM 2895 C C . LEU A 1 385 ? -16.027 3.661 33.106 1.00 85.00 385 LEU A C 1
ATOM 2897 O O . LEU A 1 385 ? -16.125 2.448 33.295 1.00 85.00 385 LEU A O 1
ATOM 2901 N N . ALA A 1 386 ? -15.945 4.539 34.102 1.00 79.06 386 ALA A N 1
ATOM 2902 C CA . ALA A 1 386 ? -16.063 4.156 35.504 1.00 79.06 386 ALA A CA 1
ATOM 2903 C C . ALA A 1 386 ? -17.510 3.792 35.873 1.00 79.06 386 ALA A C 1
ATOM 2905 O O . ALA A 1 386 ? -18.459 4.482 35.486 1.00 79.06 386 ALA A O 1
ATOM 2906 N N . TYR A 1 387 ? -17.690 2.737 36.666 1.00 83.50 387 TYR A N 1
ATOM 2907 C CA . TYR A 1 387 ? -19.025 2.317 37.091 1.00 83.50 387 TYR A CA 1
ATOM 2908 C C . TYR A 1 387 ? -19.740 3.385 37.927 1.00 83.50 387 TYR A C 1
ATOM 2910 O O . TYR A 1 387 ? -19.139 4.036 38.781 1.00 83.50 387 TYR A O 1
ATOM 2918 N N . GLY A 1 388 ? -21.044 3.546 37.688 1.00 76.38 388 GLY A N 1
ATOM 2919 C CA . GLY A 1 388 ? -21.880 4.536 38.372 1.00 76.38 388 GLY A CA 1
ATOM 2920 C C . GLY A 1 388 ? -21.706 5.968 37.859 1.00 76.38 388 GLY A C 1
ATOM 2921 O O . GLY A 1 388 ? -22.284 6.885 38.439 1.00 76.38 388 GLY A O 1
ATOM 2922 N N . THR A 1 389 ? -20.935 6.168 36.784 1.00 75.44 389 THR A N 1
ATOM 2923 C CA . THR A 1 389 ? -20.819 7.460 36.097 1.00 75.44 389 THR A CA 1
ATOM 2924 C C . THR A 1 389 ? 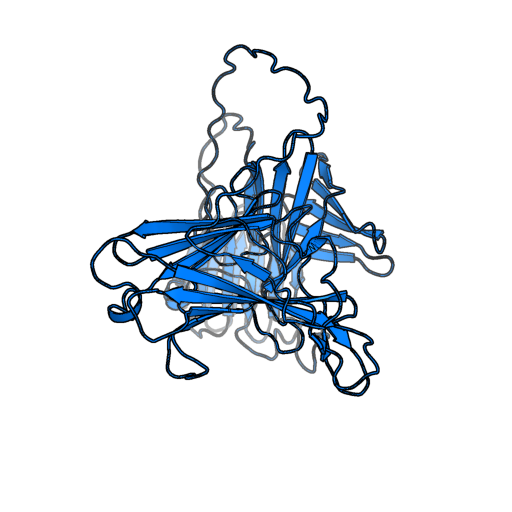-21.685 7.489 34.844 1.00 75.44 389 THR A C 1
ATOM 2926 O O . THR A 1 389 ? -21.808 6.486 34.136 1.00 75.44 389 THR A O 1
ATOM 2929 N N . VAL A 1 390 ? -22.287 8.652 34.583 1.00 79.25 390 VAL A N 1
ATOM 2930 C CA . VAL A 1 390 ? -22.984 8.930 33.326 1.00 79.25 390 VAL A CA 1
ATOM 2931 C C . VAL A 1 390 ? -22.091 9.829 32.486 1.00 79.25 390 VAL A C 1
ATOM 2933 O O . VAL A 1 390 ? -21.749 10.931 32.913 1.00 79.25 390 VAL A O 1
ATOM 2936 N N . ASN A 1 391 ? -21.696 9.345 31.312 1.00 82.31 391 ASN A N 1
ATOM 2937 C CA . ASN A 1 391 ? -20.917 10.114 30.348 1.00 82.31 391 ASN A CA 1
ATOM 2938 C C . ASN A 1 391 ? -21.811 10.561 29.191 1.00 82.31 391 ASN A C 1
ATOM 2940 O O . ASN A 1 391 ? -22.783 9.885 28.849 1.00 82.31 391 ASN A O 1
ATOM 2944 N N . HIS A 1 392 ? -21.470 11.698 28.590 1.00 85.94 392 HIS A N 1
ATOM 2945 C CA . HIS A 1 392 ? -22.232 12.290 27.496 1.00 85.94 392 HIS A CA 1
ATOM 2946 C C . HIS A 1 392 ? -21.300 12.589 26.330 1.00 85.94 392 HIS A C 1
ATOM 2948 O O . HIS A 1 392 ? -20.493 13.513 26.411 1.00 85.94 392 HIS A O 1
ATOM 2954 N N . PHE A 1 393 ? -21.425 11.821 25.250 1.00 84.12 393 PHE A N 1
ATOM 2955 C CA . PHE A 1 393 ? -20.599 11.981 24.055 1.00 84.12 393 PHE A CA 1
ATOM 2956 C C . PHE A 1 393 ? -21.476 11.939 22.813 1.00 84.12 393 PHE A C 1
ATOM 2958 O O . PHE A 1 393 ? -22.307 11.047 22.677 1.00 84.12 393 PHE A O 1
ATOM 2965 N N . ASN A 1 394 ? -21.307 12.911 21.916 1.00 82.19 394 ASN A N 1
ATOM 2966 C CA . ASN A 1 394 ? -21.950 12.946 20.598 1.00 82.19 394 ASN A CA 1
ATOM 2967 C C . ASN A 1 394 ? -23.468 12.701 20.615 1.00 82.19 394 ASN A C 1
ATOM 2969 O O . ASN A 1 394 ? -24.013 12.033 19.747 1.00 82.19 394 ASN A O 1
ATOM 2973 N N . GLY A 1 395 ? -24.170 13.213 21.628 1.00 81.19 395 GLY A N 1
ATOM 2974 C CA . GLY A 1 395 ? -25.616 13.014 21.755 1.00 81.19 395 GLY A CA 1
ATOM 2975 C C . GLY A 1 395 ? -26.037 11.660 22.335 1.00 81.19 395 GLY A C 1
ATOM 2976 O O . GLY A 1 395 ? -27.219 11.334 22.277 1.00 81.19 395 GLY A O 1
ATOM 2977 N N . TRP A 1 396 ? -25.121 10.896 22.935 1.00 90.75 396 TRP A N 1
ATOM 2978 C CA . TRP A 1 396 ? -25.407 9.650 23.650 1.00 90.75 396 TRP A CA 1
ATOM 2979 C C . TRP A 1 396 ? -25.188 9.800 25.155 1.00 90.75 396 TRP A C 1
ATOM 2981 O O . TRP A 1 396 ? -24.158 10.307 25.595 1.00 90.75 396 TRP A O 1
ATOM 2991 N N . ASN A 1 397 ? -26.142 9.305 25.940 1.00 90.00 397 ASN A N 1
ATOM 2992 C CA . ASN A 1 397 ? -26.019 9.101 27.380 1.00 90.00 397 ASN A CA 1
ATOM 2993 C C . ASN A 1 397 ? -25.472 7.696 27.632 1.00 90.00 397 ASN A C 1
ATOM 2995 O O . ASN A 1 397 ? -26.038 6.719 27.135 1.00 90.00 397 ASN A O 1
ATOM 2999 N N . ILE A 1 398 ? -24.384 7.604 28.390 1.00 96.44 398 ILE A N 1
ATOM 3000 C CA . ILE A 1 398 ? -23.628 6.368 28.590 1.00 96.44 398 ILE A CA 1
ATOM 3001 C C . ILE A 1 398 ? -23.597 6.057 30.073 1.00 96.44 398 ILE A C 1
ATOM 3003 O O . ILE A 1 398 ? -22.956 6.764 30.847 1.00 96.44 398 ILE A O 1
ATOM 3007 N N . GLU A 1 399 ? -24.263 4.982 30.459 1.00 91.19 399 GLU A N 1
ATOM 3008 C CA . GLU A 1 399 ? -24.382 4.546 31.843 1.00 91.19 399 GLU A CA 1
ATOM 3009 C C . GLU A 1 399 ? -23.627 3.228 31.997 1.00 91.19 399 GLU A C 1
ATOM 3011 O O . GLU A 1 399 ? -24.070 2.185 31.512 1.00 91.19 399 GLU A O 1
ATOM 3016 N N . ALA A 1 400 ? -22.461 3.276 32.639 1.00 88.62 400 ALA A N 1
ATOM 3017 C CA . ALA A 1 400 ? -21.655 2.087 32.890 1.00 88.62 400 ALA A CA 1
ATOM 3018 C C . ALA A 1 400 ? -21.952 1.507 34.278 1.00 88.62 400 ALA A C 1
ATOM 3020 O O . ALA A 1 400 ? -21.911 2.215 35.289 1.00 88.62 400 ALA A O 1
ATOM 3021 N N . SER A 1 401 ? -22.199 0.202 34.344 1.00 83.81 401 SER A N 1
ATOM 3022 C CA . SER A 1 401 ? -22.354 -0.555 35.586 1.00 83.81 401 SER A CA 1
ATOM 3023 C C . SER A 1 401 ? -21.560 -1.861 35.531 1.00 83.81 401 SER A C 1
ATOM 3025 O O . SER A 1 401 ? -21.004 -2.231 34.496 1.00 83.81 401 SER A O 1
ATOM 3027 N N . ALA A 1 402 ? -21.520 -2.577 36.657 1.00 81.44 402 ALA A N 1
ATOM 3028 C CA . ALA A 1 402 ? -20.916 -3.905 36.713 1.00 81.44 402 ALA A CA 1
ATOM 3029 C C . ALA A 1 402 ? -21.642 -4.932 35.820 1.00 81.44 402 ALA A C 1
ATOM 3031 O O . ALA A 1 402 ? -21.019 -5.904 35.400 1.00 81.44 402 ALA A O 1
ATOM 3032 N N . ASP A 1 403 ? -22.922 -4.703 35.510 1.00 82.88 403 ASP A N 1
ATOM 3033 C CA . ASP A 1 403 ? -23.738 -5.608 34.693 1.00 82.88 403 ASP A CA 1
ATOM 3034 C C . ASP A 1 403 ? -23.544 -5.364 33.186 1.00 82.88 403 ASP A C 1
ATOM 3036 O O . ASP A 1 403 ? -23.786 -6.251 32.367 1.00 82.88 403 ASP A O 1
ATOM 3040 N N . GLY A 1 404 ? -23.107 -4.162 32.802 1.00 87.50 404 GLY A N 1
ATOM 3041 C CA . GLY A 1 404 ? -22.888 -3.768 31.414 1.00 87.50 404 GLY A CA 1
ATOM 3042 C C . GLY A 1 404 ? -22.955 -2.258 31.216 1.00 87.50 404 GLY A C 1
ATOM 3043 O O . GLY A 1 404 ? -23.107 -1.484 32.160 1.00 87.50 404 GLY A O 1
ATOM 3044 N N . THR A 1 405 ? -22.824 -1.827 29.966 1.00 94.44 405 THR A N 1
ATOM 3045 C CA . THR A 1 405 ? -22.878 -0.411 29.590 1.00 94.44 405 THR A CA 1
ATOM 3046 C C . THR A 1 405 ? -24.095 -0.143 28.724 1.00 94.44 405 THR A C 1
ATOM 3048 O O . THR A 1 405 ? -24.323 -0.833 27.730 1.00 94.44 405 THR A O 1
ATOM 3051 N N . ARG A 1 406 ? -24.876 0.871 29.094 1.00 95.62 406 ARG A N 1
ATOM 3052 C CA . ARG A 1 406 ? -26.050 1.317 28.347 1.00 95.62 406 ARG A CA 1
ATOM 3053 C C . ARG A 1 406 ? -25.734 2.604 27.606 1.00 95.62 406 ARG A C 1
ATOM 3055 O O . ARG A 1 406 ? -25.368 3.591 28.229 1.00 95.62 406 ARG A O 1
ATOM 3062 N N . PHE A 1 407 ? -25.938 2.601 26.298 1.00 96.88 407 PHE A N 1
ATOM 3063 C CA . PHE A 1 407 ? -25.816 3.764 25.432 1.00 96.88 407 PHE A CA 1
ATOM 3064 C C . PHE A 1 407 ? -27.211 4.149 24.958 1.00 96.88 407 PHE A C 1
ATOM 3066 O O . PHE A 1 407 ? -27.907 3.323 24.374 1.00 96.88 407 PHE A O 1
ATOM 3073 N N . THR A 1 408 ? -27.630 5.384 25.213 1.00 92.44 408 THR A N 1
ATOM 3074 C CA . THR A 1 408 ? -28.955 5.890 24.835 1.00 92.44 408 THR A CA 1
ATOM 3075 C C . THR A 1 408 ? -28.799 7.172 24.040 1.00 92.44 408 THR A C 1
ATOM 3077 O O . THR A 1 408 ? -28.275 8.152 24.564 1.00 92.44 408 THR A O 1
ATOM 3080 N N . ASN A 1 409 ? -29.265 7.195 22.797 1.00 93.75 409 ASN A N 1
ATOM 3081 C CA . ASN A 1 409 ? -29.285 8.413 22.007 1.00 93.75 409 ASN A CA 1
ATOM 3082 C C . ASN A 1 409 ? -30.278 9.396 22.643 1.00 93.75 409 ASN A C 1
ATOM 3084 O O . ASN A 1 409 ? -31.449 9.074 22.852 1.00 93.75 409 ASN A O 1
ATOM 3088 N N . ALA A 1 410 ? -29.808 10.594 22.972 1.00 88.94 410 ALA A N 1
ATOM 3089 C CA . ALA A 1 410 ? -30.580 11.592 23.698 1.00 88.94 410 ALA A CA 1
ATOM 3090 C C . ALA A 1 410 ? -31.767 12.132 22.883 1.00 88.94 410 ALA A C 1
ATOM 3092 O O . ALA A 1 410 ? -32.747 12.580 23.475 1.00 88.94 410 ALA A O 1
ATOM 3093 N N . ALA A 1 411 ? -31.698 12.081 21.546 1.00 81.56 411 ALA A N 1
ATOM 3094 C CA . ALA A 1 411 ? -32.755 12.578 20.671 1.00 81.56 411 ALA A CA 1
ATOM 3095 C C . ALA A 1 411 ? -33.861 11.538 20.437 1.00 81.56 411 ALA A C 1
ATOM 3097 O O . ALA A 1 411 ? -35.042 11.877 20.494 1.00 81.56 411 ALA A O 1
ATOM 3098 N N . SER A 1 412 ? -33.502 10.278 20.180 1.00 86.44 412 SER A N 1
ATOM 3099 C CA . SER A 1 412 ? -34.477 9.226 19.855 1.00 86.44 412 SER A CA 1
ATOM 3100 C C . SER A 1 412 ? -34.916 8.381 21.055 1.00 86.44 412 SER A C 1
ATOM 3102 O O . SER A 1 412 ? -35.936 7.695 20.980 1.00 86.44 412 SER A O 1
ATOM 3104 N N . GLY A 1 413 ? -34.143 8.382 22.146 1.00 89.38 413 GLY A N 1
ATOM 3105 C CA . GLY A 1 413 ? -34.316 7.469 23.278 1.00 89.38 413 GLY A CA 1
ATOM 3106 C C . GLY A 1 413 ? -33.962 6.009 22.968 1.00 89.38 413 GLY A C 1
ATOM 3107 O O . GLY A 1 413 ? -34.150 5.148 23.829 1.00 89.38 413 GLY A O 1
ATOM 3108 N N . ARG A 1 414 ? -33.465 5.724 21.758 1.00 95.00 414 ARG A N 1
ATOM 3109 C CA . ARG A 1 414 ? -33.044 4.392 21.316 1.00 95.00 414 ARG A CA 1
ATOM 3110 C C . ARG A 1 414 ? -31.585 4.144 21.638 1.00 95.00 414 ARG A C 1
ATOM 3112 O O . ARG A 1 414 ? -30.810 5.084 21.810 1.00 95.00 414 ARG A O 1
ATOM 3119 N N . GLY A 1 415 ? -31.186 2.883 21.674 1.00 91.31 415 GLY A N 1
ATOM 3120 C CA . GLY A 1 415 ? -29.772 2.572 21.780 1.00 91.31 415 GLY A CA 1
ATOM 3121 C C . GLY A 1 415 ? -29.482 1.117 22.061 1.00 91.31 415 GLY A C 1
ATOM 3122 O O . GLY A 1 415 ? -30.209 0.237 21.609 1.00 91.31 415 GLY A O 1
ATOM 3123 N N . ILE A 1 416 ? -28.382 0.870 22.764 1.00 96.19 416 ILE A N 1
ATOM 3124 C CA . ILE A 1 416 ? -27.832 -0.466 22.972 1.00 96.19 416 ILE A CA 1
ATOM 3125 C C . ILE A 1 416 ? -27.384 -0.649 24.415 1.00 96.19 416 ILE A C 1
ATOM 3127 O O . ILE A 1 416 ? -26.815 0.247 25.036 1.00 96.19 416 ILE A O 1
ATOM 3131 N N . PHE A 1 417 ? -27.646 -1.830 24.956 1.00 96.31 417 PHE A N 1
ATOM 3132 C CA . PHE A 1 417 ? -26.978 -2.337 26.143 1.00 96.31 417 PHE A CA 1
ATOM 3133 C C . PHE A 1 417 ? -25.924 -3.357 25.718 1.00 96.31 417 PHE A C 1
ATOM 3135 O O . PHE A 1 417 ? -26.222 -4.225 24.897 1.00 96.31 417 PHE A O 1
ATOM 3142 N N . VAL A 1 418 ? -24.719 -3.266 26.283 1.00 93.75 418 VAL A N 1
ATOM 3143 C CA . VAL A 1 418 ? -23.594 -4.148 25.955 1.00 93.75 418 VAL A CA 1
ATOM 3144 C C . VAL A 1 418 ? -22.909 -4.654 27.221 1.00 93.75 418 VAL A C 1
ATOM 3146 O O . VAL A 1 418 ? -22.447 -3.871 28.052 1.00 93.75 418 VAL A O 1
ATOM 3149 N N . SER A 1 419 ? -22.773 -5.971 27.333 1.00 89.44 419 SER A N 1
ATOM 3150 C CA . SER A 1 419 ? -21.887 -6.655 28.273 1.00 89.44 419 SER A CA 1
ATOM 3151 C C . SER A 1 419 ? -21.191 -7.828 27.579 1.00 89.44 419 SER A C 1
ATOM 3153 O O . SER A 1 419 ? -21.501 -8.173 26.439 1.00 89.44 419 SER A O 1
ATOM 3155 N N . ILE A 1 420 ? -20.239 -8.473 28.258 1.00 82.81 420 ILE A N 1
ATOM 3156 C CA . ILE A 1 420 ? -19.583 -9.673 27.714 1.00 82.81 420 ILE A CA 1
ATOM 3157 C C . ILE A 1 420 ? -20.528 -10.876 27.589 1.00 82.81 420 ILE A C 1
ATOM 3159 O O . ILE A 1 420 ? -20.178 -11.845 26.917 1.00 82.81 420 ILE A O 1
ATOM 3163 N N . GLU A 1 421 ? -21.676 -10.834 28.268 1.00 83.06 421 GLU A N 1
ATOM 3164 C CA . GLU A 1 421 ? -22.652 -11.923 28.328 1.00 83.06 421 GLU A CA 1
ATOM 3165 C C . GLU A 1 421 ? -23.871 -11.640 27.455 1.00 83.06 421 GLU A C 1
ATOM 3167 O O . GLU A 1 421 ? -24.423 -12.568 26.863 1.00 83.06 421 GLU A O 1
ATOM 3172 N N . SER A 1 422 ? -24.295 -10.373 27.378 1.00 87.19 422 SER A N 1
ATOM 3173 C CA . SER A 1 422 ? -25.546 -9.993 26.737 1.00 87.19 422 SER A CA 1
ATOM 3174 C C . SER A 1 422 ? -25.475 -8.641 26.034 1.00 87.19 422 SER A C 1
ATOM 3176 O O . SER A 1 422 ? -24.914 -7.674 26.549 1.00 87.19 422 SER A O 1
ATOM 3178 N N . VAL A 1 423 ? -26.093 -8.574 24.860 1.00 94.12 423 VAL A N 1
ATOM 3179 C CA . VAL A 1 423 ? -26.228 -7.385 24.028 1.00 94.12 423 VAL A CA 1
ATOM 3180 C C . VAL A 1 423 ? -27.639 -7.324 23.462 1.00 94.12 423 VAL A C 1
ATOM 3182 O O . VAL A 1 423 ? -28.156 -8.310 22.933 1.00 94.12 423 VAL A O 1
ATOM 3185 N N . TYR A 1 424 ? -28.264 -6.154 23.546 1.00 88.38 424 TYR A N 1
ATOM 3186 C CA . TYR A 1 424 ? -29.566 -5.911 22.933 1.00 88.38 424 TYR A CA 1
ATOM 3187 C C . TYR A 1 424 ? -29.777 -4.425 22.650 1.00 88.38 424 TYR A C 1
ATOM 3189 O O . TYR A 1 424 ? -29.295 -3.564 23.390 1.00 88.38 424 TYR A O 1
ATOM 3197 N N . SER A 1 425 ? -30.531 -4.127 21.595 1.00 89.44 425 SER A N 1
ATOM 3198 C CA . SER A 1 425 ? -31.005 -2.777 21.303 1.00 89.44 425 SER A CA 1
ATOM 3199 C C . SER A 1 425 ? -32.380 -2.509 21.923 1.00 89.44 425 SER A C 1
ATOM 3201 O O . SER A 1 425 ? -33.121 -3.445 22.238 1.00 89.44 425 SER A O 1
ATOM 3203 N N . PHE A 1 426 ? -32.725 -1.236 22.119 1.00 90.38 426 PHE A N 1
ATOM 3204 C CA . PHE A 1 426 ? -34.023 -0.800 22.650 1.00 90.38 426 PHE A CA 1
ATOM 3205 C C . PHE A 1 426 ? -34.512 0.491 22.003 1.00 90.38 426 PHE A C 1
ATOM 3207 O O . PHE A 1 426 ? -33.676 1.281 21.511 1.00 90.38 426 PHE A O 1
#

Radius of gyration: 26.35 Å; chains: 1; bounding box: 69×61×70 Å

Sequence (426 aa):
MACVLDPADRAADPPGSALVRKITLSHVGANQIQLDVEFNFRIPPEPGVARNEFGATDAPGSILTDYLIQPHHAHGVVAISSPQPSIGQGWYADVSEFDSANPDVLTSVATEGRILTLRLDLSDQPTILGEGEFKADIQIVQMVAGRADSMPNIFPVRGQKCGWSTTARETPESTIRQPAPQTVEPTAAREIPPPLTGMDLNGFRDHPGARCEPADELQLAQTTPYSAVVVCLQGPNYYYRGSRLNDGASITLTAVTEVPGGFDAVNTADGTQYQVRGDGLTIITAEQSFHEPAVELWQRDQQVAPVPVDQSQTQYVTTQSRQVRCAIAQESVVCERNSAEGFPQAPASNAGTARWNLATVSSNGAFVWTEGNIGGTDSNQDVMLAYGTVNHFNGWNIEASADGTRFTNAASGRGIFVSIESVYSF